Protein AF-0000000082582845 (afdb_homodimer)

InterPro domains:
  IPR003594 Histidine kinase/HSP90-like ATPase domain [PF02518] (227-333)
  IPR003594 Histidine kinase/HSP90-like ATPase domain [SM00387] (226-337)
  IPR005467 Histidine kinase domain [PS50109] (126-337)
  IPR036890 Histidine kinase/HSP90-like ATPase superfamily [G3DSA:3.30.565.10] (158-333)
  IPR036890 Histidine kinase/HSP90-like ATPase superfamily [SSF55874] (172-333)
  IPR050351 Bacteriophytochrome/Sensor protein kinase WalK/GraS-like [PTHR45453] (77-334)

pLDDT: mean 88.81, std 10.14, range [43.5, 98.38]

Secondary structure (DSSP, 8-state):
--HHHHHHHTHHHHHHHHHHHHHHHHHHHTSTTHHHHHHHHHHHHHHHHHHHHHHHHHHHHHHHHHHHHHHHHHHTT--GGG------SHHHHHHHHHHHHHHHHHHHHHHHHHHHHHHHHHHHHHHHHHHHHHHHHHHHHHHHHHHHS-TT-HHHHHHHHHHHHHHHHHHHHHHHHHHT-SS-----EEEEHHHHHHHHHHHTHHHHHHTT-EEEEES---EEEE-HHHHHHHHHHHHHHHHHHS-TT-EEEEEEEE-SSEEEEEEEE-SS---HHHHTTTTSTT---HHHHHS----S-HHHHHHHHHHHTTEEEEEEEETTTEEEEEEEEESS--GGG-/--HHHHHHHTHHHHHHHHHHHHHHHHHHHTSTTHHHHHHHHHHHHHHHHHHHHHHHHHHHHHHHHHHHHHHHHHHTT--GGG------SHHHHHHHHHHHHHHHHHHHHHHHHHHHHHHHHHHHHHHHHHHHHHHHHHHHHHHHHHHHS-TT-HHHHHHHHHHHHHHHHHHHHHHHHHHT-SS-----EEEEHHHHHHHHHHHTHHHHHHTT-EEEEES---EEEE-HHHHHHHHHHHHHHHHHHS-TT-EEEEEEEE-SSEEEEEEEE-SS---HHHHTTTTSTT---HHHHHS----S-HHHHHHHHHHHTTEEEEEEEETTTEEEEEEEEESS--GGG-

Foldseek 3Di:
DDPVVLCVVCVVVVVVLVVVLVVVVVVLVPDPCNVVCVVVNVVVVVVSVVVVVVVSVVVVVVVCQQCVQQVVCVVVVHPNLVVQGPDPDPVSVVVNVVVVVVVVVVCVVVVVVLVVLVVVLVVLVVVLVVVVVVLVVQLVVLVVCCVPPPVPDCPSLVSNVVSLVVNLVSVLVNVVSQLPNPPNPWDWDKDQQVVLLVVLCVSCVSLCVVLVEAEAEEARGDIATGRSVLVSLLNNLVVVVQSLFAGRHWYWYWHWDDDPWWIKIKIKTFGQKDDPVCQVCLLPQQDDDPVNVVSDRDRSCSSVSSQVRCVVQVKHWHWDTDGHTMIMIMIIGTPPPPSVVD/DDPVVLCVVCVVVVVVLVVVLVVVVVVLVPDPCNVVCVVVNVVVVVVSVVVVVVVSVVVVVVVCQQCVQLVVCVVVVHPNLVVQGPDPDPVSVVVNVVVVVVVVVVCVVVVVVLVVLVVVLVVLVVVLVVVVVVLVVQLVVLVVCCVPPPVPDPPSLVSNVVSLVVNLVSVLVNVVSQLPNPPNPWDWDKDQQVVLLVVLCVSCVSLCVVLVEAEAEEARGDIATGRSVLVSLLNNLVVVVLSLFAGRHWYWYWHWDDDPWWIKIKIKTFGQKDDPVCQVCLLPQQDDDPVNVVSDRDRSCSSVSSQVRCVVQVKHWHWDTDGHTMIMIMIIGTPPPPSVVD

Solvent-accessible surface area (backbone atoms only — not comparable to full-atom values): 36244 Å² total; per-residue (Å²): 140,53,70,68,59,49,48,63,64,41,42,64,61,53,50,52,51,52,51,47,54,50,51,53,50,52,53,47,63,67,40,93,61,28,85,80,42,45,69,58,51,51,53,43,51,54,52,47,50,53,52,50,51,50,49,52,53,53,50,48,54,54,51,47,66,26,37,44,63,30,51,53,26,58,76,66,66,47,81,47,84,86,30,61,51,74,43,85,42,68,66,40,49,49,42,50,50,47,51,51,53,51,49,48,51,36,48,52,54,44,48,52,52,50,49,38,51,49,51,47,33,52,46,46,52,36,43,47,59,40,49,47,50,40,51,51,52,43,50,52,52,37,54,51,43,49,75,68,45,68,83,81,50,69,56,39,57,48,44,46,51,31,52,51,49,44,52,52,52,50,55,49,52,46,51,48,40,51,70,51,40,85,80,58,77,76,60,73,38,82,34,53,48,42,60,50,50,51,52,48,47,58,75,44,39,64,60,36,59,76,34,48,39,46,75,44,80,43,67,41,90,47,73,43,80,38,36,65,68,58,51,44,51,39,51,43,50,52,50,51,50,41,61,69,47,29,53,74,64,25,45,39,38,38,37,44,48,77,60,96,56,30,41,33,46,35,41,35,27,52,17,51,37,39,49,79,87,47,55,85,37,52,54,34,80,54,37,61,56,83,64,35,67,74,78,44,71,66,52,19,42,63,48,20,51,33,46,54,50,27,49,66,65,62,29,46,70,48,74,48,59,39,62,70,46,21,34,32,40,39,38,36,41,51,69,79,56,70,68,76,77,100,141,53,70,66,58,50,49,62,65,41,42,64,62,52,50,51,50,52,53,46,53,50,51,52,52,54,52,49,63,68,39,93,61,28,84,80,43,46,70,58,51,51,52,45,52,53,51,47,50,53,52,48,52,51,51,53,53,53,50,48,53,54,52,48,66,25,38,44,63,30,52,54,27,58,77,66,66,46,82,46,84,85,29,61,52,73,44,86,42,69,65,39,49,50,42,49,51,49,52,52,51,50,49,50,52,37,48,51,55,44,48,53,54,50,49,38,49,49,52,47,33,52,45,44,53,37,44,48,61,40,50,48,50,39,51,50,52,44,50,51,50,36,55,51,44,48,74,68,46,69,82,82,51,68,56,39,57,48,45,48,51,31,50,52,50,44,52,52,53,50,54,48,52,45,51,48,41,52,70,50,40,84,79,58,77,77,60,75,38,81,37,52,46,42,59,49,50,51,52,46,48,59,74,44,40,66,60,37,60,75,35,48,40,48,75,43,82,43,67,41,91,48,73,43,80,38,37,63,70,59,52,44,50,38,48,43,49,53,48,52,48,42,60,69,49,29,52,73,63,23,45,38,38,37,35,44,47,76,60,96,57,31,41,32,44,36,43,34,26,51,17,50,36,40,50,79,88,44,56,85,37,52,54,34,81,53,37,58,55,81,63,36,66,73,76,47,70,66,51,19,43,63,49,20,50,34,46,54,50,29,48,66,66,63,30,45,68,49,72,49,59,38,64,69,46,21,36,31,38,38,39,36,42,51,69,78,56,71,67,76,77,101

Nearest PDB structures (foldseek):
  4u7o-assembly1_B  TM=6.646E-01  e=1.244E-13  Lactiplantibacillus plantarum JDM1
  7zp0-assembly1_A  TM=6.884E-01  e=6.685E-13  Escherichia coli 'BL21-Gold(DE3)pLysS AG'
  3d36-assembly1_A  TM=6.909E-01  e=5.546E-12  Geobacillus stearothermophilus 10
  3d36-assembly1_B  TM=6.949E-01  e=9.037E-12  Geobacillus stearothermophilus 10
  9eut-assembly1_B  TM=6.046E-01  e=1.150E-12  Pseudomonas aeruginosa

Radius of gyration: 38.87 Å; Cα contacts (8 Å, |Δi|>4): 942; chains: 2; bounding box: 68×126×72 Å

Sequence (684 aa):
MSLKVYLKKSIWAIIHFIIIITIVNLVLIGTTEFSKIMYDVIYMNILVFCVSIFFLTFRYRKWKEGYKDFYEGLMQEKNIDLLIPKEDGFEAKLIKDTVKLKNKELYENVNELKEELDELNEYITKWVHEIKIPISVCELISDKLEDTIDTNSDISESLRGELARIKFLVEQVLYAGRASSYSQDLLINEVNIKQVVNEAVKKNAFFFISKRIDLRLKELQFNVLTDKKWLSYILEQVLNNACKYVGENGIVEIYCEEDEKAIRLCVRDNGIGILPKDIYRVFDKGFTGSNGRKNGKSTGMGLYFSKKMAEKLNHDIKAVSQAGKYTEFIITFYKLSDYFKVMSLKVYLKKSIWAIIHFIIIITIVNLVLIGTTEFSKIMYDVIYMNILVFCVSIFFLTFRYRKWKEGYKDFYEGLMQEKNIDLLIPKEDGFEAKLIKDTVKLKNKELYENVNELKEELDELNEYITKWVHEIKIPISVCELISDKLEDTIDTNSDISESLRGELARIKFLVEQVLYAGRASSYSQDLLINEVNIKQVVNEAVKKNAFFFISKRIDLRLKELQFNVLTDKKWLSYILEQVLNNACKYVGENGIVEIYCEEDEKAIRLCVRDNGIGILPKDIYRVFDKGFTGSNGRKNGKSTGMGLYFSKKMAEKLNHDIKAVSQAGKYTEFIITFYKLSDYFKV

Structure (mmCIF, N/CA/C/O backbone):
data_AF-0000000082582845-model_v1
#
loop_
_entity.id
_entity.type
_entity.pdbx_description
1 polymer 'histidine kinase'
#
loop_
_atom_site.group_PDB
_atom_site.id
_atom_site.type_symbol
_atom_site.label_atom_id
_atom_site.label_alt_id
_atom_site.label_comp_id
_atom_site.label_asym_id
_atom_site.label_entity_id
_atom_site.label_seq_id
_atom_site.pdbx_PDB_ins_code
_atom_site.Cartn_x
_atom_site.Cartn_y
_atom_site.Cartn_z
_atom_site.occupancy
_atom_site.B_iso_or_equiv
_atom_site.auth_seq_id
_atom_site.auth_comp_id
_atom_site.auth_asym_id
_atom_site.auth_atom_id
_atom_site.pdbx_PDB_model_num
ATOM 1 N N . MET A 1 1 ? -15.508 33.719 11.172 1 80.69 1 MET A N 1
ATOM 2 C CA . MET A 1 1 ? -14.594 34.688 11.797 1 80.69 1 MET A CA 1
ATOM 3 C C . MET A 1 1 ? -15.344 35.906 12.289 1 80.69 1 MET A C 1
ATOM 5 O O . MET A 1 1 ? -15.352 36.938 11.617 1 80.69 1 MET A O 1
ATOM 9 N N . SER A 1 2 ? -15.891 35.906 13.453 1 83.25 2 SER A N 1
ATOM 10 C CA . SER A 1 2 ? -16.797 36.875 13.992 1 83.25 2 SER A CA 1
ATOM 11 C C . SER A 1 2 ? -16.047 37.969 14.781 1 83.25 2 SER A C 1
ATOM 13 O O . SER A 1 2 ? -14.891 37.75 15.148 1 83.25 2 SER A O 1
ATOM 15 N N . LEU A 1 3 ? -16.719 39.188 14.867 1 89.12 3 LEU A N 1
ATOM 16 C CA . LEU A 1 3 ? -16.188 40.281 15.648 1 89.12 3 LEU A CA 1
ATOM 17 C C . LEU A 1 3 ? -15.922 39.875 17.094 1 89.12 3 LEU A C 1
ATOM 19 O O . LEU A 1 3 ? -14.938 40.281 17.688 1 89.12 3 LEU A O 1
ATOM 23 N N . LYS A 1 4 ? -16.734 39.031 17.594 1 89.75 4 LYS A N 1
ATOM 24 C CA . LYS A 1 4 ? -16.578 38.531 18.953 1 89.75 4 LYS A CA 1
ATOM 25 C C . LYS A 1 4 ? -15.266 37.781 19.125 1 89.75 4 LYS A C 1
ATOM 27 O O . LYS A 1 4 ? -14.57 37.938 20.125 1 89.75 4 LYS A O 1
ATOM 32 N N . VAL A 1 5 ? -14.953 37 18.125 1 88.81 5 VAL A N 1
ATOM 33 C CA . VAL A 1 5 ? -13.719 36.219 18.172 1 88.81 5 VAL A CA 1
ATOM 34 C C . VAL A 1 5 ? -12.508 37.156 18.125 1 88.81 5 VAL A C 1
ATOM 36 O O . VAL A 1 5 ? -11.539 36.938 18.859 1 88.81 5 VAL A O 1
ATOM 39 N N . TYR A 1 6 ? -12.625 38.188 17.359 1 90 6 TYR A N 1
ATOM 40 C CA . TYR A 1 6 ? -11.516 39.125 17.25 1 90 6 TYR A CA 1
ATOM 41 C C . TYR A 1 6 ? -11.352 39.906 18.547 1 90 6 TYR A C 1
ATOM 43 O O . TYR A 1 6 ? -10.234 40.188 18.984 1 90 6 TYR A O 1
ATOM 51 N N . LEU A 1 7 ? -12.477 40.344 19.109 1 91.12 7 LEU A N 1
ATOM 52 C CA . LEU A 1 7 ? -12.422 41.094 20.375 1 91.12 7 LEU A CA 1
ATOM 53 C C . LEU A 1 7 ? -11.781 40.25 21.469 1 91.12 7 LEU A C 1
ATOM 55 O O . LEU A 1 7 ? -11.016 40.781 22.281 1 91.12 7 LEU A O 1
ATOM 59 N N . LYS A 1 8 ? -12.102 39 21.453 1 88.94 8 LYS A N 1
ATOM 60 C CA . LYS A 1 8 ? -11.484 38.125 22.422 1 88.94 8 LYS A CA 1
ATOM 61 C C . LYS A 1 8 ? -9.977 38 22.188 1 88.94 8 LYS A C 1
ATOM 63 O O . LYS A 1 8 ? -9.195 37.969 23.125 1 88.94 8 LYS A O 1
ATOM 68 N N . LYS A 1 9 ? -9.602 38 20.938 1 86.62 9 LYS A N 1
ATOM 69 C CA . LYS A 1 9 ? -8.188 37.938 20.562 1 86.62 9 LYS A CA 1
ATOM 70 C C . LYS A 1 9 ? -7.457 39.219 21.016 1 86.62 9 LYS A C 1
ATOM 72 O O . LYS A 1 9 ? -6.309 39.125 21.453 1 86.62 9 LYS A O 1
ATOM 77 N N . SER A 1 10 ? -8.164 40.312 20.938 1 90.25 10 SER A N 1
ATOM 78 C CA . SER A 1 10 ? -7.547 41.594 21.203 1 90.25 10 SER A CA 1
ATOM 79 C C . SER A 1 10 ? -7.812 42.031 22.641 1 90.25 10 SER A C 1
ATOM 81 O O . SER A 1 10 ? -7.621 43.219 22.984 1 90.25 10 SER A O 1
ATOM 83 N N . ILE A 1 11 ? -8.297 41.188 23.516 1 90.75 11 ILE A N 1
ATOM 84 C CA . ILE A 1 11 ? -8.75 41.531 24.859 1 90.75 11 ILE A CA 1
ATOM 85 C C . ILE A 1 11 ? -7.613 42.156 25.641 1 90.75 11 ILE A C 1
ATOM 87 O O . ILE A 1 11 ? -7.828 43.156 26.344 1 90.75 11 ILE A O 1
ATOM 91 N N . TRP A 1 12 ? -6.5 41.688 25.469 1 88.44 12 TRP A N 1
ATOM 92 C CA . TRP A 1 12 ? -5.383 42.219 26.25 1 88.44 12 TRP A CA 1
ATOM 93 C C . TRP A 1 12 ? -4.996 43.625 25.75 1 88.44 12 TRP A C 1
ATOM 95 O O . TRP A 1 12 ? -4.605 44.469 26.547 1 88.44 12 TRP A O 1
ATOM 105 N N . ALA A 1 13 ? -5.066 43.844 24.453 1 90.19 13 ALA A N 1
ATOM 106 C CA . ALA A 1 13 ? -4.82 45.188 23.906 1 90.19 13 ALA A CA 1
ATOM 107 C C . ALA A 1 13 ? -5.863 46.188 24.422 1 90.19 13 ALA A C 1
ATOM 109 O O . ALA A 1 13 ? -5.531 47.344 24.734 1 90.19 13 ALA A O 1
ATOM 110 N N . ILE A 1 14 ? -7.07 45.75 24.547 1 93.25 14 ILE A N 1
ATOM 111 C CA . ILE A 1 14 ? -8.156 46.594 25.031 1 93.25 14 ILE A CA 1
ATOM 112 C C . ILE A 1 14 ? -7.949 46.906 26.516 1 93.25 14 ILE A C 1
ATOM 114 O O . ILE A 1 14 ? -8.086 48.062 26.922 1 93.25 14 ILE A O 1
ATOM 118 N N . ILE A 1 15 ? -7.523 45.906 27.25 1 94.44 15 ILE A N 1
ATOM 119 C CA . ILE A 1 15 ? -7.254 46.125 28.672 1 94.44 15 ILE A CA 1
ATOM 120 C C . ILE A 1 15 ? -6.113 47.125 28.859 1 94.44 15 ILE A C 1
ATOM 122 O O . ILE A 1 15 ? -6.191 48 29.703 1 94.44 15 ILE A O 1
ATOM 126 N N . HIS A 1 16 ? -5.102 47 28.078 1 94.69 16 HIS A N 1
ATOM 127 C CA . HIS A 1 16 ? -3.967 47.906 28.125 1 94.69 16 HIS A CA 1
ATOM 128 C C . HIS A 1 16 ? -4.406 49.344 27.828 1 94.69 16 HIS A C 1
ATOM 130 O O . HIS A 1 16 ? -4.012 50.281 28.531 1 94.69 16 HIS A O 1
ATOM 136 N N . PHE A 1 17 ? -5.266 49.531 26.859 1 95.19 17 PHE A N 1
ATOM 137 C CA . PHE A 1 17 ? -5.793 50.844 26.5 1 95.19 17 PHE A CA 1
ATOM 138 C C . PHE A 1 17 ? -6.578 51.438 27.656 1 95.19 17 PHE A C 1
ATOM 140 O O . PHE A 1 17 ? -6.375 52.594 28.016 1 95.19 17 PHE A O 1
ATOM 147 N N . ILE A 1 18 ? -7.402 50.656 28.297 1 96.06 18 ILE A N 1
ATOM 148 C CA . ILE A 1 18 ? -8.25 51.125 29.391 1 96.06 18 ILE A CA 1
ATOM 149 C C . ILE A 1 18 ? -7.379 51.531 30.578 1 96.06 18 ILE A C 1
ATOM 151 O O . ILE A 1 18 ? -7.633 52.562 31.219 1 96.06 18 ILE A O 1
ATOM 155 N N . ILE A 1 19 ? -6.391 50.781 30.797 1 96 19 ILE A N 1
ATOM 156 C CA . ILE A 1 19 ? -5.492 51.094 31.906 1 96 19 ILE A CA 1
ATOM 157 C C . ILE A 1 19 ? -4.781 52.406 31.656 1 96 19 ILE A C 1
ATOM 159 O O . ILE A 1 19 ? -4.691 53.25 32.531 1 96 19 ILE A O 1
ATOM 163 N N . ILE A 1 20 ? -4.309 52.625 30.469 1 95.62 20 ILE A N 1
ATOM 164 C CA . ILE A 1 20 ? -3.584 53.844 30.094 1 95.62 20 ILE A CA 1
ATOM 165 C C . ILE A 1 20 ? -4.5 55.062 30.25 1 95.62 20 ILE A C 1
ATOM 167 O O . ILE A 1 20 ? -4.121 56.062 30.859 1 95.62 20 ILE A O 1
ATOM 171 N N . ILE A 1 21 ? -5.707 54.938 29.734 1 96.25 21 ILE A N 1
ATOM 172 C CA . ILE A 1 21 ? -6.637 56.062 29.781 1 96.25 21 ILE A CA 1
ATOM 173 C C . ILE A 1 21 ? -7.035 56.375 31.219 1 96.25 21 ILE A C 1
ATOM 175 O O . ILE A 1 21 ? -7.199 57.531 31.594 1 96.25 21 ILE A O 1
ATOM 179 N N . THR A 1 22 ? -7.18 55.375 32 1 96.56 22 THR A N 1
ATOM 180 C CA . THR A 1 22 ? -7.52 55.531 33.438 1 96.56 22 THR A CA 1
ATOM 181 C C . THR A 1 22 ? -6.402 56.25 34.156 1 96.56 22 THR A C 1
ATOM 183 O O . THR A 1 22 ? -6.664 57.188 34.938 1 96.56 22 THR A O 1
ATOM 186 N N . ILE A 1 23 ? -5.184 55.875 33.875 1 96.44 23 ILE A N 1
ATOM 187 C CA . ILE A 1 23 ? -4.035 56.5 34.531 1 96.44 23 ILE A CA 1
ATOM 188 C C . ILE A 1 23 ? -3.963 57.969 34.125 1 96.44 23 ILE A C 1
ATOM 190 O O . ILE A 1 23 ? -3.803 58.844 34.969 1 96.44 23 ILE A O 1
ATOM 194 N N . VAL A 1 24 ? -4.125 58.281 32.844 1 96.06 24 VAL A N 1
ATOM 195 C CA . VAL A 1 24 ? -4.059 59.656 32.312 1 96.06 24 VAL A CA 1
ATOM 196 C C . VAL A 1 24 ? -5.125 60.5 33 1 96.06 24 VAL A C 1
ATOM 198 O O . VAL A 1 24 ? -4.82 61.594 33.5 1 96.06 24 VAL A O 1
ATOM 201 N N . ASN A 1 25 ? -6.32 60.031 33.094 1 95.88 25 ASN A N 1
ATOM 202 C CA . ASN A 1 25 ? -7.422 60.781 33.688 1 95.88 25 ASN A CA 1
ATOM 203 C C . ASN A 1 25 ? -7.242 60.969 35.188 1 95.88 25 ASN A C 1
ATOM 205 O O . ASN A 1 25 ? -7.516 62.062 35.719 1 95.88 25 ASN A O 1
ATOM 209 N N . LEU A 1 26 ? -6.734 59.969 35.875 1 96.19 26 LEU A N 1
ATOM 210 C CA . LEU A 1 26 ? -6.531 60.062 37.312 1 96.19 26 LEU A CA 1
ATOM 211 C C . LEU A 1 26 ? -5.473 61.094 37.625 1 96.19 26 LEU A C 1
ATOM 213 O O . LEU A 1 26 ? -5.641 61.875 38.562 1 96.19 26 LEU A O 1
ATOM 217 N N . VAL A 1 27 ? -4.402 61.125 36.875 1 95.06 27 VAL A N 1
ATOM 218 C CA . VAL A 1 27 ? -3.326 62.094 37.094 1 95.06 27 VAL A CA 1
ATOM 219 C C . VAL A 1 27 ? -3.82 63.5 36.812 1 95.06 27 VAL A C 1
ATOM 221 O O . VAL A 1 27 ? -3.557 64.438 37.594 1 95.06 27 VAL A O 1
ATOM 224 N N . LEU A 1 28 ? -4.633 63.688 35.812 1 93.38 28 LEU A N 1
ATOM 225 C CA . LEU A 1 28 ? -5.109 65 35.406 1 93.38 28 LEU A CA 1
ATOM 226 C C . LEU A 1 28 ? -6.148 65.562 36.406 1 93.38 28 LEU A C 1
ATOM 228 O O . LEU A 1 28 ? -6.172 66.75 36.719 1 93.38 28 LEU A O 1
ATOM 232 N N . ILE A 1 29 ? -6.938 64.625 36.875 1 93.94 29 ILE A N 1
ATOM 233 C CA . ILE A 1 29 ? -7.938 65 37.875 1 93.94 29 ILE A CA 1
ATOM 234 C C . ILE A 1 29 ? -7.242 65.438 39.156 1 93.94 29 ILE A C 1
ATOM 236 O O . ILE A 1 29 ? -7.734 66.312 39.875 1 93.94 29 ILE A O 1
ATOM 240 N N . GLY A 1 30 ? -6.086 64.875 39.438 1 91.69 30 GLY A N 1
ATOM 241 C CA . GLY A 1 30 ? -5.344 65.188 40.625 1 91.69 30 GLY A CA 1
ATOM 242 C C . GLY A 1 30 ? -4.547 66.5 40.531 1 91.69 30 GLY A C 1
ATOM 243 O O . GLY A 1 30 ? -3.994 66.938 41.531 1 91.69 30 GLY A O 1
ATOM 244 N N . THR A 1 31 ? -4.578 67.125 39.375 1 88.88 31 THR A N 1
ATOM 245 C CA . THR A 1 31 ? -3.828 68.312 39.219 1 88.88 31 THR A CA 1
ATOM 246 C C . THR A 1 31 ? -4.59 69.5 39.844 1 88.88 31 THR A C 1
ATOM 248 O O . THR A 1 31 ? -5.82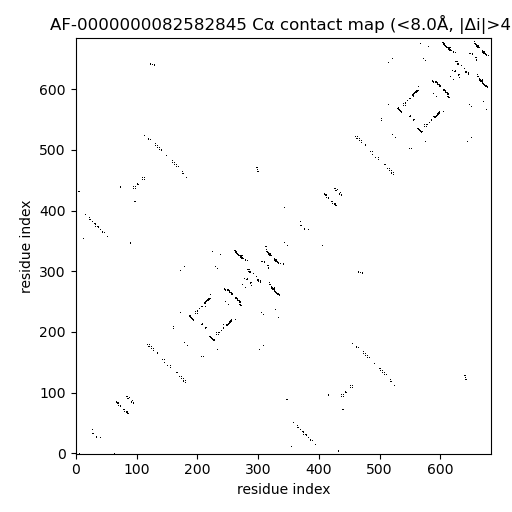 69.5 39.969 1 88.88 31 THR A O 1
ATOM 251 N N . THR A 1 32 ? -3.957 70.562 40.312 1 83 32 THR A N 1
ATOM 252 C CA . THR A 1 32 ? -4.516 71.688 41.031 1 83 32 THR A CA 1
ATOM 253 C C . THR A 1 32 ? -5.402 72.562 40.125 1 83 32 THR A C 1
ATOM 255 O O . THR A 1 32 ? -6.379 73.125 40.562 1 83 32 THR A O 1
ATOM 258 N N . GLU A 1 33 ? -5.184 72.562 38.875 1 84.31 33 GLU A N 1
ATOM 259 C CA . GLU A 1 33 ? -5.902 73.375 37.938 1 84.31 33 GLU A CA 1
ATOM 260 C C . GLU A 1 33 ? -6.883 72.562 37.094 1 84.31 33 GLU A C 1
ATOM 262 O O . GLU A 1 33 ? -7.133 72.938 35.938 1 84.31 33 GLU A O 1
ATOM 267 N N . PHE A 1 34 ? -7.395 71.562 37.656 1 88.12 34 PHE A N 1
ATOM 268 C CA . PHE A 1 34 ? -8.234 70.688 36.844 1 88.12 34 PHE A CA 1
ATOM 269 C C . PHE A 1 34 ? -9.461 71.438 36.312 1 88.12 34 PHE A C 1
ATOM 271 O O . PHE A 1 34 ? -9.867 71.188 35.188 1 88.12 34 PHE A O 1
ATOM 278 N N . SER A 1 35 ? -10.055 72.188 37.125 1 90.81 35 SER A N 1
ATOM 279 C CA . SER A 1 35 ? -11.273 72.875 36.75 1 90.81 35 SER A CA 1
ATOM 280 C C . SER A 1 35 ? -11.055 73.75 35.5 1 90.81 35 SER A C 1
ATOM 282 O O . SER A 1 35 ? -11.969 73.938 34.688 1 90.81 35 SER A O 1
ATOM 284 N N . LYS A 1 36 ? -9.875 74.188 35.25 1 90.31 36 LYS A N 1
ATOM 285 C CA . LYS A 1 36 ? -9.586 75.062 34.125 1 90.31 36 LYS A CA 1
ATOM 286 C C . LYS A 1 36 ? -9.328 74.312 32.875 1 90.31 36 LYS A C 1
ATOM 288 O O . LYS A 1 36 ? -9.438 74.812 31.75 1 90.31 36 LYS A O 1
ATOM 293 N N . ILE A 1 37 ? -9.023 73 33.062 1 91.44 37 ILE A N 1
ATOM 294 C CA . ILE A 1 37 ? -8.656 72.25 31.875 1 91.44 37 ILE A CA 1
ATOM 295 C C . ILE A 1 37 ? -9.664 71.125 31.641 1 91.44 37 ILE A C 1
ATOM 297 O O . ILE A 1 37 ? -9.461 70.25 30.812 1 91.44 37 ILE A O 1
ATOM 301 N N . MET A 1 38 ? -10.742 71.062 32.344 1 92.62 38 MET A N 1
ATOM 302 C CA . MET A 1 38 ? -11.734 70 32.312 1 92.62 38 MET A CA 1
ATOM 303 C C . MET A 1 38 ? -12.266 69.75 30.906 1 92.62 38 MET A C 1
ATOM 305 O O . MET A 1 38 ? -12.383 68.625 30.453 1 92.62 38 MET A O 1
ATOM 309 N N . TYR A 1 39 ? -12.547 70.875 30.188 1 93.31 39 TYR A N 1
ATOM 310 C CA . TYR A 1 39 ? -13.094 70.688 28.844 1 93.31 39 TYR A CA 1
ATOM 311 C C . TYR A 1 39 ? -12.047 70.188 27.875 1 93.31 39 TYR A C 1
ATOM 313 O O . TYR A 1 39 ? -12.375 69.375 26.984 1 93.31 39 TYR A O 1
ATOM 321 N N . ASP A 1 40 ? -10.758 70.5 28.109 1 92.94 40 ASP A N 1
ATOM 322 C CA . ASP A 1 40 ? -9.68 69.938 27.297 1 92.94 40 ASP A CA 1
ATOM 323 C C . ASP A 1 40 ? -9.508 68.438 27.547 1 92.94 40 ASP A C 1
ATOM 325 O O . ASP A 1 40 ? -9.234 67.688 26.609 1 92.94 40 ASP A O 1
ATOM 329 N N . VAL A 1 41 ? -9.711 68.062 28.781 1 93.94 41 VAL A N 1
ATOM 330 C CA . VAL A 1 41 ? -9.578 66.688 29.156 1 93.94 41 VAL A CA 1
ATOM 331 C C . VAL A 1 41 ? -10.703 65.875 28.531 1 93.94 41 VAL A C 1
ATOM 333 O O . VAL A 1 41 ? -10.477 64.75 28.031 1 93.94 41 VAL A O 1
ATOM 336 N N . ILE A 1 42 ? -11.891 66.438 28.5 1 95.88 42 ILE A N 1
ATOM 337 C CA . ILE A 1 42 ? -13.039 65.75 27.906 1 95.88 42 ILE A CA 1
ATOM 338 C C . ILE A 1 42 ? -12.812 65.562 26.406 1 95.88 42 ILE A C 1
ATOM 340 O O . ILE A 1 42 ? -13 64.5 25.859 1 95.88 42 ILE A O 1
ATOM 344 N N . TYR A 1 43 ? -12.352 66.688 25.75 1 96.12 43 TYR A N 1
ATOM 345 C CA . TYR A 1 43 ? -12.055 66.625 24.312 1 96.12 43 TYR A CA 1
ATOM 346 C C . TYR A 1 43 ? -10.961 65.625 24.016 1 96.12 43 TYR A C 1
ATOM 348 O O . TYR A 1 43 ? -11.062 64.812 23.062 1 96.12 43 TYR A O 1
ATOM 356 N N . MET A 1 44 ? -9.945 65.5 24.828 1 95.94 44 MET A N 1
ATOM 357 C CA . MET A 1 44 ? -8.836 64.562 24.688 1 95.94 44 MET A CA 1
ATOM 358 C C . MET A 1 44 ? -9.328 63.156 24.75 1 95.94 44 MET A C 1
ATOM 360 O O . MET A 1 44 ? -8.984 62.312 23.891 1 95.94 44 MET A O 1
ATOM 364 N N . ASN A 1 45 ? -10.172 62.844 25.719 1 97 45 ASN A N 1
ATOM 365 C CA . ASN A 1 45 ? -10.688 61.5 25.891 1 97 45 ASN A CA 1
ATOM 366 C C . ASN A 1 45 ? -11.539 61.094 24.688 1 97 45 ASN A C 1
ATOM 368 O O . ASN A 1 45 ? -11.422 59.938 24.203 1 97 45 ASN A O 1
ATOM 372 N N . ILE A 1 46 ? -12.352 61.969 24.203 1 97.31 46 ILE A N 1
ATOM 373 C CA . ILE A 1 46 ? -13.188 61.688 23.047 1 97.31 46 ILE A CA 1
ATOM 374 C C . ILE A 1 46 ? -12.312 61.406 21.844 1 97.31 46 ILE A C 1
ATOM 376 O O . ILE A 1 46 ? -12.539 60.406 21.125 1 97.31 46 ILE A O 1
ATOM 380 N N . LEU A 1 47 ? -11.266 62.188 21.656 1 96.75 47 LEU A N 1
ATOM 381 C CA . LEU A 1 47 ? -10.359 62.031 20.531 1 96.75 47 LEU A CA 1
ATOM 382 C C . LEU A 1 47 ? -9.633 60.688 20.609 1 96.75 47 LEU A C 1
ATOM 384 O O . LEU A 1 47 ? -9.562 59.938 19.625 1 96.75 47 LEU A O 1
ATOM 388 N N . VAL A 1 48 ? -9.141 60.344 21.75 1 97.31 48 VAL A N 1
ATOM 389 C CA . VAL A 1 48 ? -8.383 59.125 21.953 1 97.31 48 VAL A CA 1
ATOM 390 C C . VAL A 1 48 ? -9.289 57.906 21.734 1 97.31 48 VAL A C 1
ATOM 392 O O . VAL A 1 48 ? -8.875 56.938 21.109 1 97.31 48 VAL A O 1
ATOM 395 N N . PHE A 1 49 ? -10.523 57.969 22.188 1 97.5 49 PHE A N 1
ATOM 396 C CA . PHE A 1 49 ? -11.461 56.844 22 1 97.5 49 PHE A CA 1
ATOM 397 C C . PHE A 1 49 ? -11.82 56.688 20.531 1 97.5 49 PHE A C 1
ATOM 399 O O . PHE A 1 49 ? -11.891 55.562 20.031 1 97.5 49 PHE A O 1
ATOM 406 N N . CYS A 1 50 ? -12.016 57.781 19.844 1 97.12 50 CYS A N 1
ATOM 407 C CA . CYS A 1 50 ? -12.336 57.719 18.422 1 97.12 50 CYS A CA 1
ATOM 408 C C . CYS A 1 50 ? -11.188 57.094 17.625 1 97.12 50 CYS A C 1
ATOM 410 O O . CYS A 1 50 ? -11.414 56.219 16.797 1 97.12 50 CYS A O 1
ATOM 412 N N . VAL A 1 51 ? -9.984 57.469 17.953 1 95.81 51 VAL A N 1
ATOM 413 C CA . VAL A 1 51 ? -8.812 56.938 17.266 1 95.81 51 VAL A CA 1
ATOM 414 C C . VAL A 1 51 ? -8.641 55.469 17.578 1 95.81 51 VAL A C 1
ATOM 416 O O . VAL A 1 51 ? -8.336 54.656 16.688 1 95.81 51 VAL A O 1
ATOM 419 N N . SER A 1 52 ? -8.867 55.062 18.797 1 96.44 52 SER A N 1
ATOM 420 C CA . SER A 1 52 ? -8.719 53.688 19.203 1 96.44 52 SER A CA 1
ATOM 421 C C . SER A 1 52 ? -9.766 52.781 18.531 1 96.44 52 SER A C 1
ATOM 423 O O . SER A 1 52 ? -9.469 51.656 18.125 1 96.44 52 SER A O 1
ATOM 425 N N . ILE A 1 53 ? -10.984 53.281 18.453 1 95.75 53 ILE A N 1
ATOM 426 C CA . ILE A 1 53 ? -12.047 52.531 17.781 1 95.75 53 ILE A CA 1
ATOM 427 C C . ILE A 1 53 ? -11.703 52.344 16.312 1 95.75 53 ILE A C 1
ATOM 429 O O . ILE A 1 53 ? -11.875 51.25 15.75 1 95.75 53 ILE A O 1
ATOM 433 N N . PHE A 1 54 ? -11.18 53.375 15.719 1 95.5 54 PHE A N 1
ATOM 434 C CA . PHE A 1 54 ? -10.766 53.312 14.32 1 95.5 54 PHE A CA 1
ATOM 435 C C . PHE A 1 54 ? -9.656 52.281 14.141 1 95.5 54 PHE A C 1
ATOM 437 O O . PHE A 1 54 ? -9.711 51.469 13.219 1 95.5 54 PHE A O 1
ATOM 444 N N . PHE A 1 55 ? -8.727 52.344 15 1 94.94 55 PHE A N 1
ATOM 445 C CA . PHE A 1 55 ? -7.602 51.438 14.945 1 94.94 55 PHE A CA 1
ATOM 446 C C . PHE A 1 55 ? -8.07 50 15.109 1 94.94 55 PHE A C 1
ATOM 448 O O . PHE A 1 55 ? -7.66 49.094 14.352 1 94.94 55 PHE A O 1
ATOM 455 N N . LEU A 1 56 ? -8.898 49.688 16.016 1 93.62 56 LEU A N 1
ATOM 456 C CA . LEU A 1 56 ? -9.43 48.344 16.281 1 93.62 56 LEU A CA 1
ATOM 457 C C . LEU A 1 56 ? -10.203 47.812 15.078 1 93.62 56 LEU A C 1
ATOM 459 O O . LEU A 1 56 ? -10.062 46.625 14.711 1 93.62 56 LEU A O 1
ATOM 463 N N . THR A 1 57 ? -11.039 48.656 14.461 1 94.5 57 THR A N 1
ATOM 464 C CA . THR A 1 57 ? -11.82 48.25 13.297 1 94.5 57 THR A CA 1
ATOM 465 C C . THR A 1 57 ? -10.914 47.938 12.109 1 94.5 57 THR A C 1
ATOM 467 O O . THR A 1 57 ? -11.141 47 11.367 1 94.5 57 THR A O 1
ATOM 470 N N . PHE A 1 58 ? -9.906 48.781 11.938 1 93.75 58 PHE A N 1
ATOM 471 C CA . PHE A 1 58 ? -8.953 48.594 10.852 1 93.75 58 PHE A CA 1
ATOM 472 C C . PHE A 1 58 ? -8.219 47.281 11.008 1 93.75 58 PHE A C 1
ATOM 474 O O . PHE A 1 58 ? -8.078 46.5 10.047 1 93.75 58 PHE A O 1
ATOM 481 N N . ARG A 1 59 ? -7.801 47 12.148 1 91.62 59 ARG A N 1
ATOM 482 C CA . ARG A 1 59 ? -7.07 45.75 12.422 1 91.62 59 ARG A CA 1
ATOM 483 C C . ARG A 1 59 ? -7.973 44.531 12.258 1 91.62 59 ARG A C 1
ATOM 485 O O . ARG A 1 59 ? -7.52 43.469 11.828 1 91.62 59 ARG A O 1
ATOM 492 N N . TYR A 1 60 ? -9.188 44.656 12.625 1 93 60 TYR A N 1
ATOM 493 C CA . TYR A 1 60 ? -10.164 43.562 12.461 1 93 60 TYR A CA 1
ATOM 494 C C . TYR A 1 60 ? -10.336 43.219 10.992 1 93 60 TYR A C 1
ATOM 496 O O . TYR A 1 60 ? -10.32 42.031 10.625 1 93 60 TYR A O 1
ATOM 504 N N . ARG A 1 61 ? -10.461 44.25 10.156 1 92.62 61 ARG A N 1
ATOM 505 C CA . ARG A 1 61 ? -10.633 44 8.727 1 92.62 61 ARG A CA 1
ATOM 506 C C . ARG A 1 61 ? -9.414 43.312 8.133 1 92.62 61 ARG A C 1
ATOM 508 O O . ARG A 1 61 ? -9.555 42.375 7.355 1 92.62 61 ARG A O 1
ATOM 515 N N . LYS A 1 62 ? -8.273 43.75 8.492 1 89.94 62 LYS A N 1
ATOM 516 C CA . LYS A 1 62 ? -7.039 43.156 7.98 1 89.94 62 LYS A CA 1
ATOM 517 C C . LYS A 1 62 ? -6.887 41.719 8.445 1 89.94 62 LYS A C 1
ATOM 519 O O . LYS A 1 62 ? -6.48 40.844 7.664 1 89.94 62 LYS A O 1
ATOM 524 N N . TRP A 1 63 ? -7.168 41.531 9.695 1 89.44 63 TRP A N 1
ATOM 525 C CA . TRP A 1 63 ? -7.117 40.219 10.281 1 89.44 63 TRP A CA 1
ATOM 526 C C . TRP A 1 63 ? -8.094 39.25 9.578 1 89.44 63 TRP A C 1
ATOM 528 O O . TRP A 1 63 ? -7.73 38.156 9.211 1 89.44 63 TRP A O 1
ATOM 538 N N . LYS A 1 64 ? -9.273 39.688 9.406 1 90.31 64 LYS A N 1
ATOM 539 C CA . LYS A 1 64 ? -10.305 38.906 8.742 1 90.31 64 LYS A CA 1
ATOM 540 C C . LYS A 1 64 ? -9.891 38.531 7.32 1 90.31 64 LYS A C 1
ATOM 542 O O . LYS A 1 64 ? -10.047 37.406 6.898 1 90.31 64 LYS A O 1
ATOM 547 N N . GLU A 1 65 ? -9.312 39.438 6.59 1 90.62 65 GLU A N 1
ATOM 548 C CA . GLU A 1 65 ? -8.891 39.219 5.211 1 90.62 65 GLU A CA 1
ATOM 549 C C . GLU A 1 65 ? -7.707 38.25 5.141 1 90.62 65 GLU A C 1
ATOM 551 O O . GLU A 1 65 ? -7.57 37.5 4.18 1 90.62 65 GLU A O 1
ATOM 556 N N . GLY A 1 66 ? -6.906 38.25 6.07 1 89.62 66 GLY A N 1
ATOM 557 C CA . GLY A 1 66 ? -5.695 37.469 6.07 1 89.62 66 GLY A CA 1
ATOM 558 C C . GLY A 1 66 ? -5.961 35.969 6.305 1 89.62 66 GLY A C 1
ATOM 559 O O . GLY A 1 66 ? -5.238 35.125 5.789 1 89.62 66 GLY A O 1
ATOM 560 N N . TYR A 1 67 ? -7.07 35.719 7.055 1 91.75 67 TYR A N 1
ATOM 561 C CA . TYR A 1 67 ? -7.277 34.344 7.453 1 91.75 67 TYR A CA 1
ATOM 562 C C . TYR A 1 67 ? -8.555 33.781 6.836 1 91.75 67 TYR A C 1
ATOM 564 O O . TYR A 1 67 ? -8.836 32.594 6.961 1 91.75 67 TYR A O 1
ATOM 572 N N . LYS A 1 68 ? -9.289 34.562 6.188 1 89.5 68 LYS A N 1
ATOM 573 C CA . LYS A 1 68 ? -10.617 34.188 5.723 1 89.5 68 LYS A CA 1
ATOM 574 C C . LYS A 1 68 ? -10.57 32.938 4.859 1 89.5 68 LYS A C 1
ATOM 576 O O . LYS A 1 68 ? -11.266 31.953 5.137 1 89.5 68 LYS A O 1
ATOM 581 N N . ASP A 1 69 ? -9.75 32.906 3.857 1 89.5 69 ASP A N 1
ATOM 582 C CA . ASP A 1 69 ? -9.688 31.812 2.912 1 89.5 69 ASP A CA 1
ATOM 583 C C . ASP A 1 69 ? -9.227 30.516 3.602 1 89.5 69 ASP A C 1
ATOM 585 O O . ASP A 1 69 ? -9.781 29.453 3.355 1 89.5 69 ASP A O 1
ATOM 589 N N . PHE A 1 70 ? -8.289 30.641 4.414 1 91.81 70 PHE A N 1
ATOM 590 C CA . PHE A 1 70 ? -7.75 29.5 5.129 1 91.81 70 PHE A CA 1
ATOM 591 C C . PHE A 1 70 ? -8.781 28.922 6.09 1 91.81 70 PHE A C 1
ATOM 593 O O . PHE A 1 70 ? -9 27.703 6.129 1 91.81 70 PHE A O 1
ATOM 600 N N . TYR A 1 71 ? -9.422 29.828 6.789 1 91.44 71 TYR A N 1
ATOM 601 C CA . TYR A 1 71 ? -10.43 29.422 7.754 1 91.44 71 TYR A CA 1
ATOM 602 C C . TYR A 1 71 ? -11.594 28.719 7.066 1 91.44 71 TYR A C 1
ATOM 604 O O . TYR A 1 71 ? -12.031 27.656 7.512 1 91.44 71 TYR A O 1
ATOM 612 N N . GLU A 1 72 ? -12.078 29.25 6.02 1 90.38 72 GLU A N 1
ATOM 613 C CA . GLU A 1 72 ? -13.18 28.641 5.277 1 90.38 72 GLU A CA 1
ATOM 614 C C . GLU A 1 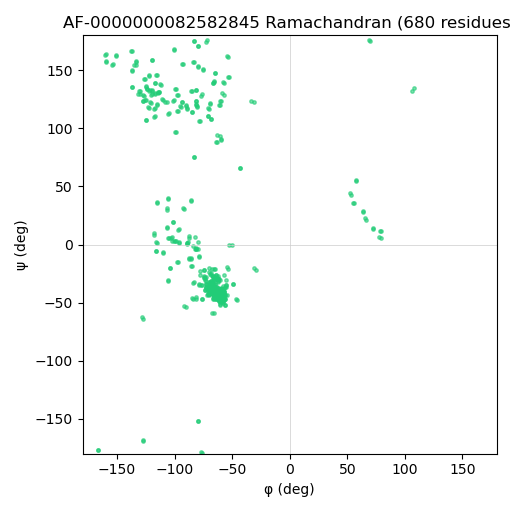72 ? -12.789 27.281 4.699 1 90.38 72 GLU A C 1
ATOM 616 O O . GLU A 1 72 ? -13.578 26.344 4.719 1 90.38 72 GLU A O 1
ATOM 621 N N . GLY A 1 73 ? -11.617 27.203 4.207 1 90.12 73 GLY A N 1
ATOM 622 C CA . GLY A 1 73 ? -11.125 25.938 3.705 1 90.12 73 GLY A CA 1
ATOM 623 C C . GLY A 1 73 ? -11.055 24.859 4.773 1 90.12 73 GLY A C 1
ATOM 624 O O . GLY A 1 73 ? -11.414 23.703 4.527 1 90.12 73 GLY A O 1
ATOM 625 N N . LEU A 1 74 ? -10.617 25.219 5.883 1 91.38 74 LEU A N 1
ATOM 626 C CA . LEU A 1 74 ? -10.508 24.297 7.004 1 91.38 74 LEU A CA 1
ATOM 627 C C . LEU A 1 74 ? -11.883 23.781 7.434 1 91.38 74 LEU A C 1
ATOM 629 O O . LEU A 1 74 ? -12.062 22.594 7.676 1 91.38 74 LEU A O 1
ATOM 633 N N . MET A 1 75 ? -12.828 24.734 7.516 1 89.06 75 MET A N 1
ATOM 634 C CA . MET A 1 75 ? -14.172 24.375 7.969 1 89.06 75 MET A CA 1
ATOM 635 C C . MET A 1 75 ? -14.867 23.469 6.965 1 89.06 75 MET A C 1
ATOM 637 O O . MET A 1 75 ? -15.68 22.625 7.344 1 89.06 75 MET A O 1
ATOM 641 N N . GLN A 1 76 ? -14.484 23.609 5.715 1 90.25 76 GLN A N 1
ATOM 642 C CA . GLN A 1 76 ? -15.109 22.812 4.668 1 90.25 76 GLN A CA 1
ATOM 643 C C . GLN A 1 76 ? -14.273 21.562 4.363 1 90.25 76 GLN A C 1
ATOM 645 O O . GLN A 1 76 ? -14.617 20.797 3.461 1 90.25 76 GLN A O 1
ATOM 650 N N . GLU A 1 77 ? -13.203 21.438 5.121 1 88 77 GLU A N 1
ATOM 651 C CA . GLU A 1 77 ? -12.312 20.297 4.973 1 88 77 GLU A CA 1
ATOM 652 C C . GLU A 1 77 ? -11.82 20.172 3.531 1 88 77 GLU A C 1
ATOM 654 O O . GLU A 1 77 ? -11.758 19.062 2.986 1 88 77 GLU A O 1
ATOM 659 N N . LYS A 1 78 ? -11.617 21.266 2.949 1 84.94 78 LYS A N 1
ATOM 660 C CA . LYS A 1 78 ? -11.062 21.297 1.598 1 84.94 78 LYS A CA 1
ATOM 661 C C . LYS A 1 78 ? -9.547 21.188 1.622 1 84.94 78 LYS A C 1
ATOM 663 O O . LYS A 1 78 ? -8.938 21.078 2.693 1 84.94 78 LYS A O 1
ATOM 668 N N . ASN A 1 79 ? -8.969 21.109 0.421 1 84.06 79 ASN A N 1
ATOM 669 C CA . ASN A 1 79 ? -7.512 21.125 0.31 1 84.06 79 ASN A CA 1
ATOM 670 C C . ASN A 1 79 ? -6.938 22.484 0.696 1 84.06 79 ASN A C 1
ATOM 672 O O . ASN A 1 79 ? -7.137 23.469 -0.015 1 84.06 79 ASN A O 1
ATOM 676 N N . ILE A 1 80 ? -6.332 22.438 1.838 1 85.25 80 ILE A N 1
ATOM 677 C CA . ILE A 1 80 ? -5.883 23.703 2.406 1 85.25 80 ILE A CA 1
ATOM 678 C C . ILE A 1 80 ? -4.469 24.016 1.926 1 85.25 80 ILE A C 1
ATOM 680 O O . ILE A 1 80 ? -3.912 25.062 2.246 1 85.25 80 ILE A O 1
ATOM 684 N N . ASP A 1 81 ? -3.918 23.25 1.182 1 85.62 81 ASP A N 1
ATOM 685 C CA . ASP A 1 81 ? -2.529 23.422 0.768 1 85.62 81 ASP A CA 1
ATOM 686 C C . ASP A 1 81 ? -2.352 24.703 -0.058 1 85.62 81 ASP A C 1
ATOM 688 O O . ASP A 1 81 ? -1.309 25.344 0.017 1 85.62 81 ASP A O 1
ATOM 692 N N . LEU A 1 82 ? -3.428 25.031 -0.746 1 82.44 82 LEU A N 1
ATOM 693 C CA . LEU A 1 82 ? -3.352 26.203 -1.606 1 82.44 82 LEU A CA 1
ATOM 694 C C . LEU A 1 82 ? -3.973 27.422 -0.923 1 82.44 82 LEU A C 1
ATOM 696 O O . LEU A 1 82 ? -3.992 28.516 -1.49 1 82.44 82 LEU A O 1
ATOM 700 N N . LEU A 1 83 ? -4.422 27.219 0.36 1 84.44 83 LEU A N 1
ATOM 701 C CA . LEU A 1 83 ? -5.156 28.266 1.05 1 84.44 83 LEU A CA 1
ATOM 702 C C . LEU A 1 83 ? -4.375 28.781 2.26 1 84.44 83 LEU A C 1
ATOM 704 O O . LEU A 1 83 ? -4.969 29.156 3.268 1 84.44 83 LEU A O 1
ATOM 708 N N . ILE A 1 84 ? -3.109 28.844 2.133 1 83.69 84 ILE A N 1
ATOM 709 C CA . ILE A 1 84 ? -2.26 29.266 3.244 1 83.69 84 ILE A CA 1
ATOM 710 C C . ILE A 1 84 ? -2.537 30.734 3.58 1 83.69 84 ILE A C 1
ATOM 712 O O . ILE A 1 84 ? -2.799 31.547 2.688 1 83.69 84 ILE A O 1
ATOM 716 N N . PRO A 1 85 ? -2.562 31.031 4.895 1 85.75 85 PRO A N 1
ATOM 717 C CA . PRO A 1 85 ? -2.85 32.406 5.301 1 85.75 85 PRO A CA 1
ATOM 718 C C . PRO A 1 85 ? -1.942 33.406 4.617 1 85.75 85 PRO A C 1
ATOM 720 O O . PRO A 1 85 ? -0.75 33.156 4.434 1 85.75 85 PRO A O 1
ATOM 723 N N . LYS A 1 86 ? -2.486 34.594 4.293 1 81.81 86 LYS A N 1
ATOM 724 C CA . LYS A 1 86 ? -1.748 35.656 3.635 1 81.81 86 LYS A CA 1
ATOM 725 C C . LYS A 1 86 ? -1.031 36.562 4.656 1 81.81 86 LYS A C 1
ATOM 727 O O . LYS A 1 86 ? -0.128 37.312 4.301 1 81.81 86 LYS A O 1
ATOM 732 N N . GLU A 1 87 ? -1.467 36.312 5.918 1 78.06 87 GLU A N 1
ATOM 733 C CA . GLU A 1 87 ? -0.85 37.062 7.008 1 78.06 87 GLU A CA 1
ATOM 734 C C . GLU A 1 87 ? 0.612 36.688 7.191 1 78.06 87 GLU A C 1
ATOM 736 O O . GLU A 1 87 ? 0.98 35.531 6.98 1 78.06 87 GLU A O 1
ATOM 741 N N . ASP A 1 88 ? 1.501 37.656 7.441 1 77.62 88 ASP A N 1
ATOM 742 C CA . ASP A 1 88 ? 2.934 37.406 7.566 1 77.62 88 ASP A CA 1
ATOM 743 C C . ASP A 1 88 ? 3.355 37.375 9.039 1 77.62 88 ASP A C 1
ATOM 745 O O . ASP A 1 88 ? 4.543 37.469 9.352 1 77.62 88 ASP A O 1
ATOM 749 N N . GLY A 1 89 ? 2.502 37.188 9.867 1 84.38 89 GLY A N 1
ATOM 750 C CA . GLY A 1 89 ? 2.816 37.125 11.281 1 84.38 89 GLY A CA 1
ATOM 751 C C . GLY A 1 89 ? 3.377 35.781 11.719 1 84.38 89 GLY A C 1
ATOM 752 O O . GLY A 1 89 ? 3.482 34.844 10.906 1 84.38 89 GLY A O 1
ATOM 753 N N . PHE A 1 90 ? 3.82 35.719 12.867 1 87.81 90 PHE A N 1
ATOM 754 C CA . PHE A 1 90 ? 4.438 34.531 13.461 1 87.81 90 PHE A CA 1
ATOM 755 C C . PHE A 1 90 ? 3.482 33.344 13.414 1 87.81 90 PHE A C 1
ATOM 757 O O . PHE A 1 90 ? 3.861 32.25 12.984 1 87.81 90 PHE A O 1
ATOM 764 N N . GLU A 1 91 ? 2.254 33.562 13.797 1 89 91 GLU A N 1
ATOM 765 C CA . GLU A 1 91 ? 1.274 32.469 13.859 1 89 91 GLU A CA 1
ATOM 766 C C . GLU A 1 91 ? 0.957 31.938 12.469 1 89 91 GLU A C 1
ATOM 768 O O . GLU A 1 91 ? 0.79 30.734 12.281 1 89 91 GLU A O 1
ATOM 773 N N . ALA A 1 92 ? 0.87 32.844 11.547 1 89.06 92 ALA A N 1
ATOM 774 C CA . ALA A 1 92 ? 0.639 32.438 10.164 1 89.06 92 ALA A CA 1
ATOM 775 C C . ALA A 1 92 ? 1.779 31.578 9.648 1 89.06 92 ALA A C 1
ATOM 777 O O . ALA A 1 92 ? 1.547 30.594 8.938 1 89.06 92 ALA A O 1
ATOM 778 N N . LYS A 1 93 ? 2.982 31.906 9.953 1 90.12 93 LYS A N 1
ATOM 779 C CA . LYS A 1 93 ? 4.141 31.109 9.57 1 90.12 93 LYS A CA 1
ATOM 780 C C . LYS A 1 93 ? 4.09 29.719 10.211 1 90.12 93 LYS A C 1
ATOM 782 O O . LYS A 1 93 ? 4.449 28.719 9.578 1 90.12 93 LYS A O 1
ATOM 787 N N . LEU A 1 94 ? 3.658 29.688 11.438 1 91.19 94 LEU A N 1
ATOM 788 C CA . LEU A 1 94 ? 3.529 28.406 12.125 1 91.19 94 LEU A CA 1
ATOM 789 C C . LEU A 1 94 ? 2.537 27.5 11.406 1 91.19 94 LEU A C 1
ATOM 791 O O . LEU A 1 94 ? 2.77 26.297 11.273 1 91.19 94 LEU A O 1
ATOM 795 N N . ILE A 1 95 ? 1.488 28.078 11.031 1 92.25 95 ILE A N 1
ATOM 796 C CA . ILE A 1 95 ? 0.468 27.328 10.312 1 92.25 95 ILE A CA 1
ATOM 797 C C . ILE A 1 95 ? 1.053 26.781 9.008 1 92.25 95 ILE A C 1
ATOM 799 O O . ILE A 1 95 ? 0.88 25.594 8.695 1 92.25 95 ILE A O 1
ATOM 803 N N . LYS A 1 96 ? 1.753 27.625 8.297 1 92.12 96 LYS A N 1
ATOM 804 C CA . LYS A 1 96 ? 2.381 27.219 7.039 1 92.12 96 LYS A CA 1
ATOM 805 C C . LYS A 1 96 ? 3.363 26.078 7.262 1 92.12 96 LYS A C 1
ATOM 807 O O . LYS A 1 96 ? 3.365 25.094 6.512 1 92.12 96 LYS A O 1
ATOM 812 N N . ASP A 1 97 ? 4.141 26.234 8.258 1 92.56 97 ASP A N 1
ATOM 813 C CA . ASP A 1 97 ? 5.145 25.219 8.57 1 92.56 97 ASP A CA 1
ATOM 814 C C . ASP A 1 97 ? 4.484 23.922 9.008 1 92.56 97 ASP A C 1
ATOM 816 O O . ASP A 1 97 ? 4.996 22.828 8.711 1 92.56 97 ASP A O 1
ATOM 820 N N . THR A 1 98 ? 3.412 24.047 9.703 1 92.75 98 THR A N 1
ATOM 821 C CA . THR A 1 98 ? 2.658 22.875 10.117 1 92.75 98 THR A CA 1
ATOM 822 C C . THR A 1 98 ? 2.146 22.094 8.906 1 92.75 98 THR A C 1
ATOM 824 O O . THR A 1 98 ? 2.293 20.875 8.828 1 92.75 98 THR A O 1
ATOM 827 N N . VAL A 1 99 ? 1.549 22.828 8.016 1 93.31 99 VAL A N 1
ATOM 828 C CA . VAL A 1 99 ? 1.02 22.219 6.801 1 93.31 99 VAL A CA 1
ATOM 829 C C . VAL A 1 99 ? 2.148 21.531 6.035 1 93.31 99 VAL A C 1
ATOM 831 O O . VAL A 1 99 ? 2 20.391 5.586 1 93.31 99 VAL A O 1
ATOM 834 N N . LYS A 1 100 ? 3.256 22.172 5.906 1 93.38 100 LYS A N 1
ATOM 835 C CA . LYS A 1 100 ? 4.406 21.625 5.191 1 93.38 100 LYS A CA 1
ATOM 836 C C . LYS A 1 100 ? 4.898 20.328 5.836 1 93.38 100 LYS A C 1
ATOM 838 O O . LYS A 1 100 ? 5.152 19.344 5.145 1 93.38 100 LYS A O 1
ATOM 843 N N . LEU A 1 101 ? 5.031 20.406 7.125 1 93.5 101 LEU A N 1
ATOM 844 C CA . LEU A 1 101 ? 5.512 19.234 7.855 1 93.5 101 LEU A CA 1
ATOM 845 C C . LEU A 1 101 ? 4.555 18.062 7.688 1 93.5 101 LEU A C 1
ATOM 847 O O . LEU A 1 101 ? 4.988 16.922 7.426 1 93.5 101 LEU A O 1
ATOM 851 N N . LYS A 1 102 ? 3.338 18.344 7.859 1 93.19 102 LYS A N 1
ATOM 852 C CA . LYS A 1 102 ? 2.34 17.281 7.773 1 93.19 102 LYS A CA 1
ATOM 853 C C . LYS A 1 102 ? 2.238 16.734 6.352 1 93.19 102 LYS A C 1
ATOM 855 O O . LYS A 1 102 ? 2.02 15.531 6.156 1 93.19 102 LYS A O 1
ATOM 860 N N . ASN A 1 103 ? 2.371 17.594 5.406 1 93.12 103 ASN A N 1
ATOM 861 C CA . ASN A 1 103 ? 2.402 17.141 4.02 1 93.12 103 ASN A CA 1
ATOM 862 C C . ASN A 1 103 ? 3.605 16.234 3.75 1 93.12 103 ASN A C 1
ATOM 864 O O . ASN A 1 103 ? 3.502 15.258 3.012 1 93.12 103 ASN A O 1
ATOM 868 N N . LYS A 1 104 ? 4.68 16.609 4.285 1 93.75 104 LYS A N 1
ATOM 869 C CA . LYS A 1 104 ? 5.875 15.773 4.156 1 93.75 104 LYS A CA 1
ATOM 870 C C . LYS A 1 104 ? 5.645 14.383 4.754 1 93.75 104 LYS A C 1
ATOM 872 O O . LYS A 1 104 ? 5.992 13.375 4.141 1 93.75 104 LYS A O 1
ATOM 877 N N . GLU A 1 105 ? 5.109 14.375 5.895 1 92.69 105 GLU A N 1
ATOM 878 C CA . GLU A 1 105 ? 4.773 13.117 6.551 1 92.69 105 GLU A CA 1
ATOM 879 C C . GLU A 1 105 ? 3.826 12.281 5.691 1 92.69 105 GLU A C 1
ATOM 881 O O . GLU A 1 105 ? 4.012 11.07 5.547 1 92.69 105 GLU A O 1
ATOM 886 N N . LEU A 1 106 ? 2.822 12.938 5.234 1 92.56 106 LEU A N 1
ATOM 887 C CA . LEU A 1 106 ? 1.851 12.281 4.367 1 92.56 106 LEU A CA 1
ATOM 888 C C . LEU A 1 106 ? 2.533 11.68 3.143 1 92.56 106 LEU A C 1
ATOM 890 O O . LEU A 1 106 ? 2.334 10.508 2.83 1 92.56 106 LEU A O 1
ATOM 894 N N . TYR A 1 107 ? 3.352 12.445 2.557 1 92.56 107 TYR A N 1
ATOM 895 C CA . TYR A 1 107 ? 4.039 12.008 1.346 1 92.56 107 TYR A CA 1
ATOM 896 C C . TYR A 1 107 ? 4.941 10.812 1.629 1 92.56 107 TYR A C 1
ATOM 898 O O . TYR A 1 107 ? 4.949 9.844 0.871 1 92.56 107 TYR A O 1
ATOM 906 N N . GLU A 1 108 ? 5.609 10.898 2.646 1 92.75 108 GLU A N 1
ATOM 907 C CA . GLU A 1 108 ? 6.539 9.828 2.998 1 92.75 108 GLU A CA 1
ATOM 908 C C . GLU A 1 108 ? 5.793 8.531 3.285 1 92.75 108 GLU A C 1
ATOM 910 O O . GLU A 1 108 ? 6.168 7.469 2.775 1 92.75 108 GLU A O 1
ATOM 915 N N . ASN A 1 109 ? 4.785 8.609 4.043 1 90.5 109 ASN A N 1
ATOM 916 C CA . ASN A 1 109 ? 4.02 7.414 4.395 1 90.5 109 ASN A CA 1
ATOM 917 C C . ASN A 1 109 ? 3.314 6.824 3.176 1 90.5 109 ASN A C 1
ATOM 919 O O . ASN A 1 109 ? 3.357 5.613 2.955 1 90.5 109 ASN A O 1
ATOM 923 N N . VAL A 1 110 ? 2.691 7.668 2.467 1 90.88 110 VAL A N 1
ATOM 924 C CA . VAL A 1 110 ? 1.957 7.242 1.279 1 90.88 110 VAL A CA 1
ATOM 925 C C . VAL A 1 110 ? 2.924 6.648 0.259 1 90.88 110 VAL A C 1
ATOM 927 O O . VAL A 1 110 ? 2.654 5.594 -0.32 1 90.88 110 VAL A O 1
ATOM 930 N N . ASN A 1 111 ? 4.016 7.289 0.069 1 90.94 111 ASN A N 1
ATOM 931 C CA . ASN A 1 111 ? 4.984 6.82 -0.918 1 90.94 111 ASN A CA 1
ATOM 932 C C . ASN A 1 111 ? 5.598 5.484 -0.514 1 90.94 111 ASN A C 1
ATOM 934 O O . ASN A 1 111 ? 5.84 4.625 -1.363 1 90.94 111 ASN A O 1
ATOM 938 N N . GLU A 1 112 ? 5.855 5.328 0.655 1 89.06 112 GLU A N 1
ATOM 939 C CA . GLU A 1 112 ? 6.402 4.062 1.138 1 89.06 112 GLU A CA 1
ATOM 940 C C . GLU A 1 112 ? 5.453 2.906 0.846 1 89.06 112 GLU A C 1
ATOM 942 O O . GLU A 1 112 ? 5.871 1.87 0.323 1 89.06 112 GLU A O 1
ATOM 947 N N . LEU A 1 113 ? 4.227 3.084 1.137 1 87.56 113 LEU A N 1
ATOM 948 C CA . LEU A 1 113 ? 3.225 2.045 0.925 1 87.56 113 LEU A CA 1
ATOM 949 C C . LEU A 1 113 ? 2.998 1.805 -0.564 1 87.56 113 LEU A C 1
ATOM 951 O O . LEU A 1 113 ? 2.836 0.661 -0.995 1 87.56 113 LEU A O 1
ATOM 955 N N . LYS A 1 114 ? 3.014 2.84 -1.305 1 88.06 114 LYS A N 1
ATOM 956 C CA . LYS A 1 114 ? 2.881 2.727 -2.754 1 88.06 114 LYS A CA 1
ATOM 957 C C . LYS A 1 114 ? 4.043 1.938 -3.354 1 88.06 114 LYS A C 1
ATOM 959 O O . LYS A 1 114 ? 3.846 1.114 -4.25 1 88.06 114 LYS A O 1
ATOM 964 N N . GLU A 1 115 ? 5.168 2.221 -2.879 1 87.06 115 GLU A N 1
ATOM 965 C CA . GLU A 1 115 ? 6.348 1.504 -3.355 1 87.06 115 GLU A CA 1
ATOM 966 C C . GLU A 1 115 ? 6.258 0.015 -3.029 1 87.06 115 GLU A C 1
ATOM 968 O O . GLU A 1 115 ? 6.621 -0.828 -3.852 1 87.06 115 GLU A O 1
ATOM 973 N N . GLU A 1 116 ? 5.82 -0.313 -1.901 1 85.44 116 GLU A N 1
ATOM 974 C CA . GLU A 1 116 ? 5.645 -1.711 -1.517 1 85.44 116 GLU A CA 1
ATOM 975 C C . GLU A 1 116 ? 4.645 -2.414 -2.428 1 85.44 116 GLU A C 1
ATOM 977 O O . GLU A 1 116 ? 4.883 -3.539 -2.871 1 85.44 116 GLU A O 1
ATOM 982 N N . LEU A 1 117 ? 3.566 -1.76 -2.68 1 86.56 117 LEU A N 1
ATOM 983 C CA . LEU A 1 117 ? 2.541 -2.305 -3.562 1 86.56 117 LEU A CA 1
ATOM 984 C C . LEU A 1 117 ? 3.084 -2.498 -4.973 1 86.56 117 LEU A C 1
ATOM 986 O O . LEU A 1 117 ? 2.865 -3.543 -5.59 1 86.56 117 LEU A O 1
ATOM 990 N N . ASP A 1 118 ? 3.816 -1.505 -5.375 1 86.31 118 ASP A N 1
ATOM 991 C CA . ASP A 1 118 ? 4.395 -1.561 -6.715 1 86.31 118 ASP A CA 1
ATOM 992 C C . ASP A 1 118 ? 5.414 -2.693 -6.828 1 86.31 118 ASP A C 1
ATOM 994 O O . ASP A 1 118 ? 5.453 -3.4 -7.836 1 86.31 118 ASP A O 1
ATOM 998 N N . GLU A 1 119 ? 6.164 -2.834 -5.898 1 85.81 119 GLU A N 1
ATOM 999 C CA . GLU A 1 119 ? 7.16 -3.898 -5.879 1 85.81 119 GLU A CA 1
ATOM 1000 C C . GLU A 1 119 ? 6.504 -5.273 -5.918 1 85.81 119 GLU A C 1
ATOM 1002 O O . GLU A 1 119 ? 6.945 -6.16 -6.652 1 85.81 119 GLU A O 1
ATOM 1007 N N . LEU A 1 120 ? 5.52 -5.445 -5.152 1 87.19 120 LEU A N 1
ATOM 1008 C CA . LEU A 1 120 ? 4.801 -6.715 -5.129 1 87.19 120 LEU A CA 1
ATOM 1009 C C . LEU A 1 120 ? 4.152 -7 -6.477 1 87.19 120 LEU A C 1
ATOM 1011 O O . LEU A 1 120 ? 4.227 -8.125 -6.984 1 87.19 120 LEU A O 1
ATOM 1015 N N . ASN A 1 121 ? 3.588 -6.008 -7.016 1 86.88 121 ASN A N 1
ATOM 1016 C CA . ASN A 1 121 ? 2.973 -6.16 -8.328 1 86.88 121 ASN A CA 1
ATOM 1017 C C . ASN A 1 121 ? 4.004 -6.516 -9.398 1 86.88 121 ASN A C 1
ATOM 1019 O O . ASN A 1 121 ? 3.75 -7.355 -10.258 1 86.88 121 ASN A O 1
ATOM 1023 N N . GLU A 1 122 ? 5.078 -5.855 -9.32 1 86.19 122 GLU A N 1
ATOM 1024 C CA . GLU A 1 122 ? 6.164 -6.176 -10.242 1 86.19 122 GLU A CA 1
ATOM 1025 C C . GLU A 1 122 ? 6.621 -7.621 -10.078 1 86.19 122 GLU A C 1
ATOM 1027 O O . GLU A 1 122 ? 6.852 -8.32 -11.062 1 86.19 122 GLU A O 1
ATOM 1032 N N . TYR A 1 123 ? 6.75 -8.055 -8.914 1 88.62 123 TYR A N 1
ATOM 1033 C CA . TYR A 1 123 ? 7.129 -9.43 -8.625 1 88.62 123 TYR A CA 1
ATOM 1034 C C . TYR A 1 123 ? 6.113 -10.406 -9.211 1 88.62 123 TYR A C 1
ATOM 1036 O O . TYR A 1 123 ? 6.488 -11.375 -9.883 1 88.62 123 TYR A O 1
ATOM 1044 N N . ILE A 1 124 ? 4.871 -10.109 -8.938 1 89.69 124 ILE A N 1
ATOM 1045 C CA . ILE A 1 124 ? 3.807 -10.992 -9.406 1 89.69 124 ILE A CA 1
ATOM 1046 C C . ILE A 1 124 ? 3.842 -11.094 -10.93 1 89.69 124 ILE A C 1
ATOM 1048 O O . ILE A 1 124 ? 3.74 -12.188 -11.484 1 89.69 124 ILE A O 1
ATOM 1052 N N . THR A 1 125 ? 4.008 -9.977 -11.547 1 88.25 125 THR A N 1
ATOM 1053 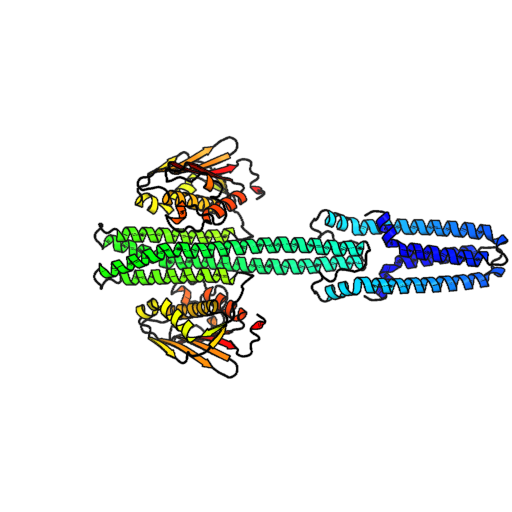C CA . THR A 1 125 ? 4.035 -9.945 -13.008 1 88.25 125 THR A CA 1
ATOM 1054 C C . THR A 1 125 ? 5.184 -10.797 -13.539 1 88.25 125 THR A C 1
ATOM 1056 O O . THR A 1 125 ? 4.977 -11.641 -14.422 1 88.25 125 THR A O 1
ATOM 1059 N N . LYS A 1 126 ? 6.32 -10.656 -13.023 1 88.25 126 LYS A N 1
ATOM 1060 C CA . LYS A 1 126 ? 7.488 -11.422 -13.445 1 88.25 126 LYS A CA 1
ATOM 1061 C C . LYS A 1 126 ? 7.348 -12.891 -13.07 1 88.25 126 LYS A C 1
ATOM 1063 O O . LYS A 1 126 ? 7.754 -13.773 -13.828 1 88.25 126 LYS A O 1
ATOM 1068 N N . TRP A 1 127 ? 6.797 -13.117 -11.922 1 90.88 127 TRP A N 1
ATOM 1069 C CA . TRP A 1 127 ? 6.562 -14.469 -11.422 1 90.88 127 TRP A CA 1
ATOM 1070 C C . TRP A 1 127 ? 5.617 -15.227 -12.344 1 90.88 127 TRP A C 1
ATOM 1072 O O . TRP A 1 127 ? 5.859 -16.391 -12.664 1 90.88 127 TRP A O 1
ATOM 1082 N N . VAL A 1 128 ? 4.566 -14.578 -12.773 1 91.31 128 VAL A N 1
ATOM 1083 C CA . VAL A 1 128 ? 3.605 -15.195 -13.68 1 91.31 128 VAL A CA 1
ATOM 1084 C C . VAL A 1 128 ? 4.305 -15.594 -14.977 1 91.31 128 VAL A C 1
ATOM 1086 O O . VAL A 1 128 ? 4.062 -16.672 -15.516 1 91.31 128 VAL A O 1
ATOM 1089 N N . HIS A 1 129 ? 5.148 -14.742 -15.406 1 87.69 129 HIS A N 1
ATOM 1090 C CA . HIS A 1 129 ? 5.891 -15.047 -16.625 1 87.69 129 HIS A CA 1
ATOM 1091 C C . HIS A 1 129 ? 6.824 -16.234 -16.422 1 87.69 129 HIS A C 1
ATOM 1093 O O . HIS A 1 129 ? 6.949 -17.094 -17.297 1 87.69 129 HIS A O 1
ATOM 1099 N N . GLU A 1 130 ? 7.434 -16.328 -15.312 1 88.56 130 GLU A N 1
ATOM 1100 C CA . GLU A 1 130 ? 8.391 -17.391 -15.023 1 88.56 130 GLU A CA 1
ATOM 1101 C C . GLU A 1 130 ? 7.695 -18.734 -14.859 1 88.56 130 GLU A C 1
ATOM 1103 O O . GLU A 1 130 ? 8.156 -19.75 -15.391 1 88.56 130 GLU A O 1
ATOM 1108 N N . ILE A 1 131 ? 6.582 -18.766 -14.18 1 93 131 ILE A N 1
ATOM 1109 C CA . ILE A 1 131 ? 5.922 -20.016 -13.859 1 93 131 ILE A CA 1
ATOM 1110 C C . ILE A 1 131 ? 5.238 -20.578 -15.102 1 93 131 ILE A C 1
ATOM 1112 O O . ILE A 1 131 ? 4.957 -21.781 -15.18 1 93 131 ILE A O 1
ATOM 1116 N N . LYS A 1 132 ? 4.938 -19.766 -16.078 1 91.5 132 LYS A N 1
ATOM 1117 C CA . LYS A 1 132 ? 4.312 -20.203 -17.328 1 91.5 132 LYS A CA 1
ATOM 1118 C C . LYS A 1 132 ? 5.234 -21.141 -18.109 1 91.5 132 LYS A C 1
ATOM 1120 O O . LYS A 1 132 ? 4.762 -22 -18.844 1 91.5 132 LYS A O 1
ATOM 1125 N N . ILE A 1 133 ? 6.484 -20.984 -17.891 1 90.81 133 ILE A N 1
ATOM 1126 C CA . ILE A 1 133 ? 7.461 -21.797 -18.609 1 90.81 133 ILE A CA 1
ATOM 1127 C C . ILE A 1 133 ? 7.332 -23.266 -18.203 1 90.81 133 ILE A C 1
ATOM 1129 O O . ILE A 1 133 ? 7.031 -24.125 -19.031 1 90.81 133 ILE A O 1
ATOM 1133 N N . PRO A 1 134 ? 7.5 -23.562 -16.906 1 92.94 134 PRO A N 1
ATOM 1134 C CA . PRO A 1 134 ? 7.352 -24.969 -16.531 1 92.94 134 PRO A CA 1
ATOM 1135 C C . PRO A 1 134 ? 5.941 -25.5 -16.797 1 92.94 134 PRO A C 1
ATOM 1137 O O . PRO A 1 134 ? 5.77 -26.688 -17.094 1 92.94 134 PRO A O 1
ATOM 1140 N N . ILE A 1 135 ? 4.953 -24.703 -16.734 1 94.19 135 ILE A N 1
ATOM 1141 C CA . ILE A 1 135 ? 3.596 -25.141 -17.047 1 94.19 135 ILE A CA 1
ATOM 1142 C C . ILE A 1 135 ? 3.5 -25.547 -18.5 1 94.19 135 ILE A C 1
ATOM 1144 O O . ILE A 1 135 ? 2.939 -26.594 -18.828 1 94.19 135 ILE A O 1
ATOM 1148 N N . SER A 1 136 ? 4.078 -24.703 -19.375 1 92.81 136 SER A N 1
ATOM 1149 C CA . SER A 1 136 ? 4.062 -25 -20.812 1 92.81 136 SER A CA 1
ATOM 1150 C C . SER A 1 136 ? 4.801 -26.312 -21.109 1 92.81 136 SER A C 1
ATOM 1152 O O . SER A 1 136 ? 4.371 -27.078 -21.969 1 92.81 136 SER A O 1
ATOM 1154 N N . VAL A 1 137 ? 5.871 -26.547 -20.422 1 91.75 137 VAL A N 1
ATOM 1155 C CA . VAL A 1 137 ? 6.621 -27.781 -20.594 1 91.75 137 VAL A CA 1
ATOM 1156 C C . VAL A 1 137 ? 5.762 -28.969 -20.156 1 91.75 137 VAL A C 1
ATOM 1158 O O . VAL A 1 137 ? 5.723 -30 -20.844 1 91.75 137 VAL A O 1
ATOM 1161 N N . CYS A 1 138 ? 5.074 -28.828 -19.047 1 93.31 138 CYS A N 1
ATOM 1162 C CA . CYS A 1 138 ? 4.18 -29.875 -18.578 1 93.31 138 CYS A CA 1
ATOM 1163 C C . CYS A 1 138 ? 3.084 -30.156 -19.609 1 93.31 138 CYS A C 1
ATOM 1165 O O . CYS A 1 138 ? 2.695 -31.297 -19.812 1 93.31 138 CYS A O 1
ATOM 1167 N N . GLU A 1 139 ? 2.592 -29.094 -20.25 1 91.44 139 GLU A N 1
ATOM 1168 C CA . GLU A 1 139 ? 1.576 -29.266 -21.281 1 91.44 139 GLU A CA 1
ATOM 1169 C C . GLU A 1 139 ? 2.119 -30.062 -22.469 1 91.44 139 GLU A C 1
ATOM 1171 O O . GLU A 1 139 ? 1.432 -30.938 -23 1 91.44 139 GLU A O 1
ATOM 1176 N N . LEU A 1 140 ? 3.344 -29.75 -22.844 1 90.75 140 LEU A N 1
ATOM 1177 C CA . LEU A 1 140 ? 3.984 -30.484 -23.938 1 90.75 140 LEU A CA 1
ATOM 1178 C C . LEU A 1 140 ? 4.152 -31.953 -23.578 1 90.75 140 LEU A C 1
ATOM 1180 O O . LEU A 1 140 ? 3.914 -32.812 -24.422 1 90.75 140 LEU A O 1
ATOM 1184 N N . ILE A 1 141 ? 4.551 -32.156 -22.391 1 89 141 ILE A N 1
ATOM 1185 C CA . ILE A 1 141 ? 4.711 -33.531 -21.906 1 89 141 ILE A CA 1
ATOM 1186 C C . ILE A 1 141 ? 3.365 -34.25 -21.938 1 89 141 ILE A C 1
ATOM 1188 O O . ILE A 1 141 ? 3.279 -35.406 -22.344 1 89 141 ILE A O 1
ATOM 1192 N N . SER A 1 142 ? 2.375 -33.562 -21.469 1 88.19 142 SER A N 1
ATOM 1193 C CA . SER A 1 142 ? 1.028 -34.125 -21.469 1 88.19 142 SER A CA 1
ATOM 1194 C C . SER A 1 142 ? 0.583 -34.5 -22.875 1 88.19 142 SER A C 1
ATOM 1196 O O . SER A 1 142 ? -0.02 -35.562 -23.078 1 88.19 142 SER A O 1
ATOM 1198 N N . ASP A 1 143 ? 0.922 -33.688 -23.875 1 87 143 ASP A N 1
ATOM 1199 C CA . ASP A 1 143 ? 0.594 -33.938 -25.266 1 87 143 ASP A CA 1
ATOM 1200 C C . ASP A 1 143 ? 1.322 -35.188 -25.781 1 87 143 ASP A C 1
ATOM 1202 O O . ASP A 1 143 ? 0.738 -36 -26.484 1 87 143 ASP A O 1
ATOM 1206 N N . LYS A 1 144 ? 2.541 -35.344 -25.375 1 85.56 144 LYS A N 1
ATOM 1207 C CA . LYS A 1 144 ? 3.344 -36.5 -25.781 1 85.56 144 LYS A CA 1
ATOM 1208 C C . LYS A 1 144 ? 2.795 -37.812 -25.172 1 85.56 144 LYS A C 1
ATOM 1210 O O . LYS A 1 144 ? 2.799 -38.844 -25.812 1 85.56 144 LYS A O 1
ATOM 1215 N N . LEU A 1 145 ? 2.357 -37.688 -23.969 1 84.12 145 LEU A N 1
ATOM 1216 C CA . LEU A 1 145 ? 1.787 -38.844 -23.281 1 84.12 145 LEU A CA 1
ATOM 1217 C C . LEU A 1 145 ? 0.514 -39.312 -23.969 1 84.12 145 LEU A C 1
ATOM 1219 O O . LEU A 1 145 ? 0.254 -40.531 -24.047 1 84.12 145 LEU A O 1
ATOM 1223 N N . GLU A 1 146 ? -0.274 -38.438 -24.438 1 79.81 146 GLU A N 1
ATOM 1224 C CA . GLU A 1 146 ? -1.504 -38.75 -25.156 1 79.81 146 GLU A CA 1
ATOM 1225 C C . GLU A 1 146 ? -1.209 -39.562 -26.422 1 79.81 146 GLU A C 1
ATOM 1227 O O . GLU A 1 146 ? -1.967 -40.469 -26.781 1 79.81 146 GLU A O 1
ATOM 1232 N N . ASP A 1 147 ? -0.078 -39.375 -27.031 1 78.44 147 ASP A N 1
ATOM 1233 C CA . ASP A 1 147 ? 0.308 -40.031 -28.266 1 78.44 147 ASP A CA 1
ATOM 1234 C C . ASP A 1 147 ? 0.902 -41.438 -27.984 1 78.44 147 ASP A C 1
ATOM 1236 O O . ASP A 1 147 ? 0.853 -42.312 -28.828 1 78.44 147 ASP A O 1
ATOM 1240 N N . THR A 1 148 ? 1.565 -41.594 -26.891 1 73.56 148 THR A N 1
ATOM 1241 C CA . THR A 1 148 ? 2.332 -42.812 -26.609 1 73.56 148 THR A CA 1
ATOM 1242 C C . THR A 1 148 ? 1.477 -43.812 -25.859 1 73.56 148 THR A C 1
ATOM 1244 O O . THR A 1 148 ? 1.608 -45.031 -26.078 1 73.56 148 THR A O 1
ATOM 1247 N N . ILE A 1 149 ? 0.929 -43.344 -24.828 1 67.12 149 ILE A N 1
ATOM 1248 C CA . ILE A 1 149 ? 0.155 -44.281 -24.016 1 67.12 149 ILE A CA 1
ATOM 1249 C C . ILE A 1 149 ? -1.227 -44.469 -24.625 1 67.12 149 ILE A C 1
ATOM 1251 O O . ILE A 1 149 ? -1.825 -43.531 -25.141 1 67.12 149 ILE A O 1
ATOM 1255 N N . ASP A 1 150 ? -1.548 -45.719 -24.984 1 58.03 150 ASP A N 1
ATOM 1256 C CA . ASP A 1 150 ? -2.842 -46.094 -25.547 1 58.03 150 ASP A CA 1
ATOM 1257 C C . ASP A 1 150 ? -3.955 -45.188 -25 1 58.03 150 ASP A C 1
ATOM 1259 O O . ASP A 1 150 ? -3.918 -44.812 -23.828 1 58.03 150 ASP A O 1
ATOM 1263 N N . THR A 1 151 ? -4.715 -44.469 -25.969 1 54.91 151 THR A N 1
ATOM 1264 C CA . THR A 1 151 ? -5.844 -43.531 -25.938 1 54.91 151 THR A CA 1
ATOM 1265 C C . THR A 1 151 ? -6.758 -43.844 -24.75 1 54.91 151 THR A C 1
ATOM 1267 O O . THR A 1 151 ? -7.613 -43 -24.406 1 54.91 151 THR A O 1
ATOM 1270 N N . ASN A 1 152 ? -6.656 -45.031 -24.25 1 52.28 152 ASN A N 1
ATOM 1271 C CA . ASN A 1 152 ? -7.703 -45.344 -23.297 1 52.28 152 ASN A CA 1
ATOM 1272 C C . ASN A 1 152 ? -7.363 -44.812 -21.906 1 52.28 152 ASN A C 1
ATOM 1274 O O . ASN A 1 152 ? -8.102 -45.031 -20.938 1 52.28 152 ASN A O 1
ATOM 1278 N N . SER A 1 153 ? -6.133 -44.156 -21.719 1 62.38 153 SER A N 1
ATOM 1279 C CA . SER A 1 153 ? -5.809 -43.906 -20.328 1 62.38 153 SER A CA 1
ATOM 1280 C C . SER A 1 153 ? -6.234 -42.5 -19.891 1 62.38 153 SER A C 1
ATOM 1282 O O . SER A 1 153 ? -5.93 -41.531 -20.562 1 62.38 153 SER A O 1
ATOM 1284 N N . ASP A 1 154 ? -7.145 -42.375 -18.875 1 79 154 ASP A N 1
ATOM 1285 C CA . ASP A 1 154 ? -7.707 -41.281 -18.094 1 79 154 ASP A CA 1
ATOM 1286 C C . ASP A 1 154 ? -6.602 -40.438 -17.5 1 79 154 ASP A C 1
ATOM 1288 O O . ASP A 1 154 ? -6.863 -39.312 -17.031 1 79 154 ASP A O 1
ATOM 1292 N N . ILE A 1 155 ? -5.363 -40.875 -17.812 1 80.75 155 ILE A N 1
ATOM 1293 C CA . ILE A 1 155 ? -4.281 -40.219 -17.109 1 80.75 155 ILE A CA 1
ATOM 1294 C C . ILE A 1 155 ? -3.91 -38.938 -17.828 1 80.75 155 ILE A C 1
ATOM 1296 O O . ILE A 1 155 ? -3.766 -37.875 -17.203 1 80.75 155 ILE A O 1
ATOM 1300 N N . SER A 1 156 ? -3.775 -39.062 -19.172 1 83.5 156 SER A N 1
ATOM 1301 C CA . SER A 1 156 ? -3.4 -37.875 -19.953 1 83.5 156 SER A CA 1
ATOM 1302 C C . SER A 1 156 ? -4.465 -36.781 -19.875 1 83.5 156 SER A C 1
ATOM 1304 O O . SER A 1 156 ? -4.145 -35.594 -19.75 1 83.5 156 SER A O 1
ATOM 1306 N N . GLU A 1 157 ? -5.652 -37.219 -19.906 1 84.38 157 GLU A N 1
ATOM 1307 C CA . GLU A 1 157 ? -6.758 -36.281 -19.812 1 84.38 157 GLU A CA 1
ATOM 1308 C C . GLU A 1 157 ? -6.809 -35.625 -18.438 1 84.38 157 GLU A C 1
ATOM 1310 O O . GLU A 1 157 ? -7.031 -34.406 -18.328 1 84.38 157 GLU A O 1
ATOM 1315 N N . SER A 1 158 ? -6.547 -36.375 -17.438 1 87.62 158 SER A N 1
ATOM 1316 C CA . SER A 1 158 ? -6.531 -35.844 -16.078 1 87.62 158 SER A CA 1
ATOM 1317 C C . SER A 1 158 ? -5.406 -34.844 -15.883 1 87.62 158 SER A C 1
ATOM 1319 O O . SER A 1 158 ? -5.605 -33.781 -15.281 1 87.62 158 SER A O 1
ATOM 1321 N N . LEU A 1 159 ? -4.266 -35.188 -16.406 1 90.25 159 LEU A N 1
ATOM 1322 C CA . LEU A 1 159 ? -3.121 -34.281 -16.328 1 90.25 159 LEU A CA 1
ATOM 1323 C C . LEU A 1 159 ? -3.398 -33 -17.047 1 90.25 159 LEU A C 1
ATOM 1325 O O . LEU A 1 159 ? -3.143 -31.906 -16.516 1 90.25 159 LEU A O 1
ATOM 1329 N N . ARG A 1 160 ? -3.949 -33.094 -18.188 1 88.25 160 ARG A N 1
ATOM 1330 C CA . ARG A 1 160 ? -4.281 -31.922 -18.984 1 88.25 160 ARG A CA 1
ATOM 1331 C C . ARG A 1 160 ? -5.281 -31.031 -18.25 1 88.25 160 ARG A C 1
ATOM 1333 O O . ARG A 1 160 ? -5.164 -29.812 -18.266 1 88.25 160 ARG A O 1
ATOM 1340 N N . GLY A 1 161 ? -6.219 -31.641 -17.672 1 88.31 161 GLY A N 1
ATOM 1341 C CA . GLY A 1 161 ? -7.207 -30.906 -16.906 1 88.31 161 GLY A CA 1
ATOM 1342 C C . GLY A 1 161 ? -6.613 -30.141 -15.742 1 88.31 161 GLY A C 1
ATOM 1343 O O . GLY A 1 161 ? -6.922 -28.969 -15.531 1 88.31 161 GLY A O 1
ATOM 1344 N N . GLU A 1 162 ? -5.762 -30.797 -15 1 92 162 GLU A N 1
ATOM 1345 C CA . GLU A 1 162 ? -5.133 -30.156 -13.852 1 92 162 GLU A CA 1
ATOM 1346 C C . GLU A 1 162 ? -4.191 -29.031 -14.289 1 92 162 GLU A C 1
ATOM 1348 O O . GLU A 1 162 ? -4.098 -28 -13.625 1 92 162 GLU A O 1
ATOM 1353 N N . LEU A 1 163 ? -3.535 -29.234 -15.359 1 92.94 163 LEU A N 1
ATOM 1354 C CA . LEU A 1 163 ? -2.648 -28.203 -15.891 1 92.94 163 LEU A CA 1
ATOM 1355 C C . LEU A 1 163 ? -3.445 -26.984 -16.328 1 92.94 163 LEU A C 1
ATOM 1357 O O . LEU A 1 163 ? -3.01 -25.844 -16.141 1 92.94 163 LEU A O 1
ATOM 1361 N N . ALA A 1 164 ? -4.57 -27.219 -16.938 1 89.12 164 ALA A N 1
ATOM 1362 C CA . ALA A 1 164 ? -5.453 -26.125 -17.328 1 89.12 164 ALA A CA 1
ATOM 1363 C C . ALA A 1 164 ? -5.918 -25.344 -16.109 1 89.12 164 ALA A C 1
ATOM 1365 O O . ALA A 1 164 ? -6 -24.109 -16.156 1 89.12 164 ALA A O 1
ATOM 1366 N N . ARG A 1 165 ? -6.184 -26.031 -15.102 1 90.06 165 ARG A N 1
ATOM 1367 C CA . ARG A 1 165 ? -6.586 -25.391 -13.852 1 90.06 165 ARG A CA 1
ATOM 1368 C C . ARG A 1 165 ? -5.453 -24.547 -13.281 1 90.06 165 ARG A C 1
ATOM 1370 O O . ARG A 1 165 ? -5.672 -23.422 -12.844 1 90.06 165 ARG A O 1
ATOM 1377 N N . ILE A 1 166 ? -4.305 -25.062 -13.273 1 93.75 166 ILE A N 1
ATOM 1378 C CA . ILE A 1 166 ? -3.127 -24.344 -12.797 1 93.75 166 ILE A CA 1
ATOM 1379 C C . ILE A 1 166 ? -2.932 -23.078 -13.617 1 93.75 166 ILE A C 1
ATOM 1381 O O . ILE A 1 166 ? -2.715 -22 -13.055 1 93.75 166 ILE A O 1
ATOM 1385 N N . LYS A 1 167 ? -3.041 -23.219 -14.891 1 90.75 167 LYS A N 1
ATOM 1386 C CA . LYS A 1 167 ? -2.871 -22.078 -15.781 1 90.75 167 LYS A CA 1
ATOM 1387 C C . LYS A 1 167 ? -3.904 -20.984 -15.492 1 90.75 167 LYS A C 1
ATOM 1389 O O . LYS A 1 167 ? -3.568 -19.797 -15.445 1 90.75 167 LYS A O 1
ATOM 1394 N N . PHE A 1 168 ? -5.055 -21.422 -15.297 1 88.19 168 PHE A N 1
ATOM 1395 C CA . PHE A 1 168 ? -6.129 -20.484 -14.953 1 88.19 168 PHE A CA 1
ATOM 1396 C C . PHE A 1 168 ? -5.816 -19.75 -13.664 1 88.19 168 PHE A C 1
ATOM 1398 O O . PHE A 1 168 ? -5.914 -18.516 -13.609 1 88.19 168 PHE A O 1
ATOM 1405 N N . LEU A 1 169 ? -5.43 -20.422 -12.68 1 91 169 LEU A N 1
ATOM 1406 C CA . LEU A 1 169 ? -5.137 -19.828 -11.375 1 91 169 LEU A CA 1
ATOM 1407 C C . LEU A 1 169 ? -3.957 -18.859 -11.469 1 91 169 LEU A C 1
ATOM 1409 O O . LEU A 1 169 ? -3.967 -17.797 -10.844 1 91 169 LEU A O 1
ATOM 1413 N N . VAL A 1 170 ? -2.986 -19.188 -12.219 1 93.19 170 VAL A N 1
ATOM 1414 C CA . VAL A 1 170 ? -1.813 -18.328 -12.414 1 93.19 170 VAL A CA 1
ATOM 1415 C C . VAL A 1 170 ? -2.227 -17.016 -13.07 1 93.19 170 VAL A C 1
ATOM 1417 O O . VAL A 1 170 ? -1.766 -15.945 -12.672 1 93.19 170 VAL A O 1
ATOM 1420 N N . GLU A 1 171 ? -3.076 -17.078 -13.969 1 88.12 171 GLU A N 1
ATOM 1421 C CA . GLU A 1 171 ? -3.561 -15.875 -14.633 1 88.12 171 GLU A CA 1
ATOM 1422 C C . GLU A 1 171 ? -4.379 -15.008 -13.68 1 88.12 171 GLU A C 1
ATOM 1424 O O . GLU A 1 171 ? -4.328 -13.781 -13.75 1 88.12 171 GLU A O 1
ATOM 1429 N N . GLN A 1 172 ? -5.047 -15.625 -12.82 1 87.88 172 GLN A N 1
ATOM 1430 C CA . GLN A 1 172 ? -5.914 -14.898 -11.906 1 87.88 172 GLN A CA 1
ATOM 1431 C C . GLN A 1 172 ? -5.098 -14.07 -10.914 1 87.88 172 GLN A C 1
ATOM 1433 O O . GLN A 1 172 ? -5.5 -12.961 -10.547 1 87.88 172 GLN A O 1
ATOM 1438 N N . VAL A 1 173 ? -4.02 -14.57 -10.516 1 89.31 173 VAL A N 1
ATOM 1439 C CA . VAL A 1 173 ? -3.221 -13.836 -9.539 1 89.31 173 VAL A CA 1
ATOM 1440 C C . VAL A 1 173 ? -2.643 -12.578 -10.18 1 89.31 173 VAL A C 1
ATOM 1442 O O . VAL A 1 173 ? -2.492 -11.547 -9.516 1 89.31 173 VAL A O 1
ATOM 1445 N N . LEU A 1 174 ? -2.35 -12.68 -11.422 1 87 174 LEU A N 1
ATOM 1446 C CA . LEU A 1 174 ? -1.882 -11.516 -12.164 1 87 174 LEU A CA 1
ATOM 1447 C C . LEU A 1 174 ? -2.918 -10.398 -12.133 1 87 174 LEU A C 1
ATOM 1449 O O . LEU A 1 174 ? -2.576 -9.234 -11.891 1 87 174 LEU A O 1
ATOM 1453 N N . TYR A 1 175 ? -4.098 -10.781 -12.297 1 84.75 175 TYR A N 1
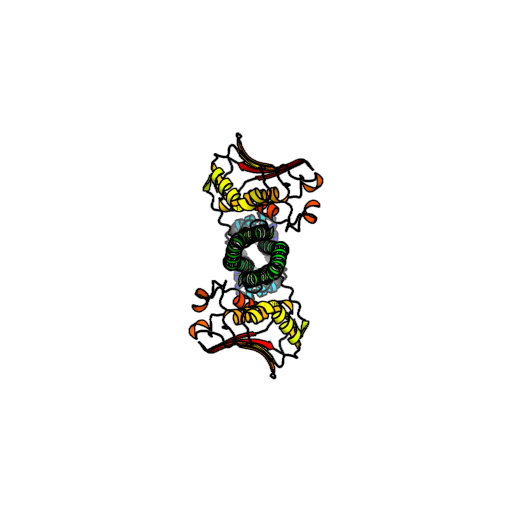ATOM 1454 C CA . TYR A 1 175 ? -5.176 -9.797 -12.297 1 84.75 175 TYR A CA 1
ATOM 1455 C C . TYR A 1 175 ? -5.371 -9.211 -10.906 1 84.75 175 TYR A C 1
ATOM 1457 O O . TYR A 1 175 ? -5.672 -8.016 -10.766 1 84.75 175 TYR A O 1
ATOM 1465 N N . ALA A 1 176 ? -5.18 -10.008 -9.922 1 83.31 176 ALA A N 1
ATOM 1466 C CA . ALA A 1 176 ? -5.297 -9.516 -8.555 1 83.31 176 ALA A CA 1
ATOM 1467 C C . ALA A 1 176 ? -4.254 -8.438 -8.266 1 83.31 176 ALA A C 1
ATOM 1469 O O . ALA A 1 176 ? -4.559 -7.422 -7.637 1 83.31 176 ALA A O 1
ATOM 1470 N N . GLY A 1 177 ? -3.061 -8.688 -8.719 1 82.94 177 GLY A N 1
ATOM 1471 C CA . GLY A 1 177 ? -2.014 -7.684 -8.57 1 82.94 177 GLY A CA 1
ATOM 1472 C C . GLY A 1 177 ? -2.342 -6.371 -9.258 1 82.94 177 GLY A C 1
ATOM 1473 O O . GLY A 1 177 ? -2.146 -5.301 -8.688 1 82.94 177 GLY A O 1
ATOM 1474 N N . ARG A 1 178 ? -2.924 -6.496 -10.328 1 80.56 178 ARG A N 1
ATOM 1475 C CA . ARG A 1 178 ? -3.236 -5.309 -11.117 1 80.56 178 ARG A CA 1
ATOM 1476 C C . ARG A 1 178 ? -4.43 -4.562 -10.531 1 80.56 178 ARG A C 1
ATOM 1478 O O . ARG A 1 178 ? -4.484 -3.33 -10.586 1 80.56 178 ARG A O 1
ATOM 1485 N N . ALA A 1 179 ? -5.355 -5.309 -10 1 75.5 179 ALA A N 1
ATOM 1486 C CA . ALA A 1 179 ? -6.559 -4.723 -9.414 1 75.5 179 ALA A CA 1
ATOM 1487 C C . ALA A 1 179 ? -6.227 -3.904 -8.172 1 75.5 179 ALA A C 1
ATOM 1489 O O . ALA A 1 179 ? -6.938 -2.957 -7.832 1 75.5 179 ALA A O 1
ATOM 1490 N N . SER A 1 180 ? -5.129 -4.293 -7.535 1 71.06 180 SER A N 1
ATOM 1491 C CA . SER A 1 180 ? -4.734 -3.637 -6.293 1 71.06 180 SER A CA 1
ATOM 1492 C C . SER A 1 180 ? -3.91 -2.383 -6.57 1 71.06 180 SER A C 1
ATOM 1494 O O . SER A 1 180 ? -3.672 -1.577 -5.668 1 71.06 180 SER A O 1
ATOM 1496 N N . SER A 1 181 ? -3.506 -2.283 -7.832 1 65.81 181 SER A N 1
ATOM 1497 C CA . SER A 1 181 ? -2.654 -1.138 -8.141 1 65.81 181 SER A CA 1
ATOM 1498 C C . SER A 1 181 ? -3.449 0.164 -8.109 1 65.81 181 SER A C 1
ATOM 1500 O O . SER A 1 181 ? -4.59 0.213 -8.578 1 65.81 181 SER A O 1
ATOM 1502 N N . TYR A 1 182 ? -3.111 1.057 -7.234 1 56.34 182 TYR A N 1
ATOM 1503 C CA . TYR A 1 182 ? -3.684 2.377 -7.004 1 56.34 182 TYR A CA 1
ATOM 1504 C C . TYR A 1 182 ? -3.869 3.129 -8.32 1 56.34 182 TYR A C 1
ATOM 1506 O O . TYR A 1 182 ? -4.859 3.84 -8.5 1 56.34 182 TYR A O 1
ATOM 1514 N N . SER A 1 183 ? -2.768 3.086 -9.148 1 55.38 183 SER A N 1
ATOM 1515 C CA . SER A 1 183 ? -2.787 3.867 -10.383 1 55.38 183 SER A CA 1
ATOM 1516 C C . SER A 1 183 ? -3.459 3.098 -11.516 1 55.38 183 SER A C 1
ATOM 1518 O O . SER A 1 183 ? -2.814 2.756 -12.508 1 55.38 183 SER A O 1
ATOM 1520 N N . GLN A 1 184 ? -4.539 2.357 -11.094 1 60 184 GLN A N 1
ATOM 1521 C CA . GLN A 1 184 ? -5.082 1.561 -12.188 1 60 184 GLN A CA 1
ATOM 1522 C C . GLN A 1 184 ? -5.543 2.451 -13.344 1 60 184 GLN A C 1
ATOM 1524 O O . GLN A 1 184 ? -6.469 3.248 -13.188 1 60 184 GLN A O 1
ATOM 1529 N N . ASP A 1 185 ? -4.535 2.686 -14.312 1 66.81 185 ASP A N 1
ATOM 1530 C CA . ASP A 1 185 ? -4.973 3.336 -15.547 1 66.81 185 ASP A CA 1
ATOM 1531 C C . ASP A 1 185 ? -5.957 2.457 -16.312 1 66.81 185 ASP A C 1
ATOM 1533 O O . ASP A 1 185 ? -5.582 1.416 -16.859 1 66.81 185 ASP A O 1
ATOM 1537 N N . LEU A 1 186 ? -7.246 2.623 -15.953 1 82.69 186 LEU A N 1
ATOM 1538 C CA . LEU A 1 186 ? -8.289 1.997 -16.75 1 82.69 186 LEU A CA 1
ATOM 1539 C C . LEU A 1 186 ? -8.258 2.512 -18.188 1 82.69 186 LEU A C 1
ATOM 1541 O O . LEU A 1 186 ? -8.102 3.713 -18.422 1 82.69 186 LEU A O 1
ATOM 1545 N N . LEU A 1 187 ? -8.125 1.566 -19.078 1 87.12 187 LEU A N 1
ATOM 1546 C CA . LEU A 1 187 ? -8.172 1.929 -20.484 1 87.12 187 LEU A CA 1
ATOM 1547 C C . LEU A 1 187 ? -9.547 1.652 -21.078 1 87.12 187 LEU A C 1
ATOM 1549 O O . LEU A 1 187 ? -9.805 0.557 -21.578 1 87.12 187 LEU A O 1
ATOM 1553 N N . ILE A 1 188 ? -10.344 2.725 -21.109 1 91.12 188 ILE A N 1
ATOM 1554 C CA . ILE A 1 188 ? -11.727 2.57 -21.562 1 91.12 188 ILE A CA 1
ATOM 1555 C C . ILE A 1 188 ? -11.797 2.768 -23.062 1 91.12 188 ILE A C 1
ATOM 1557 O O . ILE A 1 188 ? -11.391 3.811 -23.594 1 91.12 188 ILE A O 1
ATOM 1561 N N . ASN A 1 189 ? -12.195 1.688 -23.719 1 93.44 189 ASN A N 1
ATOM 1562 C CA . ASN A 1 189 ? -12.391 1.695 -25.156 1 93.44 189 ASN A CA 1
ATOM 1563 C C . ASN A 1 189 ? -13.664 0.96 -25.562 1 93.44 189 ASN A C 1
ATOM 1565 O O . ASN A 1 189 ? -14.32 0.342 -24.719 1 93.44 189 ASN A O 1
ATOM 1569 N N . GLU A 1 190 ? -14 1.19 -26.766 1 95.5 190 GLU A N 1
ATOM 1570 C CA . GLU A 1 190 ? -15.094 0.387 -27.312 1 95.5 190 GLU A CA 1
ATOM 1571 C C . GLU A 1 190 ? -14.664 -1.067 -27.484 1 95.5 190 GLU A C 1
ATOM 1573 O O . GLU A 1 190 ? -13.672 -1.352 -28.156 1 95.5 190 GLU A O 1
ATOM 1578 N N . VAL A 1 191 ? -15.391 -1.935 -26.844 1 96.62 191 VAL A N 1
ATOM 1579 C CA . VAL A 1 191 ? -15.031 -3.348 -26.844 1 96.62 191 VAL A CA 1
ATOM 1580 C C . VAL A 1 191 ? -16.188 -4.176 -27.406 1 96.62 191 VAL A C 1
ATOM 1582 O O . VAL A 1 191 ? -17.344 -3.965 -27.047 1 96.62 191 VAL A O 1
ATOM 1585 N N . ASN A 1 192 ? -15.836 -5.047 -28.312 1 97.62 192 ASN A N 1
ATOM 1586 C CA . ASN A 1 192 ? -16.797 -5.984 -28.859 1 97.62 192 ASN A CA 1
ATOM 1587 C C . ASN A 1 192 ? -17.031 -7.172 -27.938 1 97.62 192 ASN A C 1
ATOM 1589 O O . ASN A 1 192 ? -16.125 -7.961 -27.688 1 97.62 192 ASN A O 1
ATOM 1593 N N . ILE A 1 193 ? -18.266 -7.344 -27.469 1 97.75 193 ILE A N 1
ATOM 1594 C CA . ILE A 1 193 ? -18.594 -8.359 -26.469 1 97.75 193 ILE A CA 1
ATOM 1595 C C . ILE A 1 193 ? -18.375 -9.75 -27.062 1 97.75 193 ILE A C 1
ATOM 1597 O O . ILE A 1 193 ? -17.844 -10.641 -26.406 1 97.75 193 ILE A O 1
ATOM 1601 N N . LYS A 1 194 ? -18.766 -9.938 -28.266 1 97.75 194 LYS A N 1
ATOM 1602 C CA . LYS A 1 194 ? -18.641 -11.227 -28.938 1 97.75 194 LYS A CA 1
ATOM 1603 C C . LYS A 1 194 ? -17.188 -11.68 -28.953 1 97.75 194 LYS A C 1
ATOM 1605 O O . LYS A 1 194 ? -16.875 -12.844 -28.688 1 97.75 194 LYS A O 1
ATOM 1610 N N . GLN A 1 195 ? -16.375 -10.773 -29.234 1 97.19 195 GLN A N 1
ATOM 1611 C CA . GLN A 1 195 ? -14.953 -11.086 -29.312 1 97.19 195 GLN A CA 1
ATOM 1612 C C . GLN A 1 195 ? -14.422 -11.516 -27.938 1 97.19 195 GLN A C 1
ATOM 1614 O O . GLN A 1 195 ? -13.688 -12.5 -27.828 1 97.19 195 GLN A O 1
ATOM 1619 N N . VAL A 1 196 ? -14.828 -10.812 -26.953 1 97.38 196 VAL A N 1
ATOM 1620 C CA . VAL A 1 196 ? -14.359 -11.109 -25.594 1 97.38 196 VAL A CA 1
ATOM 1621 C C . VAL A 1 196 ? -14.891 -12.461 -25.156 1 97.38 196 VAL A C 1
ATOM 1623 O O . VAL A 1 196 ? -14.164 -13.266 -24.562 1 97.38 196 VAL A O 1
ATOM 1626 N N . VAL A 1 197 ? -16.094 -12.75 -25.469 1 97.69 197 VAL A N 1
ATOM 1627 C CA . VAL A 1 197 ? -16.734 -14.016 -25.078 1 97.69 197 VAL A CA 1
ATOM 1628 C C . VAL A 1 197 ? -16.031 -15.172 -25.797 1 97.69 197 VAL A C 1
ATOM 1630 O O . VAL A 1 197 ? -15.703 -16.188 -25.172 1 97.69 197 VAL A O 1
ATOM 1633 N N . ASN A 1 198 ? -15.773 -15 -27.047 1 96.69 198 ASN A N 1
ATOM 1634 C CA . ASN A 1 198 ? -15.117 -16.047 -27.828 1 96.69 198 ASN A CA 1
ATOM 1635 C C . ASN A 1 198 ? -13.727 -16.359 -27.266 1 96.69 198 ASN A C 1
ATOM 1637 O O . ASN A 1 198 ? -13.344 -17.516 -27.156 1 96.69 198 ASN A O 1
ATOM 1641 N N . GLU A 1 199 ? -13.078 -15.336 -26.953 1 95.12 199 GLU A N 1
ATOM 1642 C CA . GLU A 1 199 ? -11.742 -15.516 -26.406 1 95.12 199 GLU A CA 1
ATOM 1643 C C . GLU A 1 199 ? -11.789 -16.25 -25.062 1 95.12 199 GLU A C 1
ATOM 1645 O O . GLU A 1 199 ? -10.977 -17.141 -24.797 1 95.12 199 GLU A O 1
ATOM 1650 N N . ALA A 1 200 ? -12.719 -15.859 -24.266 1 94.19 200 ALA A N 1
ATOM 1651 C CA . ALA A 1 200 ? -12.867 -16.469 -22.953 1 94.19 200 ALA A CA 1
ATOM 1652 C C . ALA A 1 200 ? -13.258 -17.953 -23.078 1 94.19 200 ALA A C 1
ATOM 1654 O O . ALA A 1 200 ? -12.742 -18.797 -22.344 1 94.19 200 ALA A O 1
ATOM 1655 N N . VAL A 1 201 ? -14.125 -18.234 -23.969 1 93.69 201 VAL A N 1
ATOM 1656 C CA . VAL A 1 201 ? -14.578 -19.594 -24.203 1 93.69 201 VAL A CA 1
ATOM 1657 C C . VAL A 1 201 ? -13.414 -20.453 -24.703 1 93.69 201 VAL A C 1
ATOM 1659 O O . VAL A 1 201 ? -13.219 -21.578 -24.25 1 93.69 201 VAL A O 1
ATOM 1662 N N . LYS A 1 202 ? -12.664 -19.859 -25.562 1 90.69 202 LYS A N 1
ATOM 1663 C CA . LYS A 1 202 ? -11.516 -20.578 -26.109 1 90.69 202 LYS A CA 1
ATOM 1664 C C . LYS A 1 202 ? -10.508 -20.922 -25 1 90.69 202 LYS A C 1
ATOM 1666 O O . LYS A 1 202 ? -9.969 -22.031 -24.984 1 90.69 202 LYS A O 1
ATOM 1671 N N . LYS A 1 203 ? -10.289 -20.047 -24.141 1 85.5 203 LYS A N 1
ATOM 1672 C CA . LYS A 1 203 ? -9.352 -20.25 -23.047 1 85.5 203 LYS A CA 1
ATOM 1673 C C . LYS A 1 203 ? -9.82 -21.359 -22.125 1 85.5 203 LYS A C 1
ATOM 1675 O O . LYS A 1 203 ? -9.008 -22.047 -21.5 1 85.5 203 LYS A O 1
ATOM 1680 N N . ASN A 1 204 ? -11.117 -21.547 -22.062 1 86.94 204 ASN A N 1
ATOM 1681 C CA . ASN A 1 204 ? -11.688 -22.547 -21.172 1 86.94 204 ASN A CA 1
ATOM 1682 C C . ASN A 1 204 ? -12.188 -23.766 -21.922 1 86.94 204 ASN A C 1
ATOM 1684 O O . ASN A 1 204 ? -12.938 -24.578 -21.375 1 86.94 204 ASN A O 1
ATOM 1688 N N . ALA A 1 205 ? -11.812 -23.906 -23.125 1 87.62 205 ALA A N 1
ATOM 1689 C CA . ALA A 1 205 ? -12.328 -24.938 -24.016 1 87.62 205 ALA A CA 1
ATOM 1690 C C . ALA A 1 205 ? -12.141 -26.328 -23.406 1 87.62 205 ALA A C 1
ATOM 1692 O O . ALA A 1 205 ? -13.023 -27.188 -23.531 1 87.62 205 ALA A O 1
ATOM 1693 N N . PHE A 1 206 ? -11.062 -26.531 -22.734 1 83.69 206 PHE A N 1
ATOM 1694 C CA . PHE A 1 206 ? -10.789 -27.844 -22.156 1 83.69 206 PHE A CA 1
ATOM 1695 C C . PHE A 1 206 ? -11.883 -28.25 -21.172 1 83.69 206 PHE A C 1
ATOM 1697 O O . PHE A 1 206 ? -12.328 -29.391 -21.172 1 83.69 206 PHE A O 1
ATOM 1704 N N . PHE A 1 207 ? -12.328 -27.391 -20.438 1 86.5 207 PHE A N 1
ATOM 1705 C CA . PHE A 1 207 ? -13.32 -27.688 -19.406 1 86.5 207 PHE A CA 1
ATOM 1706 C C . PHE A 1 207 ? -14.672 -27.984 -20.031 1 86.5 207 PHE A C 1
ATOM 1708 O O . PHE A 1 207 ? -15.367 -28.906 -19.609 1 86.5 207 PHE A O 1
ATOM 1715 N N . PHE A 1 208 ? -15 -27.234 -21.078 1 90.25 208 PHE A N 1
ATOM 1716 C CA . PHE A 1 208 ? -16.266 -27.469 -21.781 1 90.25 208 PHE A CA 1
ATOM 1717 C C . PHE A 1 208 ? -16.266 -28.828 -22.453 1 90.25 208 PHE A C 1
ATOM 1719 O O . PHE A 1 208 ? -17.25 -29.562 -22.375 1 90.25 208 PHE A O 1
ATOM 1726 N N . ILE A 1 209 ? -15.164 -29.156 -22.969 1 88.81 209 ILE A N 1
ATOM 1727 C CA . ILE A 1 209 ? -15.047 -30.406 -23.719 1 88.81 209 ILE A CA 1
ATOM 1728 C C . ILE A 1 209 ? -14.992 -31.578 -22.734 1 88.81 209 ILE A C 1
ATOM 1730 O O . ILE A 1 209 ? -15.703 -32.562 -22.906 1 88.81 209 ILE A O 1
ATOM 1734 N N . SER A 1 210 ? -14.172 -31.453 -21.719 1 86.31 210 SER A N 1
ATOM 1735 C CA . SER A 1 210 ? -13.953 -32.531 -20.781 1 86.31 210 SER A CA 1
ATOM 1736 C C . SER A 1 210 ? -15.242 -32.906 -20.047 1 86.31 210 SER A C 1
ATOM 1738 O O . SER A 1 210 ? -15.484 -34.062 -19.75 1 86.31 210 SER A O 1
ATOM 1740 N N . LYS A 1 211 ? -16.078 -31.984 -19.828 1 89.31 211 LYS A N 1
ATOM 1741 C CA . LYS A 1 211 ? -17.328 -32.219 -19.109 1 89.31 211 LYS A CA 1
ATOM 1742 C C . LYS A 1 211 ? -18.516 -32.344 -20.062 1 89.31 211 LYS A C 1
ATOM 1744 O O . LYS A 1 211 ? -19.656 -32.438 -19.625 1 89.31 211 LYS A O 1
ATOM 1749 N N . ARG A 1 212 ? -18.266 -32.281 -21.391 1 94.44 212 ARG A N 1
ATOM 1750 C CA . ARG A 1 212 ? -19.281 -32.344 -22.438 1 94.44 212 ARG A CA 1
ATOM 1751 C C . ARG A 1 212 ? -20.391 -31.328 -22.188 1 94.44 212 ARG A C 1
ATOM 1753 O O . ARG A 1 212 ? -21.578 -31.688 -22.25 1 94.44 212 ARG A O 1
ATOM 1760 N N . ILE A 1 213 ? -19.953 -30.156 -21.828 1 95.19 213 ILE A N 1
ATOM 1761 C CA . ILE A 1 213 ? -20.891 -29.078 -21.562 1 95.19 213 ILE A CA 1
ATOM 1762 C C . ILE A 1 213 ? -21.406 -28.5 -22.891 1 95.19 213 ILE A C 1
ATOM 1764 O O . ILE A 1 213 ? -20.625 -28.25 -23.812 1 95.19 213 ILE A O 1
ATOM 1768 N N . ASP A 1 214 ? -22.719 -28.422 -23.016 1 96.69 214 ASP A N 1
ATOM 1769 C CA . ASP A 1 214 ? -23.328 -27.766 -24.172 1 96.69 214 ASP A CA 1
ATOM 1770 C C . ASP A 1 214 ? -23.281 -26.25 -24.047 1 96.69 214 ASP A C 1
ATOM 1772 O O . ASP A 1 214 ? -24.016 -25.656 -23.25 1 96.69 214 ASP A O 1
ATOM 1776 N N . LEU A 1 215 ? -22.406 -25.609 -24.828 1 97 215 LEU A N 1
ATOM 1777 C CA . LEU A 1 215 ? -22.219 -24.156 -24.797 1 97 215 LEU A CA 1
ATOM 1778 C C . LEU A 1 215 ? -23.094 -23.5 -25.859 1 97 215 LEU A C 1
ATOM 1780 O O . LEU A 1 215 ? -23 -23.828 -27.047 1 97 215 LEU A O 1
ATOM 1784 N N . ARG A 1 216 ? -23.938 -22.609 -25.469 1 97.5 216 ARG A N 1
ATOM 1785 C CA . ARG A 1 216 ? -24.859 -21.906 -26.359 1 97.5 216 ARG A CA 1
ATOM 1786 C C . ARG A 1 216 ? -24.578 -20.406 -26.359 1 97.5 216 ARG A C 1
ATOM 1788 O O . ARG A 1 216 ? -24.688 -19.766 -25.312 1 97.5 216 ARG A O 1
ATOM 1795 N N . LEU A 1 217 ? -24.203 -19.891 -27.422 1 97.25 217 LEU A N 1
ATOM 1796 C CA . LEU A 1 217 ? -23.938 -18.453 -27.594 1 97.25 217 LEU A CA 1
ATOM 1797 C C . LEU A 1 217 ? -25.031 -17.781 -28.406 1 97.25 217 LEU A C 1
ATOM 1799 O O . LEU A 1 217 ? -25.359 -18.234 -29.516 1 97.25 217 LEU A O 1
ATOM 1803 N N . LYS A 1 218 ? -25.641 -16.781 -27.828 1 95.69 218 LYS A N 1
ATOM 1804 C CA . LYS A 1 218 ? -26.75 -16.109 -28.516 1 95.69 218 LYS A CA 1
ATOM 1805 C C . LYS A 1 218 ? -26.641 -14.594 -28.359 1 95.69 218 LYS A C 1
ATOM 1807 O O . LYS A 1 218 ? -26.312 -14.086 -27.281 1 95.69 218 LYS A O 1
ATOM 1812 N N . GLU A 1 219 ? -26.859 -13.812 -29.469 1 94.88 219 GLU A N 1
ATOM 1813 C CA . GLU A 1 219 ? -27.094 -12.375 -29.469 1 94.88 219 GLU A CA 1
ATOM 1814 C C . GLU A 1 219 ? -25.938 -11.633 -28.797 1 94.88 219 GLU A C 1
ATOM 1816 O O . GLU A 1 219 ? -26.156 -10.812 -27.906 1 94.88 219 GLU A O 1
ATOM 1821 N N . LEU A 1 220 ? -24.75 -11.852 -29.281 1 96.44 220 LEU A N 1
ATOM 1822 C CA . LEU A 1 220 ? -23.578 -11.312 -28.609 1 96.44 220 LEU A CA 1
ATOM 1823 C C . LEU A 1 220 ? -23 -10.125 -29.375 1 96.44 220 LEU A C 1
ATOM 1825 O O . LEU A 1 220 ? -21.984 -9.555 -28.984 1 96.44 220 LEU A O 1
ATOM 1829 N N . GLN A 1 221 ? -23.703 -9.695 -30.453 1 95.69 221 GLN A N 1
ATOM 1830 C CA . GLN A 1 221 ? -23.172 -8.664 -31.344 1 95.69 221 GLN A CA 1
ATOM 1831 C C . GLN A 1 221 ? -23.438 -7.266 -30.781 1 95.69 221 GLN A C 1
ATOM 1833 O O . GLN A 1 221 ? -24.25 -6.52 -31.328 1 95.69 221 GLN A O 1
ATOM 1838 N N . PHE A 1 222 ? -22.672 -6.859 -29.75 1 96.56 222 PHE A N 1
ATOM 1839 C CA . PHE A 1 222 ? -22.781 -5.547 -29.125 1 96.56 222 PHE A CA 1
ATOM 1840 C C . PHE A 1 222 ? -21.391 -4.965 -28.859 1 96.56 222 PHE A C 1
ATOM 1842 O O . PHE A 1 222 ? -20.422 -5.707 -28.656 1 96.56 222 PHE A O 1
ATOM 1849 N N . ASN A 1 223 ? -21.344 -3.656 -28.906 1 95.94 223 ASN A N 1
ATOM 1850 C CA . ASN A 1 223 ? -20.172 -2.912 -28.453 1 95.94 223 ASN A CA 1
ATOM 1851 C C . ASN A 1 223 ? -20.469 -2.109 -27.188 1 95.94 223 ASN A C 1
ATOM 1853 O O . ASN A 1 223 ? -21.547 -1.513 -27.078 1 95.94 223 ASN A O 1
ATOM 1857 N N . VAL A 1 224 ? -19.531 -2.154 -26.281 1 95.94 224 VAL A N 1
ATOM 1858 C CA . VAL A 1 224 ? -19.703 -1.404 -25.047 1 95.94 224 VAL A CA 1
ATOM 1859 C C . VAL A 1 224 ? -18.422 -0.645 -24.719 1 95.94 224 VAL A C 1
ATOM 1861 O O . VAL A 1 224 ? -17.344 -1.001 -25.188 1 95.94 224 VAL A O 1
ATOM 1864 N N . LEU A 1 225 ? -18.594 0.44 -23.969 1 94.69 225 LEU A N 1
ATOM 1865 C CA . LEU A 1 225 ? -17.438 1.166 -23.453 1 94.69 225 LEU A CA 1
ATOM 1866 C C . LEU A 1 225 ? -16.953 0.555 -22.156 1 94.69 225 LEU A C 1
ATOM 1868 O O . LEU A 1 225 ? -17.656 0.583 -21.141 1 94.69 225 LEU A O 1
ATOM 1872 N N . THR A 1 226 ? -15.766 0 -22.172 1 95 226 THR A N 1
ATOM 1873 C CA . THR A 1 226 ? -15.211 -0.657 -21 1 95 226 THR A CA 1
ATOM 1874 C C . THR A 1 226 ? -13.719 -0.912 -21.172 1 95 226 THR A C 1
ATOM 1876 O O . THR A 1 226 ? -13.094 -0.372 -22.094 1 95 226 THR A O 1
ATOM 1879 N N . ASP A 1 227 ? -13.117 -1.547 -20.234 1 93.94 227 ASP A N 1
ATOM 1880 C CA . ASP A 1 227 ? -11.75 -2.049 -20.312 1 93.94 227 ASP A CA 1
ATOM 1881 C C . ASP A 1 227 ? -11.727 -3.531 -20.672 1 93.94 227 ASP A C 1
ATOM 1883 O O . ASP A 1 227 ? -12.203 -4.371 -19.906 1 93.94 227 ASP A O 1
ATOM 1887 N N . LYS A 1 228 ? -11.203 -3.859 -21.812 1 94.62 228 LYS A N 1
ATOM 1888 C CA . LYS A 1 228 ? -11.227 -5.215 -22.359 1 94.62 228 LYS A CA 1
ATOM 1889 C C . LYS A 1 228 ? -10.578 -6.203 -21.391 1 94.62 228 LYS A C 1
ATOM 1891 O O . LYS A 1 228 ? -11.102 -7.301 -21.172 1 94.62 228 LYS A O 1
ATOM 1896 N N . LYS A 1 229 ? -9.508 -5.758 -20.828 1 91.25 229 LYS A N 1
ATOM 1897 C CA . LYS A 1 229 ? -8.758 -6.629 -19.922 1 91.25 229 LYS A CA 1
ATOM 1898 C C . LYS A 1 229 ? -9.594 -7.016 -18.703 1 91.25 229 LYS A C 1
ATOM 1900 O O . LYS A 1 229 ? -9.672 -8.188 -18.344 1 91.25 229 LYS A O 1
ATOM 1905 N N . TRP A 1 230 ? -10.234 -6.094 -18.172 1 92.19 230 TRP A N 1
ATOM 1906 C CA . TRP A 1 230 ? -10.984 -6.344 -16.938 1 92.19 230 TRP A CA 1
ATOM 1907 C C . TRP A 1 230 ? -12.305 -7.051 -17.234 1 92.19 230 TRP A C 1
ATOM 1909 O O . TRP A 1 230 ? -12.766 -7.875 -16.438 1 92.19 230 TRP A O 1
ATOM 1919 N N . LEU A 1 231 ? -12.852 -6.707 -18.344 1 95 231 LEU A N 1
ATOM 1920 C CA . LEU A 1 231 ? -14.039 -7.457 -18.734 1 95 231 LEU A CA 1
ATOM 1921 C C . LEU A 1 231 ? -13.703 -8.93 -18.953 1 95 231 LEU A C 1
ATOM 1923 O O . LEU A 1 231 ? -14.469 -9.805 -18.531 1 95 231 LEU A O 1
ATOM 1927 N N . SER A 1 232 ? -12.586 -9.203 -19.562 1 94.31 232 SER A N 1
ATOM 1928 C CA . SER A 1 232 ? -12.133 -10.578 -19.766 1 94.31 232 SER A CA 1
ATOM 1929 C C . SER A 1 232 ? -11.945 -11.297 -18.438 1 94.31 232 SER A C 1
ATOM 1931 O O . SER A 1 232 ? -12.344 -12.453 -18.281 1 94.31 232 SER A O 1
ATOM 1933 N N . TYR A 1 233 ? -11.367 -10.609 -17.516 1 92.12 233 TYR A N 1
ATOM 1934 C CA . TYR A 1 233 ? -11.164 -11.18 -16.188 1 92.12 233 TYR A CA 1
ATOM 1935 C C . TYR A 1 233 ? -12.492 -11.578 -15.562 1 92.12 233 TYR A C 1
ATOM 1937 O O . TYR A 1 233 ? -12.648 -12.703 -15.078 1 92.12 233 TYR A O 1
ATOM 1945 N N . ILE A 1 234 ? -13.414 -10.641 -15.602 1 95.12 234 ILE A N 1
ATOM 1946 C CA . ILE A 1 234 ? -14.719 -10.867 -14.992 1 95.12 234 ILE A CA 1
ATOM 1947 C C . ILE A 1 234 ? -15.406 -12.062 -15.656 1 95.12 234 ILE A C 1
ATOM 1949 O O . ILE A 1 234 ? -15.906 -12.961 -14.977 1 95.12 234 ILE A O 1
ATOM 1953 N N . LEU A 1 235 ? -15.344 -12.086 -16.938 1 96.12 235 LEU A N 1
ATOM 1954 C CA . LEU A 1 235 ? -15.984 -13.156 -17.688 1 96.12 235 LEU A CA 1
ATOM 1955 C C . LEU A 1 235 ? -15.328 -14.5 -17.391 1 96.12 235 LEU A C 1
ATOM 1957 O O . LEU A 1 235 ? -16.016 -15.516 -17.25 1 96.12 235 LEU A O 1
ATOM 1961 N N . GLU A 1 236 ? -14.062 -14.523 -17.297 1 93.25 236 GLU A N 1
ATOM 1962 C CA . GLU A 1 236 ? -13.336 -15.75 -17 1 93.25 236 GLU A CA 1
ATOM 1963 C C . GLU A 1 236 ? -13.719 -16.297 -15.633 1 93.25 236 GLU A C 1
ATOM 1965 O O . GLU A 1 236 ? -13.867 -17.516 -15.469 1 93.25 236 GLU A O 1
ATOM 1970 N N . GLN A 1 237 ? -13.859 -15.422 -14.719 1 92.56 237 GLN A N 1
ATOM 1971 C CA . GLN A 1 237 ? -14.266 -15.852 -13.391 1 92.56 237 GLN A CA 1
ATOM 1972 C C . GLN A 1 237 ? -15.656 -16.484 -13.414 1 92.56 237 GLN A C 1
ATOM 1974 O O . GLN A 1 237 ? -15.875 -17.531 -12.789 1 92.56 237 GLN A O 1
ATOM 1979 N N . VAL A 1 238 ? -16.516 -15.883 -14.156 1 95.56 238 VAL A N 1
ATOM 1980 C CA . VAL A 1 238 ? -17.891 -16.344 -14.234 1 95.56 238 VAL A CA 1
ATOM 1981 C C . VAL A 1 238 ? -17.953 -17.688 -14.969 1 95.56 238 VAL A C 1
ATOM 1983 O O . VAL A 1 238 ? -18.625 -18.609 -14.523 1 95.56 238 VAL A O 1
ATOM 1986 N N . LEU A 1 239 ? -17.203 -17.781 -16.016 1 94.75 239 LEU A N 1
ATOM 1987 C CA . LEU A 1 239 ? -17.188 -19.016 -16.797 1 94.75 239 LEU A CA 1
ATOM 1988 C C . LEU A 1 239 ? -16.547 -20.156 -16 1 94.75 239 LEU A C 1
ATOM 1990 O O . LEU A 1 239 ? -17.016 -21.297 -16.078 1 94.75 239 LEU A O 1
ATOM 1994 N N . ASN A 1 240 ? -15.492 -19.828 -15.328 1 90.31 240 ASN A N 1
ATOM 1995 C CA . ASN A 1 240 ? -14.867 -20.844 -14.492 1 90.31 240 ASN A CA 1
ATOM 1996 C C . ASN A 1 240 ? -15.836 -21.391 -13.438 1 90.31 240 ASN A C 1
ATOM 1998 O O . ASN A 1 240 ? -15.867 -22.594 -13.18 1 90.31 240 ASN A O 1
ATOM 2002 N N . ASN A 1 241 ? -16.609 -20.531 -12.883 1 90.19 241 ASN A N 1
ATOM 2003 C CA . ASN A 1 241 ? -17.625 -20.953 -11.922 1 90.19 241 ASN A CA 1
ATOM 2004 C C . ASN A 1 241 ? -18.688 -21.844 -12.57 1 90.19 241 ASN A C 1
ATOM 2006 O O . ASN A 1 241 ? -19.094 -22.844 -11.992 1 90.19 241 ASN A O 1
ATOM 2010 N N . ALA A 1 242 ? -19.109 -21.438 -13.727 1 92.81 242 ALA A N 1
ATOM 2011 C CA . ALA A 1 242 ? -20.094 -22.234 -14.453 1 92.81 242 ALA A CA 1
ATOM 2012 C C . ALA A 1 242 ? -19.578 -23.641 -14.711 1 92.81 242 ALA A C 1
ATOM 2014 O O . ALA A 1 242 ? -20.281 -24.625 -14.445 1 92.81 242 ALA A O 1
ATOM 2015 N N . CYS A 1 243 ? -18.359 -23.719 -15.133 1 90 243 CYS A N 1
ATOM 2016 C CA . CYS A 1 243 ? -17.766 -25.016 -15.43 1 90 243 CYS A CA 1
ATOM 2017 C C . CYS A 1 243 ? -17.594 -25.828 -14.156 1 90 243 CYS A C 1
ATOM 2019 O O . CYS A 1 243 ? -17.734 -27.062 -14.172 1 90 243 CYS A O 1
ATOM 2021 N N . LYS A 1 244 ? -17.297 -25.172 -13.102 1 87.19 244 LYS A N 1
ATOM 2022 C CA . LYS A 1 244 ? -17.047 -25.844 -11.82 1 87.19 244 LYS A CA 1
ATOM 2023 C C . LYS A 1 244 ? -18.328 -26.453 -11.258 1 87.19 244 LYS A C 1
ATOM 2025 O O . LYS A 1 244 ? -18.297 -27.562 -10.734 1 87.19 244 LYS A O 1
ATOM 2030 N N . TYR A 1 245 ? -19.438 -25.781 -11.484 1 90.38 245 TYR A N 1
ATOM 2031 C CA . TYR A 1 245 ? -20.625 -26.156 -10.719 1 90.38 245 TYR A CA 1
ATOM 2032 C C . TYR A 1 245 ? -21.656 -26.828 -11.617 1 90.38 245 TYR A C 1
ATOM 2034 O O . TYR A 1 245 ? -22.656 -27.359 -11.133 1 90.38 245 TYR A O 1
ATOM 2042 N N . VAL A 1 246 ? -21.391 -26.828 -12.891 1 92.5 246 VAL A N 1
ATOM 2043 C CA . VAL A 1 246 ? -22.25 -27.547 -13.828 1 92.5 246 VAL A CA 1
ATOM 2044 C C . VAL A 1 246 ? -21.812 -29.016 -13.906 1 92.5 246 VAL A C 1
ATOM 2046 O O . VAL A 1 246 ? -20.625 -29.328 -13.93 1 92.5 246 VAL A O 1
ATOM 2049 N N . GLY A 1 247 ? -22.688 -29.938 -13.82 1 89.38 247 GLY A N 1
ATOM 2050 C CA . GLY A 1 247 ? -22.375 -31.344 -13.945 1 89.38 247 GLY A CA 1
ATOM 2051 C C . GLY A 1 247 ? -22.031 -31.766 -15.359 1 89.38 247 GLY A C 1
ATOM 2052 O O . GLY A 1 247 ? -22.094 -30.953 -16.281 1 89.38 247 GLY A O 1
ATOM 2053 N N . GLU A 1 248 ? -21.656 -33 -15.508 1 91.88 248 GLU A N 1
ATOM 2054 C CA . GLU A 1 248 ? -21.391 -33.531 -16.828 1 91.88 248 GLU A CA 1
ATOM 2055 C C . GLU A 1 248 ? -22.609 -33.406 -17.734 1 91.88 248 GLU A C 1
ATOM 2057 O O . GLU A 1 248 ? -23.734 -33.625 -17.297 1 91.88 248 GLU A O 1
ATOM 2062 N N . ASN A 1 249 ? -22.406 -33.062 -18.969 1 92.81 249 ASN A N 1
ATOM 2063 C CA . ASN A 1 249 ? -23.453 -32.906 -19.969 1 92.81 249 ASN A CA 1
ATOM 2064 C C . ASN A 1 249 ? -24.391 -31.75 -19.625 1 92.81 249 ASN A C 1
ATOM 2066 O O . ASN A 1 249 ? -25.578 -31.781 -19.969 1 92.81 249 ASN A O 1
ATOM 2070 N N . GLY A 1 250 ? -23.922 -30.844 -18.844 1 95.06 250 GLY A N 1
ATOM 2071 C CA . GLY A 1 250 ? -24.719 -29.672 -18.516 1 95.06 250 GLY A CA 1
ATOM 2072 C C . GLY A 1 250 ? -24.75 -28.641 -19.625 1 95.06 250 GLY A C 1
ATOM 2073 O O . GLY A 1 250 ? -24.281 -28.906 -20.734 1 95.06 250 GLY A O 1
ATOM 2074 N N . ILE A 1 251 ? -25.469 -27.531 -19.328 1 97.06 251 ILE A N 1
ATOM 2075 C CA . ILE A 1 251 ? -25.656 -26.484 -20.328 1 97.06 251 ILE A CA 1
ATOM 2076 C C . ILE A 1 251 ? -25.172 -25.141 -19.766 1 97.06 251 ILE A C 1
ATOM 2078 O O . ILE A 1 251 ? -25.438 -24.828 -18.609 1 97.06 251 ILE A O 1
ATOM 2082 N N . VAL A 1 252 ? -24.453 -24.406 -20.547 1 97.81 252 VAL A N 1
ATOM 2083 C CA . VAL A 1 252 ? -24.078 -23.016 -20.266 1 97.81 252 VAL A CA 1
ATOM 2084 C C . VAL A 1 252 ? -24.5 -22.125 -21.422 1 97.81 252 VAL A C 1
ATOM 2086 O O . VAL A 1 252 ? -24.156 -22.391 -22.578 1 97.81 252 VAL A O 1
ATOM 2089 N N . GLU A 1 253 ? -25.266 -21.125 -21.109 1 98.06 253 GLU A N 1
ATOM 2090 C CA . GLU A 1 253 ? -25.75 -20.188 -22.109 1 98.06 253 GLU A CA 1
ATOM 2091 C C . GLU A 1 253 ? -25.172 -18.781 -21.875 1 98.06 253 GLU A C 1
ATOM 2093 O O . GLU A 1 253 ? -25.156 -18.297 -20.75 1 98.06 253 GLU A O 1
ATOM 2098 N N . ILE A 1 254 ? -24.656 -18.188 -22.906 1 98.38 254 ILE A N 1
ATOM 2099 C CA . ILE A 1 254 ? -24.156 -16.828 -22.859 1 98.38 254 ILE A CA 1
ATOM 2100 C C . ILE A 1 254 ? -24.906 -15.969 -23.875 1 98.38 254 ILE A C 1
ATOM 2102 O O . ILE A 1 254 ? -24.969 -16.312 -25.062 1 98.38 254 ILE A O 1
ATOM 2106 N N . TYR A 1 255 ? -25.516 -14.938 -23.438 1 97.94 255 TYR A N 1
ATOM 2107 C CA . TYR A 1 255 ? -26.297 -14.086 -24.328 1 97.94 255 TYR A CA 1
ATOM 2108 C C . TYR A 1 255 ? -26.328 -12.648 -23.828 1 97.94 255 TYR A C 1
ATOM 2110 O O . TYR A 1 255 ? -25.984 -12.383 -22.672 1 97.94 255 TYR A O 1
ATOM 2118 N N . CYS A 1 256 ? -26.688 -11.773 -24.734 1 97.81 256 CYS A N 1
ATOM 2119 C CA . CYS A 1 256 ? -26.844 -10.367 -24.375 1 97.81 256 CYS A CA 1
ATOM 2120 C C . CYS A 1 256 ? -28.297 -9.922 -24.531 1 97.81 256 CYS A C 1
ATOM 2122 O O . CYS A 1 256 ? -29.031 -10.461 -25.359 1 97.81 256 CYS A O 1
ATOM 2124 N N . GLU A 1 257 ? -28.578 -9.055 -23.641 1 96.69 257 GLU A N 1
ATOM 2125 C CA . GLU A 1 257 ? -29.859 -8.336 -23.734 1 96.69 257 GLU A CA 1
ATOM 2126 C C . GLU A 1 257 ? -29.641 -6.828 -23.703 1 96.69 257 GLU A C 1
ATOM 2128 O O . GLU A 1 257 ? -28.703 -6.336 -23.078 1 96.69 257 GLU A O 1
ATOM 2133 N N . GLU A 1 258 ? -30.484 -6.152 -24.516 1 95.25 258 GLU A N 1
ATOM 2134 C CA . GLU A 1 258 ? -30.391 -4.695 -24.562 1 95.25 258 GLU A CA 1
ATOM 2135 C C . GLU A 1 258 ? -31.734 -4.043 -24.234 1 95.25 258 GLU A C 1
ATOM 2137 O O . GLU A 1 258 ? -32.781 -4.523 -24.672 1 95.25 258 GLU A O 1
ATOM 2142 N N . ASP A 1 259 ? -31.688 -3.096 -23.422 1 92.69 259 ASP A N 1
ATOM 2143 C CA . ASP A 1 259 ? -32.812 -2.209 -23.25 1 92.69 259 ASP A CA 1
ATOM 2144 C C . ASP A 1 259 ? -32.406 -0.746 -23.406 1 92.69 259 ASP A C 1
ATOM 2146 O O . ASP A 1 259 ? -31.344 -0.448 -23.938 1 92.69 259 ASP A O 1
ATOM 2150 N N . GLU A 1 260 ? -33.281 0.204 -23.062 1 92 260 GLU A N 1
ATOM 2151 C CA . GLU A 1 260 ? -33.031 1.627 -23.266 1 92 260 GLU A CA 1
ATOM 2152 C C . GLU A 1 260 ? -31.891 2.121 -22.359 1 92 260 GLU A C 1
ATOM 2154 O O . GLU A 1 260 ? -31.156 3.055 -22.719 1 92 260 GLU A O 1
ATOM 2159 N N . LYS A 1 261 ? -31.641 1.412 -21.344 1 92.88 261 LYS A N 1
ATOM 2160 C CA . LYS A 1 261 ? -30.75 1.944 -20.312 1 92.88 261 LYS A CA 1
ATOM 2161 C C . LYS A 1 261 ? -29.375 1.27 -20.375 1 92.88 261 LYS A C 1
ATOM 2163 O O . LYS A 1 261 ? -28.375 1.868 -20 1 92.88 261 LYS A O 1
ATOM 2168 N N . ALA A 1 262 ? -29.438 0.013 -20.797 1 95.69 262 ALA A N 1
ATOM 2169 C CA . ALA A 1 262 ? -28.172 -0.709 -20.625 1 95.69 262 ALA A CA 1
ATOM 2170 C C . ALA A 1 262 ? -28.109 -1.926 -21.531 1 95.69 262 ALA A C 1
ATOM 2172 O O . ALA A 1 262 ? -29.125 -2.352 -22.094 1 95.69 262 ALA A O 1
ATOM 2173 N N . ILE A 1 263 ? -26.906 -2.391 -21.828 1 96.94 263 ILE A N 1
ATOM 2174 C CA . ILE A 1 263 ? -26.625 -3.703 -22.406 1 96.94 263 ILE A CA 1
ATOM 2175 C C . ILE A 1 263 ? -26.234 -4.676 -21.297 1 96.94 263 ILE A C 1
ATOM 2177 O O . ILE A 1 263 ? -25.422 -4.348 -20.422 1 96.94 263 ILE A O 1
ATOM 2181 N N . ARG A 1 264 ? -26.891 -5.844 -21.25 1 98.12 264 ARG A N 1
ATOM 2182 C CA . ARG A 1 264 ? -26.609 -6.84 -20.219 1 98.12 264 ARG A CA 1
ATOM 2183 C C . ARG A 1 264 ? -26.031 -8.109 -20.828 1 98.12 264 ARG A C 1
ATOM 2185 O O . ARG A 1 264 ? -26.609 -8.672 -21.766 1 98.12 264 ARG A O 1
ATOM 2192 N N . LEU A 1 265 ? -24.844 -8.508 -20.438 1 98.31 265 LEU A N 1
ATOM 2193 C CA . LEU A 1 265 ? -24.25 -9.797 -20.766 1 98.31 265 LEU A CA 1
ATOM 2194 C C . LEU A 1 265 ? -24.594 -10.852 -19.734 1 98.31 265 LEU A C 1
ATOM 2196 O O . LEU A 1 265 ? -24.266 -10.695 -18.547 1 98.31 265 LEU A O 1
ATOM 2200 N N . CYS A 1 266 ? -25.266 -11.898 -20.156 1 98.31 266 CYS A N 1
ATOM 2201 C CA . CYS A 1 266 ? -25.766 -12.914 -19.234 1 98.31 266 CYS A CA 1
ATOM 2202 C C . CYS A 1 266 ? -25.062 -14.242 -19.453 1 98.31 266 CYS A C 1
ATOM 2204 O O . CYS A 1 266 ? -24.859 -14.664 -20.594 1 98.31 266 CYS A O 1
ATOM 2206 N N . VAL A 1 267 ? -24.609 -14.82 -18.422 1 98.31 267 VAL A N 1
ATOM 2207 C CA . VAL A 1 267 ? -24.062 -16.172 -18.406 1 98.31 267 VAL A CA 1
ATOM 2208 C C . VAL A 1 267 ? -24.906 -17.062 -17.5 1 98.31 267 VAL A C 1
ATOM 2210 O O . VAL A 1 267 ? -24.875 -16.922 -16.281 1 98.31 267 VAL A O 1
ATOM 2213 N N . ARG A 1 268 ? -25.625 -17.984 -18.094 1 97.75 268 ARG A N 1
ATOM 2214 C CA . ARG A 1 268 ? -26.531 -18.844 -17.344 1 97.75 268 ARG A CA 1
ATOM 2215 C C . ARG A 1 268 ? -26.109 -20.297 -17.438 1 97.75 268 ARG A C 1
ATOM 2217 O O . ARG A 1 268 ? -25.797 -20.797 -18.531 1 97.75 268 ARG A O 1
ATOM 2224 N N . ASP A 1 269 ? -26.047 -20.891 -16.281 1 96.69 269 ASP A N 1
ATOM 2225 C CA . ASP A 1 269 ? -25.734 -22.312 -16.25 1 96.69 269 ASP A CA 1
ATOM 2226 C C . ASP A 1 269 ? -26.859 -23.125 -15.609 1 96.69 269 ASP A C 1
ATOM 2228 O O . ASP A 1 269 ? -27.734 -22.547 -14.961 1 96.69 269 ASP A O 1
ATOM 2232 N N . ASN A 1 270 ? -26.922 -24.406 -15.875 1 96.38 270 ASN A N 1
ATOM 2233 C CA . ASN A 1 270 ? -27.922 -25.266 -15.242 1 96.38 270 ASN A CA 1
ATOM 2234 C C . ASN A 1 270 ? -27.281 -26.156 -14.172 1 96.38 270 ASN A C 1
ATOM 2236 O O . ASN A 1 270 ? -27.578 -27.344 -14.094 1 96.38 270 ASN A O 1
ATOM 2240 N N . GLY A 1 271 ? -26.375 -25.547 -13.461 1 92.88 271 GLY A N 1
ATOM 2241 C CA . GLY A 1 271 ? -25.656 -26.281 -12.422 1 92.88 271 GLY A CA 1
ATOM 2242 C C . GLY A 1 271 ? -26.453 -26.422 -11.133 1 92.88 271 GLY A C 1
ATOM 2243 O O . GLY A 1 271 ? -27.688 -26.453 -11.164 1 92.88 271 GLY A O 1
ATOM 2244 N N . ILE A 1 272 ? -25.781 -26.531 -10.008 1 91.31 272 ILE A N 1
ATOM 2245 C CA . ILE A 1 272 ? -26.375 -26.906 -8.719 1 91.31 272 ILE A CA 1
ATOM 2246 C C . ILE A 1 272 ? -27.078 -25.688 -8.109 1 91.31 272 ILE A C 1
ATOM 2248 O O . ILE A 1 272 ? -27.828 -25.828 -7.145 1 91.31 272 ILE A O 1
ATOM 2252 N N . GLY A 1 273 ? -26.844 -24.594 -8.711 1 92.31 273 GLY A N 1
ATOM 2253 C CA . GLY A 1 273 ? -27.469 -23.375 -8.188 1 92.31 273 GLY A CA 1
ATOM 2254 C C . GLY A 1 273 ? -26.906 -22.953 -6.844 1 92.31 273 GLY A C 1
ATOM 2255 O O . GLY A 1 273 ? -26 -23.594 -6.309 1 92.31 273 GLY A O 1
ATOM 2256 N N . ILE A 1 274 ? -27.375 -21.797 -6.355 1 92.19 274 ILE A N 1
ATOM 2257 C CA . ILE A 1 274 ? -26.906 -21.219 -5.098 1 92.19 274 ILE A CA 1
ATOM 2258 C C . ILE A 1 274 ? -28.062 -21.141 -4.105 1 92.19 274 ILE A C 1
ATOM 2260 O O . ILE A 1 274 ? -29.188 -20.781 -4.477 1 92.19 274 ILE A O 1
ATOM 2264 N N . LEU A 1 275 ? -27.797 -21.453 -2.924 1 91 275 LEU A N 1
ATOM 2265 C CA . LEU A 1 275 ? -28.812 -21.344 -1.882 1 91 275 LEU A CA 1
ATOM 2266 C C . LEU A 1 275 ? -29.219 -19.891 -1.669 1 91 275 LEU A C 1
ATOM 2268 O O . LEU A 1 275 ? -28.391 -18.984 -1.73 1 91 275 LEU A O 1
ATOM 2272 N N . PRO A 1 276 ? -30.469 -19.703 -1.325 1 90.19 276 PRO A N 1
ATOM 2273 C CA . PRO A 1 276 ? -30.953 -18.328 -1.153 1 90.19 276 PRO A CA 1
ATOM 2274 C C . PRO A 1 276 ? -30.172 -17.547 -0.11 1 90.19 276 PRO A C 1
ATOM 2276 O O . PRO A 1 276 ? -29.906 -16.359 -0.292 1 90.19 276 PRO A O 1
ATOM 2279 N N . LYS A 1 277 ? -29.75 -18.141 0.897 1 88.44 277 LYS A N 1
ATOM 2280 C CA . LYS A 1 277 ? -29.016 -17.469 1.97 1 88.44 277 LYS A CA 1
ATOM 2281 C C . LYS A 1 277 ? -27.641 -17.016 1.506 1 88.44 277 LYS A C 1
ATOM 2283 O O . LYS A 1 277 ? -27.047 -16.094 2.078 1 88.44 277 LYS A O 1
ATOM 2288 N N . ASP A 1 278 ? -27.094 -17.688 0.471 1 90.88 278 ASP A N 1
ATOM 2289 C CA . ASP A 1 278 ? -25.719 -17.469 0.044 1 90.88 278 ASP A CA 1
ATOM 2290 C C . ASP A 1 278 ? -25.672 -16.5 -1.135 1 90.88 278 ASP A C 1
ATOM 2292 O O . ASP A 1 278 ? -24.609 -15.914 -1.42 1 90.88 278 ASP A O 1
ATOM 2296 N N . ILE A 1 279 ? -26.766 -16.266 -1.763 1 90.81 279 ILE A N 1
ATOM 2297 C CA . ILE A 1 279 ? -26.781 -15.539 -3.029 1 90.81 279 ILE A CA 1
ATOM 2298 C C . ILE A 1 279 ? -26.312 -14.109 -2.811 1 90.81 279 ILE A C 1
ATOM 2300 O O . ILE A 1 279 ? -25.594 -13.547 -3.648 1 90.81 279 ILE A O 1
ATOM 2304 N N . TYR A 1 280 ? -26.625 -13.539 -1.649 1 90.19 280 TYR A N 1
ATOM 2305 C CA . TYR A 1 280 ? -26.297 -12.141 -1.404 1 90.19 280 TYR A CA 1
ATOM 2306 C C . TYR A 1 280 ? -24.844 -12 -0.956 1 90.19 280 TYR A C 1
ATOM 2308 O O . TYR A 1 280 ? -24.297 -10.891 -0.909 1 90.19 280 TYR A O 1
ATOM 2316 N N . ARG A 1 281 ? -24.172 -13.117 -0.799 1 92.88 281 ARG A N 1
ATOM 2317 C CA . ARG A 1 281 ? -22.828 -13.07 -0.246 1 92.88 281 ARG A CA 1
ATOM 2318 C C . ARG A 1 281 ? -21.797 -13.547 -1.266 1 92.88 281 ARG A C 1
ATOM 2320 O O . ARG A 1 281 ? -20.594 -13.547 -0.991 1 92.88 281 ARG A O 1
ATOM 2327 N N . VAL A 1 282 ? -22.219 -13.883 -2.449 1 92.75 282 VAL A N 1
ATOM 2328 C CA . VAL A 1 282 ? -21.328 -14.523 -3.406 1 92.75 282 VAL A CA 1
ATOM 2329 C C . VAL A 1 282 ? -20.219 -13.555 -3.811 1 92.75 282 VAL A C 1
ATOM 2331 O O . VAL A 1 282 ? -19.141 -13.984 -4.23 1 92.75 282 VAL A O 1
ATOM 2334 N N . PHE A 1 283 ? -20.484 -12.195 -3.604 1 94.44 283 PHE A N 1
ATOM 2335 C CA . PHE A 1 283 ? -19.5 -11.211 -4.004 1 94.44 283 PHE A CA 1
ATOM 2336 C C . PHE A 1 283 ? -18.734 -10.688 -2.789 1 94.44 283 PHE A C 1
ATOM 2338 O O . PHE A 1 283 ? -17.891 -9.805 -2.916 1 94.44 283 PHE A O 1
ATOM 2345 N N . ASP A 1 284 ? -19 -11.289 -1.63 1 92 284 ASP A N 1
ATOM 2346 C CA . ASP A 1 284 ? -18.297 -10.867 -0.42 1 92 284 ASP A CA 1
ATOM 2347 C C . ASP A 1 284 ? -16.859 -11.383 -0.411 1 92 284 ASP A C 1
ATOM 2349 O O . ASP A 1 284 ? -16.594 -12.5 -0.869 1 92 284 ASP A O 1
ATOM 2353 N N . LYS A 1 285 ? -16.125 -10.617 0.224 1 87.69 285 LYS A N 1
ATOM 2354 C CA . LYS A 1 285 ? -14.703 -10.945 0.294 1 87.69 285 LYS A CA 1
ATOM 2355 C C . LYS A 1 285 ? -14.484 -12.289 0.988 1 87.69 285 LYS A C 1
ATOM 2357 O O . LYS A 1 285 ? -14.898 -12.477 2.135 1 87.69 285 LYS A O 1
ATOM 2362 N N . GLY A 1 286 ? -13.883 -13.211 0.278 1 86.25 286 GLY A N 1
ATOM 2363 C CA . GLY A 1 286 ? -13.469 -14.477 0.86 1 86.25 286 GLY A CA 1
ATOM 2364 C C . GLY A 1 286 ? -14.617 -15.461 1.013 1 86.25 286 GLY A C 1
ATOM 2365 O O . GLY A 1 286 ? -14.445 -16.531 1.593 1 86.25 286 GLY A O 1
ATOM 2366 N N . PHE A 1 287 ? -15.727 -15.164 0.416 1 87 287 PHE A N 1
ATOM 2367 C CA . PHE A 1 287 ? -16.906 -16 0.619 1 87 287 PHE A CA 1
ATOM 2368 C C . PHE A 1 287 ? -16.859 -17.234 -0.283 1 87 287 PHE A C 1
ATOM 2370 O O . PHE A 1 287 ? -16.594 -17.125 -1.482 1 87 287 PHE A O 1
ATOM 2377 N N . THR A 1 288 ? -16.938 -18.406 0.414 1 83.62 288 THR A N 1
ATOM 2378 C CA . THR A 1 288 ? -17.078 -19.672 -0.295 1 83.62 288 THR A CA 1
ATOM 2379 C C . THR A 1 288 ? -18.312 -20.438 0.196 1 83.62 288 THR A C 1
ATOM 2381 O O . THR A 1 288 ? -18.516 -20.578 1.402 1 83.62 288 THR A O 1
ATOM 2384 N N . GLY A 1 289 ? -19.328 -20.531 -0.5 1 74.31 289 GLY A N 1
ATOM 2385 C CA . GLY A 1 289 ? -20.547 -21.188 -0.083 1 74.31 289 GLY A CA 1
ATOM 2386 C C . GLY A 1 289 ? -20.328 -22.609 0.395 1 74.31 289 GLY A C 1
ATOM 2387 O O . GLY A 1 289 ? -19.219 -23.125 0.325 1 74.31 289 GLY A O 1
ATOM 2388 N N . SER A 1 290 ? -21.297 -23.203 1.156 1 64.81 290 SER A N 1
ATOM 2389 C CA . SER A 1 290 ? -21.266 -24.562 1.68 1 64.81 290 SER A CA 1
ATOM 2390 C C . SER A 1 290 ? -20.906 -25.562 0.588 1 64.81 290 SER A C 1
ATOM 2392 O O . SER A 1 290 ? -20.25 -26.578 0.855 1 64.81 290 SER A O 1
ATOM 2394 N N . ASN A 1 291 ? -21.344 -25.266 -0.562 1 56.81 291 ASN A N 1
ATOM 2395 C CA . ASN A 1 291 ? -21.078 -26.156 -1.682 1 56.81 291 ASN A CA 1
ATOM 2396 C C . ASN A 1 291 ? -19.625 -26.094 -2.117 1 56.81 291 ASN A C 1
ATOM 2398 O O . ASN A 1 291 ? -19.078 -27.078 -2.631 1 56.81 291 ASN A O 1
ATOM 2402 N N . GLY A 1 292 ? -19.047 -24.953 -2.01 1 55.25 292 GLY A N 1
ATOM 2403 C CA . GLY A 1 292 ? -17.656 -24.766 -2.377 1 55.25 292 GLY A CA 1
ATOM 2404 C C . GLY A 1 292 ? -16.703 -25.594 -1.538 1 55.25 292 GLY A C 1
ATOM 2405 O O . GLY A 1 292 ? -15.688 -26.078 -2.039 1 55.25 292 GLY A O 1
ATOM 2406 N N . ARG A 1 293 ? -17.062 -25.906 -0.359 1 52.09 293 ARG A N 1
ATOM 2407 C CA . ARG A 1 293 ? -16.234 -26.703 0.538 1 52.09 293 ARG A CA 1
ATOM 2408 C C . ARG A 1 293 ? -16.125 -28.141 0.043 1 52.09 293 ARG A C 1
ATOM 2410 O O . ARG A 1 293 ? -15.078 -28.781 0.191 1 52.09 293 ARG A O 1
ATOM 2417 N N . LYS A 1 294 ? -17.172 -28.547 -0.591 1 51 294 LYS A N 1
ATOM 2418 C CA . LYS A 1 294 ? -17.188 -29.938 -1.039 1 51 294 LYS A CA 1
ATOM 2419 C C . LYS A 1 294 ? -16.406 -30.094 -2.344 1 51 294 LYS A C 1
ATOM 2421 O O . LYS A 1 294 ? -15.766 -31.125 -2.564 1 51 294 LYS A O 1
ATOM 2426 N N . ASN A 1 295 ? -16.781 -29.078 -3.279 1 51.91 295 ASN A N 1
ATOM 2427 C CA . ASN A 1 295 ? -16.234 -29.234 -4.625 1 51.91 295 ASN A CA 1
ATOM 2428 C C . ASN A 1 295 ? -14.906 -28.5 -4.785 1 51.91 295 ASN A C 1
ATOM 2430 O O . ASN A 1 295 ? -14.562 -28.062 -5.887 1 51.91 295 ASN A O 1
ATOM 2434 N N . GLY A 1 296 ? -14.172 -28.406 -3.734 1 58.97 296 GLY A N 1
ATOM 2435 C CA . GLY A 1 296 ? -12.805 -27.922 -3.828 1 58.97 296 GLY A CA 1
ATOM 2436 C C . GLY A 1 296 ? -12.633 -26.531 -3.258 1 58.97 296 GLY A C 1
ATOM 2437 O O . GLY A 1 296 ? -13.594 -25.766 -3.174 1 58.97 296 GLY A O 1
ATOM 2438 N N . LYS A 1 297 ? -11.703 -26.203 -2.502 1 67.25 297 LYS A N 1
ATOM 2439 C CA . LYS A 1 297 ? -11.336 -25.031 -1.724 1 67.25 297 LYS A CA 1
ATOM 2440 C C . LYS A 1 297 ? -11.078 -23.828 -2.631 1 67.25 297 LYS A C 1
ATOM 2442 O O . LYS A 1 297 ? -10.336 -23.938 -3.611 1 67.25 297 LYS A O 1
ATOM 2447 N N . SER A 1 298 ? -12.016 -22.938 -2.92 1 79.69 298 SER A N 1
ATOM 2448 C CA . SER A 1 298 ? -11.867 -21.688 -3.643 1 79.69 298 SER A CA 1
ATOM 2449 C C . SER A 1 298 ? -11.391 -20.562 -2.719 1 79.69 298 SER A C 1
ATOM 2451 O O . SER A 1 298 ? -11.5 -20.672 -1.497 1 79.69 298 SER A O 1
ATOM 2453 N N . THR A 1 299 ? -10.789 -19.578 -3.357 1 80.69 299 THR A N 1
ATOM 2454 C CA . THR A 1 299 ? -10.273 -18.469 -2.572 1 80.69 299 THR A CA 1
ATOM 2455 C C . THR A 1 299 ? -11.406 -17.562 -2.088 1 80.69 299 THR A C 1
ATOM 2457 O O . THR A 1 299 ? -11.305 -16.938 -1.037 1 80.69 299 THR A O 1
ATOM 2460 N N . GLY A 1 300 ? -12.531 -17.547 -2.863 1 86.19 300 GLY A N 1
ATOM 2461 C CA . GLY A 1 300 ? -13.609 -16.609 -2.598 1 86.19 300 GLY A CA 1
ATOM 2462 C C . GLY A 1 300 ? -13.258 -15.18 -2.969 1 86.19 300 GLY A C 1
ATOM 2463 O O . GLY A 1 300 ? -13.961 -14.242 -2.586 1 86.19 300 GLY A O 1
ATOM 2464 N N . MET A 1 301 ? -12.219 -15.039 -3.701 1 87.38 301 MET A N 1
ATOM 2465 C CA . MET A 1 301 ? -11.75 -13.695 -4.035 1 87.38 301 MET A CA 1
ATOM 2466 C C . MET A 1 301 ? -12.109 -13.336 -5.473 1 87.38 301 MET A C 1
ATOM 2468 O O . MET A 1 301 ? -12.156 -12.156 -5.832 1 87.38 301 MET A O 1
ATOM 2472 N N . GLY A 1 302 ? -12.367 -14.312 -6.289 1 89.25 302 GLY A N 1
ATOM 2473 C CA . GLY A 1 302 ? -12.602 -14.078 -7.707 1 89.25 302 GLY A CA 1
ATOM 2474 C C . GLY A 1 302 ? -13.797 -13.18 -7.977 1 89.25 302 GLY A C 1
ATOM 2475 O O . GLY A 1 302 ? -13.664 -12.133 -8.602 1 89.25 302 GLY A O 1
ATOM 2476 N N . LEU A 1 303 ? -14.906 -13.555 -7.367 1 92.38 303 LEU A N 1
ATOM 2477 C CA . LEU A 1 303 ? -16.125 -12.789 -7.59 1 92.38 303 LEU A CA 1
ATOM 2478 C C . LEU A 1 303 ? -16.078 -11.453 -6.859 1 92.38 303 LEU A C 1
ATOM 2480 O O . LEU A 1 303 ? -16.625 -10.461 -7.328 1 92.38 303 LEU A O 1
ATOM 2484 N N . TYR A 1 304 ? -15.398 -11.469 -5.797 1 90.62 304 TYR A N 1
ATOM 2485 C CA . TYR A 1 304 ? -15.203 -10.219 -5.066 1 90.62 304 TYR A CA 1
ATOM 2486 C C . TYR A 1 304 ? -14.484 -9.195 -5.93 1 90.62 304 TYR A C 1
ATOM 2488 O O . TYR A 1 304 ? -14.945 -8.062 -6.074 1 90.62 304 TYR A O 1
ATOM 2496 N N . PHE A 1 305 ? -13.367 -9.609 -6.555 1 88.62 305 PHE A N 1
ATOM 2497 C CA . PHE A 1 305 ? -12.609 -8.719 -7.414 1 88.62 305 PHE A CA 1
ATOM 2498 C C . PHE A 1 305 ? -13.406 -8.352 -8.656 1 88.62 305 PHE A C 1
ATOM 2500 O O . PHE A 1 305 ? -13.289 -7.238 -9.172 1 88.62 305 PHE A O 1
ATOM 2507 N N . SER A 1 306 ? -14.18 -9.312 -9.07 1 93.25 306 SER A N 1
ATOM 2508 C CA . SER A 1 306 ? -15.023 -9.023 -10.227 1 93.25 306 SER A CA 1
ATOM 2509 C C . SER A 1 306 ? -15.984 -7.879 -9.938 1 93.25 306 SER A C 1
ATOM 2511 O O . SER A 1 306 ? -16.125 -6.965 -10.75 1 93.25 306 SER A O 1
ATOM 2513 N N . LYS A 1 307 ? -16.609 -7.902 -8.82 1 93.88 307 LYS A N 1
ATOM 2514 C CA . LYS A 1 307 ? -17.531 -6.848 -8.43 1 93.88 307 LYS A CA 1
ATOM 2515 C C . LYS A 1 307 ? -16.812 -5.516 -8.25 1 93.88 307 LYS A C 1
ATOM 2517 O O . LYS A 1 307 ? -17.281 -4.48 -8.727 1 93.88 307 LYS A O 1
ATOM 2522 N N . LYS A 1 308 ? -15.719 -5.59 -7.613 1 88.44 308 LYS A N 1
ATOM 2523 C CA . LYS A 1 308 ? -14.914 -4.391 -7.391 1 88.44 308 LYS A CA 1
ATOM 2524 C C . LYS A 1 308 ? -14.547 -3.721 -8.711 1 88.44 308 LYS A C 1
ATOM 2526 O O . LYS A 1 308 ? -14.703 -2.508 -8.859 1 88.44 308 LYS A O 1
ATOM 2531 N N . MET A 1 309 ? -14.133 -4.496 -9.617 1 90.31 309 MET A N 1
ATOM 2532 C CA . MET A 1 309 ? -13.688 -3.951 -10.898 1 90.31 309 MET A CA 1
ATOM 2533 C C . MET A 1 309 ? -14.875 -3.479 -11.734 1 90.31 309 MET A C 1
ATOM 2535 O O . MET A 1 309 ? -14.781 -2.473 -12.438 1 90.31 309 MET A O 1
ATOM 2539 N N . ALA A 1 310 ? -15.938 -4.242 -11.68 1 93.81 310 ALA A N 1
ATOM 2540 C CA . ALA A 1 310 ? -17.141 -3.809 -12.375 1 93.81 310 ALA A CA 1
ATOM 2541 C C . ALA A 1 310 ? -17.578 -2.428 -11.898 1 93.81 310 ALA A C 1
ATOM 2543 O O . ALA A 1 310 ? -17.891 -1.553 -12.711 1 93.81 310 ALA A O 1
ATOM 2544 N N . GLU A 1 311 ? -17.531 -2.238 -10.664 1 91.56 311 GLU A N 1
ATOM 2545 C CA . GLU A 1 311 ? -17.922 -0.955 -10.086 1 91.56 311 GLU A CA 1
ATOM 2546 C C . GLU A 1 311 ? -16.969 0.156 -10.516 1 91.56 311 GLU A C 1
ATOM 2548 O O . GLU A 1 311 ? -17.406 1.264 -10.844 1 91.56 311 GLU A O 1
ATOM 2553 N N . LYS A 1 312 ? -15.75 -0.205 -10.523 1 87.81 312 LYS A N 1
ATOM 2554 C CA . LYS A 1 312 ? -14.758 0.776 -10.953 1 87.81 312 LYS A CA 1
ATOM 2555 C C . LYS A 1 312 ? -14.992 1.187 -12.406 1 87.81 312 LYS A C 1
ATOM 2557 O O . LYS A 1 312 ? -14.711 2.324 -12.789 1 87.81 312 LYS A O 1
ATOM 2562 N N . LEU A 1 313 ? -15.492 0.314 -13.125 1 91.31 313 LEU A N 1
ATOM 2563 C CA . LEU A 1 313 ? -15.75 0.552 -14.539 1 91.31 313 LEU A CA 1
ATOM 2564 C C . LEU A 1 313 ? -17.141 1.157 -14.75 1 91.31 313 LEU A C 1
ATOM 2566 O O . LEU A 1 313 ? -17.562 1.359 -15.883 1 91.31 313 LEU A O 1
ATOM 2570 N N . ASN A 1 314 ? -17.812 1.381 -13.641 1 92.31 314 ASN A N 1
ATOM 2571 C CA . ASN A 1 314 ? -19.188 1.879 -13.648 1 92.31 314 ASN A CA 1
ATOM 2572 C C . ASN A 1 314 ? -20.141 0.88 -14.297 1 92.31 314 ASN A C 1
ATOM 2574 O O . ASN A 1 314 ? -21.047 1.27 -15.039 1 92.31 314 ASN A O 1
ATOM 2578 N N . HIS A 1 315 ? -19.766 -0.375 -14.195 1 95.56 315 HIS A N 1
ATOM 2579 C CA . HIS A 1 315 ? -20.641 -1.479 -14.555 1 95.56 315 HIS A CA 1
ATOM 2580 C C . HIS A 1 315 ? -21.281 -2.102 -13.32 1 95.56 315 HIS A C 1
ATOM 2582 O O . HIS A 1 315 ? -21.016 -1.672 -12.195 1 95.56 315 HIS A O 1
ATOM 2588 N N . ASP A 1 316 ? -22.25 -2.895 -13.57 1 95.94 316 ASP A N 1
ATOM 2589 C CA . ASP A 1 316 ? -22.828 -3.668 -12.477 1 95.94 316 ASP A CA 1
ATOM 2590 C C . ASP A 1 316 ? -22.75 -5.164 -12.766 1 95.94 316 ASP A C 1
ATOM 2592 O O . ASP A 1 316 ? -22.75 -5.578 -13.922 1 95.94 316 ASP A O 1
ATOM 2596 N N . ILE A 1 317 ? -22.562 -5.973 -11.727 1 97.25 317 ILE A N 1
ATOM 2597 C CA . ILE A 1 317 ? -22.594 -7.426 -11.852 1 97.25 317 ILE A CA 1
ATOM 2598 C C . ILE A 1 317 ? -23.5 -8.008 -10.758 1 97.25 317 ILE A C 1
ATOM 2600 O O . ILE A 1 317 ? -23.391 -7.641 -9.586 1 97.25 317 ILE A O 1
ATOM 2604 N N . LYS A 1 318 ? -24.406 -8.852 -11.148 1 97.06 318 LYS A N 1
ATOM 2605 C CA . LYS A 1 318 ? -25.328 -9.5 -10.219 1 97.06 318 LYS A CA 1
ATOM 2606 C C . LYS A 1 318 ? -25.422 -11 -10.5 1 97.06 318 LYS A C 1
ATOM 2608 O O . LYS A 1 318 ? -25.078 -11.453 -11.594 1 97.06 318 LYS A O 1
ATOM 2613 N N . ALA A 1 319 ? -25.828 -11.703 -9.469 1 96.75 319 ALA A N 1
ATOM 2614 C CA . ALA A 1 319 ? -26.078 -13.141 -9.594 1 96.75 319 ALA A CA 1
ATOM 2615 C C . ALA A 1 319 ? -27.531 -13.477 -9.258 1 96.75 319 ALA A C 1
ATOM 2617 O O . ALA A 1 319 ? -28.078 -12.969 -8.281 1 96.75 319 ALA A O 1
ATOM 2618 N N . VAL A 1 320 ? -28.156 -14.203 -10.125 1 96.62 320 VAL A N 1
ATOM 2619 C CA . VAL A 1 320 ? -29.484 -14.766 -9.906 1 96.62 320 VAL A CA 1
ATOM 2620 C C . VAL A 1 320 ? -29.422 -16.281 -9.992 1 96.62 320 VAL A C 1
ATOM 2622 O O . VAL A 1 320 ? -28.766 -16.844 -10.883 1 96.62 320 VAL A O 1
ATOM 2625 N N . SER A 1 321 ? -30.047 -16.922 -8.992 1 95.94 321 SER A N 1
ATOM 2626 C CA . SER A 1 321 ? -29.922 -18.375 -8.969 1 95.94 321 SER A CA 1
ATOM 2627 C C . SER A 1 321 ? -31.094 -19.016 -8.258 1 95.94 321 SER A C 1
ATOM 2629 O O . SER A 1 321 ? -31.828 -18.344 -7.535 1 95.94 321 SER A O 1
ATOM 2631 N N . GLN A 1 322 ? -31.344 -20.219 -8.617 1 95.06 322 GLN A N 1
ATOM 2632 C CA . GLN A 1 322 ? -32.25 -21.094 -7.906 1 95.06 322 GLN A CA 1
ATOM 2633 C C . GLN A 1 322 ? -31.578 -22.422 -7.562 1 95.06 322 GLN A C 1
ATOM 2635 O O . GLN A 1 322 ? -31.062 -23.109 -8.445 1 95.06 322 GLN A O 1
ATOM 2640 N N . ALA A 1 323 ? -31.656 -22.797 -6.301 1 92.62 323 ALA A N 1
ATOM 2641 C CA . ALA A 1 323 ? -30.984 -24 -5.832 1 92.62 323 ALA A CA 1
ATOM 2642 C C . ALA A 1 323 ? -31.438 -25.219 -6.605 1 92.62 323 ALA A C 1
ATOM 2644 O O . ALA A 1 323 ? -32.625 -25.453 -6.773 1 92.62 323 ALA A O 1
ATOM 2645 N N . GLY A 1 324 ? -30.438 -25.938 -7.086 1 92.44 324 GLY A N 1
ATOM 2646 C CA . GLY A 1 324 ? -30.703 -27.172 -7.797 1 92.44 324 GLY A CA 1
ATOM 2647 C C . GLY A 1 324 ? -31.141 -26.969 -9.234 1 92.44 324 GLY A C 1
ATOM 2648 O O . GLY A 1 324 ? -31.469 -27.922 -9.938 1 92.44 324 GLY A O 1
ATOM 2649 N N . LYS A 1 325 ? -31.125 -25.703 -9.734 1 94.25 325 LYS A N 1
ATOM 2650 C CA . LYS A 1 325 ? -31.703 -25.453 -11.055 1 94.25 325 LYS A CA 1
ATOM 2651 C C . LYS A 1 325 ? -30.703 -24.719 -11.945 1 94.25 325 LYS A C 1
ATOM 2653 O O . LYS A 1 325 ? -30.344 -25.203 -13.016 1 94.25 325 LYS A O 1
ATOM 2658 N N . TYR A 1 326 ? -30.422 -23.484 -11.43 1 95.94 326 TYR A N 1
ATOM 2659 C CA . TYR A 1 326 ? -29.547 -22.734 -12.32 1 95.94 326 TYR A CA 1
ATOM 2660 C C . TYR A 1 326 ? -28.844 -21.609 -11.578 1 95.94 326 TYR A C 1
ATOM 2662 O O . TYR A 1 326 ? -29.203 -21.297 -10.438 1 95.94 326 TYR A O 1
ATOM 2670 N N . THR A 1 327 ? -27.828 -21.031 -12.078 1 96.88 327 THR A N 1
ATOM 2671 C CA . THR A 1 327 ? -27.172 -19.781 -11.695 1 96.88 327 THR A CA 1
ATOM 2672 C C . THR A 1 327 ? -26.953 -18.891 -12.922 1 96.88 327 THR A C 1
ATOM 2674 O O . THR A 1 327 ? -26.562 -19.375 -13.984 1 96.88 327 THR A O 1
ATOM 2677 N N . GLU A 1 328 ? -27.297 -17.688 -12.805 1 97.94 328 GLU A N 1
ATOM 2678 C CA . GLU A 1 328 ? -27.109 -16.719 -13.875 1 97.94 328 GLU A CA 1
ATOM 2679 C C . GLU A 1 328 ? -26.359 -15.484 -13.367 1 97.94 328 GLU A C 1
ATOM 2681 O O . GLU A 1 328 ? -26.766 -14.852 -12.391 1 97.94 328 GLU A O 1
ATOM 2686 N N . PHE A 1 329 ? -25.281 -15.18 -13.984 1 98.19 329 PHE A N 1
ATOM 2687 C CA . PHE A 1 329 ? -24.562 -13.938 -13.727 1 98.19 329 PHE A CA 1
ATOM 2688 C C . PHE A 1 329 ? -24.875 -12.898 -14.797 1 98.19 329 PHE A C 1
ATOM 2690 O O . PHE A 1 329 ? -24.906 -13.211 -15.984 1 98.19 329 PHE A O 1
ATOM 2697 N N . ILE A 1 330 ? -25.141 -11.719 -14.383 1 98.19 330 ILE A N 1
ATOM 2698 C CA . ILE A 1 330 ? -25.516 -10.648 -15.289 1 98.19 330 ILE A CA 1
ATOM 2699 C C . ILE A 1 330 ? -24.562 -9.469 -15.133 1 98.19 330 ILE A C 1
ATOM 2701 O O . ILE A 1 330 ? -24.453 -8.883 -14.055 1 98.19 330 ILE A O 1
ATOM 2705 N N . ILE A 1 331 ? -23.875 -9.125 -16.156 1 98.06 331 ILE A N 1
ATOM 2706 C CA . ILE A 1 331 ? -23.016 -7.945 -16.219 1 98.06 331 ILE A CA 1
ATOM 2707 C C . ILE A 1 331 ? -23.719 -6.828 -16.984 1 98.06 331 ILE A C 1
ATOM 2709 O O . ILE A 1 331 ? -24.078 -7 -18.141 1 98.06 331 ILE A O 1
ATOM 2713 N N . THR A 1 332 ? -23.875 -5.676 -16.359 1 97.69 332 THR A N 1
ATOM 2714 C CA . THR A 1 332 ? -24.656 -4.582 -16.938 1 97.69 332 THR A CA 1
ATOM 2715 C C . THR A 1 332 ? -23.75 -3.43 -17.344 1 97.69 332 THR A C 1
ATOM 2717 O O . THR A 1 332 ? -22.984 -2.902 -16.531 1 97.69 332 THR A O 1
ATOM 2720 N N . PHE A 1 333 ? -23.875 -3.086 -18.609 1 96.81 333 PHE A N 1
ATOM 2721 C CA . PHE A 1 333 ? -23.188 -1.924 -19.156 1 96.81 333 PHE A CA 1
ATOM 2722 C C . PHE A 1 333 ? -24.156 -0.773 -19.375 1 96.81 333 PHE A C 1
ATOM 2724 O O . PHE A 1 333 ? -24.969 -0.809 -20.312 1 96.81 333 PHE A O 1
ATOM 2731 N N . TYR A 1 334 ? -23.984 0.255 -18.625 1 94.38 334 TYR A N 1
ATOM 2732 C CA . TYR A 1 334 ? -24.922 1.367 -18.734 1 94.38 334 TYR A CA 1
ATOM 2733 C C . TYR A 1 334 ? -24.562 2.264 -19.922 1 94.38 334 TYR A C 1
ATOM 2735 O O . TYR A 1 334 ? -23.391 2.561 -20.141 1 94.38 334 TYR A O 1
ATOM 2743 N N . LYS A 1 335 ? -25.578 2.627 -20.75 1 87.81 335 LYS A N 1
ATOM 2744 C CA . LYS A 1 335 ? -25.375 3.467 -21.938 1 87.81 335 LYS A CA 1
ATOM 2745 C C . LYS A 1 335 ? -25.047 4.902 -21.531 1 87.81 335 LYS A C 1
ATOM 2747 O O . LYS A 1 335 ? -24.266 5.57 -22.219 1 87.81 335 LYS A O 1
ATOM 2752 N N . LEU A 1 336 ? -25.656 5.594 -20.516 1 70.5 336 LEU A N 1
ATOM 2753 C CA . LEU A 1 336 ? -25.469 6.988 -20.141 1 70.5 336 LEU A CA 1
ATOM 2754 C C . LEU A 1 336 ? -24.297 7.137 -19.156 1 70.5 336 LEU A C 1
ATOM 2756 O O . LEU A 1 336 ? -24.016 8.242 -18.703 1 70.5 336 LEU A O 1
ATOM 2760 N N . SER A 1 337 ? -23.641 6.133 -18.922 1 59.31 337 SER A N 1
ATOM 2761 C CA . SER A 1 337 ? -22.688 6.312 -17.844 1 59.31 337 SER A CA 1
ATOM 2762 C C . SER A 1 337 ? -21.531 7.219 -18.266 1 59.31 337 SER A C 1
ATOM 2764 O O . SER A 1 337 ? -21.094 7.172 -19.406 1 59.31 337 SER A O 1
ATOM 2766 N N . ASP A 1 338 ? -21.438 8.43 -17.719 1 52.97 338 ASP A N 1
ATOM 2767 C CA . ASP A 1 338 ? -20.297 9.328 -17.891 1 52.97 338 ASP A CA 1
ATOM 2768 C C . ASP A 1 338 ? -18.984 8.57 -17.766 1 52.97 338 ASP A C 1
ATOM 2770 O O . ASP A 1 338 ? -18.469 8.391 -16.672 1 52.97 338 ASP A O 1
ATOM 2774 N N . TYR A 1 339 ? -18.719 7.699 -18.656 1 55.47 339 TYR A N 1
ATOM 2775 C CA . TYR A 1 339 ? -17.531 6.844 -18.656 1 55.47 339 TYR A CA 1
ATOM 2776 C C . TYR A 1 339 ? -16.266 7.68 -18.562 1 55.47 339 TYR A C 1
ATOM 2778 O O . TYR A 1 339 ? -15.195 7.156 -18.234 1 55.47 339 TYR A O 1
ATOM 2786 N N . PHE A 1 340 ? -16.375 8.938 -18.891 1 48.88 340 PHE A N 1
ATOM 2787 C CA . PHE A 1 340 ? -15.156 9.742 -18.891 1 48.88 340 PHE A CA 1
ATOM 2788 C C . PHE A 1 340 ? -14.758 10.133 -17.469 1 48.88 340 PHE A C 1
ATOM 2790 O O . PHE A 1 340 ? -13.625 10.555 -17.234 1 48.88 340 PHE A O 1
ATOM 2797 N N . LYS A 1 341 ? -15.648 10.172 -16.719 1 45.72 341 LYS A N 1
ATOM 2798 C CA . LYS A 1 341 ? -15.234 10.617 -15.383 1 45.72 341 LYS A CA 1
ATOM 2799 C C . LYS A 1 341 ? -14.594 9.477 -14.602 1 45.72 341 LYS A C 1
ATOM 2801 O O . LYS A 1 341 ? -14.406 9.578 -13.383 1 45.72 341 LYS A O 1
ATOM 2806 N N . VAL A 1 342 ? -14.477 8.445 -15.148 1 43.5 342 VAL A N 1
ATOM 2807 C CA . VAL A 1 342 ? -13.758 7.438 -14.383 1 43.5 342 VAL A CA 1
ATOM 2808 C C . VAL A 1 342 ? -12.266 7.789 -14.344 1 43.5 342 VAL A C 1
ATOM 2810 O O . VAL A 1 342 ? -11.68 8.125 -15.367 1 43.5 342 VAL A O 1
ATOM 2813 N N . MET B 1 1 ? 12.047 31.516 19.234 1 81.25 1 MET B N 1
ATOM 2814 C CA . MET B 1 1 ? 11.023 32.531 19.469 1 81.25 1 MET B CA 1
ATOM 2815 C C . MET B 1 1 ? 11.633 33.75 20.125 1 81.25 1 MET B C 1
ATOM 2817 O O . MET B 1 1 ? 11.57 33.906 21.344 1 81.25 1 MET B O 1
ATOM 2821 N N . SER B 1 2 ? 12.117 34.688 19.375 1 83.5 2 SER B N 1
ATOM 2822 C CA . SER B 1 2 ? 12.914 35.812 19.828 1 83.5 2 SER B CA 1
ATOM 2823 C C . SER B 1 2 ? 12.031 37.031 20.109 1 83.5 2 SER B C 1
ATOM 2825 O O . SER B 1 2 ? 10.875 37.094 19.672 1 83.5 2 SER B O 1
ATOM 2827 N N . LEU B 1 3 ? 12.578 37.938 21.016 1 89.44 3 LEU B N 1
ATOM 2828 C CA . LEU B 1 3 ? 11.906 39.188 21.344 1 89.44 3 LEU B CA 1
ATOM 2829 C C . LEU B 1 3 ? 11.617 40 20.078 1 89.44 3 LEU B C 1
ATOM 2831 O O . LEU B 1 3 ? 10.57 40.656 19.984 1 89.44 3 LEU B O 1
ATOM 2835 N N . LYS B 1 4 ? 12.484 39.938 19.141 1 90.06 4 LYS B N 1
ATOM 2836 C CA . LYS B 1 4 ? 12.32 40.656 17.875 1 90.06 4 LYS B CA 1
ATOM 2837 C C . LYS B 1 4 ? 11.078 40.156 17.141 1 90.06 4 LYS B C 1
ATOM 2839 O O . LYS B 1 4 ? 10.336 40.969 16.578 1 90.06 4 LYS B O 1
ATOM 2844 N N . VAL B 1 5 ? 10.867 38.875 17.188 1 88.88 5 VAL B N 1
ATOM 2845 C CA . VAL B 1 5 ? 9.719 38.312 16.5 1 88.88 5 VAL B CA 1
ATOM 2846 C C . VAL B 1 5 ? 8.43 38.75 17.188 1 88.88 5 VAL B C 1
ATOM 2848 O O . VAL B 1 5 ? 7.449 39.094 16.516 1 88.88 5 VAL B O 1
ATOM 2851 N N . TYR B 1 6 ? 8.484 38.844 18.469 1 90.12 6 TYR B N 1
ATOM 2852 C CA . TYR B 1 6 ? 7.305 39.25 19.203 1 90.12 6 TYR B CA 1
ATOM 2853 C C . TYR B 1 6 ? 7.016 40.75 18.969 1 90.12 6 TYR B C 1
ATOM 2855 O O . TYR B 1 6 ? 5.855 41.125 18.844 1 90.12 6 TYR B O 1
ATOM 2863 N N . LEU B 1 7 ? 8.062 41.562 19 1 91.38 7 LEU B N 1
ATOM 2864 C CA . LEU B 1 7 ? 7.883 42.969 18.766 1 91.38 7 LEU B CA 1
ATOM 2865 C C . LEU B 1 7 ? 7.277 43.219 17.391 1 91.38 7 LEU B C 1
ATOM 2867 O O . LEU B 1 7 ? 6.434 44.125 17.219 1 91.38 7 LEU B O 1
ATOM 2871 N N . LYS B 1 8 ? 7.719 42.469 16.438 1 89 8 LYS B N 1
ATOM 2872 C CA . LYS B 1 8 ? 7.137 42.562 15.102 1 89 8 LYS B CA 1
ATOM 2873 C C . LYS B 1 8 ? 5.664 42.156 15.109 1 89 8 LYS B C 1
ATOM 2875 O O . LYS B 1 8 ? 4.844 42.812 14.445 1 89 8 LYS B O 1
ATOM 2880 N N . LYS B 1 9 ? 5.328 41.188 15.906 1 86.69 9 LYS B N 1
ATOM 2881 C CA . LYS B 1 9 ? 3.947 40.719 16.047 1 86.69 9 LYS B CA 1
ATOM 2882 C C . LYS B 1 9 ? 3.082 41.812 16.688 1 86.69 9 LYS B C 1
ATOM 2884 O O . LYS B 1 9 ? 1.928 42 16.297 1 86.69 9 LYS B O 1
ATOM 2889 N N . SER B 1 10 ? 3.697 42.5 17.609 1 90.38 10 SER B N 1
ATOM 2890 C CA . SER B 1 10 ? 2.953 43.5 18.391 1 90.38 10 SER B CA 1
ATOM 2891 C C . SER B 1 10 ? 3.111 44.906 17.828 1 90.38 10 SER B C 1
ATOM 2893 O O . SER B 1 10 ? 2.793 45.875 18.5 1 90.38 10 SER B O 1
ATOM 2895 N N . ILE B 1 11 ? 3.623 45.062 16.625 1 91 11 ILE B N 1
ATOM 2896 C CA . ILE B 1 11 ? 3.99 46.344 16.031 1 91 11 ILE B CA 1
ATOM 2897 C C . ILE B 1 11 ? 2.766 47.25 15.984 1 91 11 ILE B C 1
ATOM 2899 O O . ILE B 1 11 ? 2.859 48.438 16.297 1 91 11 ILE B O 1
ATOM 2903 N N . TRP B 1 12 ? 1.704 46.719 15.688 1 88.56 12 TRP B N 1
ATOM 2904 C CA . TRP B 1 12 ? 0.508 47.562 15.555 1 88.56 12 TRP B CA 1
ATOM 2905 C C . TRP B 1 12 ? 0.018 48.031 16.922 1 88.56 12 TRP B C 1
ATOM 2907 O O . TRP B 1 12 ? -0.48 49.156 17.047 1 88.56 12 TRP B O 1
ATOM 2917 N N . ALA B 1 13 ? 0.122 47.188 17.938 1 90.38 13 ALA B N 1
ATOM 2918 C CA . ALA B 1 13 ? -0.223 47.625 19.297 1 90.38 13 ALA B CA 1
ATOM 2919 C C . ALA B 1 13 ? 0.699 48.719 19.766 1 90.38 13 ALA B C 1
ATOM 2921 O O . ALA B 1 13 ? 0.253 49.656 20.438 1 90.38 13 ALA B O 1
ATOM 2922 N N . ILE B 1 14 ? 1.934 48.656 19.406 1 93.44 14 ILE B N 1
ATOM 2923 C CA . ILE B 1 14 ? 2.92 49.656 19.797 1 93.44 14 ILE B CA 1
ATOM 2924 C C . ILE B 1 14 ? 2.619 50.969 19.078 1 93.44 14 ILE B C 1
ATOM 2926 O O . ILE B 1 14 ? 2.631 52.031 19.703 1 93.44 14 ILE B O 1
ATOM 2930 N N . ILE B 1 15 ? 2.262 50.875 17.828 1 94.44 15 ILE B N 1
ATOM 2931 C CA . ILE B 1 15 ? 1.917 52.062 17.047 1 94.44 15 ILE B CA 1
ATOM 2932 C C . ILE B 1 15 ? 0.681 52.75 17.656 1 94.44 15 ILE B C 1
ATOM 2934 O O . ILE B 1 15 ? 0.639 53.969 17.797 1 94.44 15 ILE B O 1
ATOM 2938 N N . HIS B 1 16 ? -0.292 51.969 18 1 94.69 16 HIS B N 1
ATOM 2939 C CA . HIS B 1 16 ? -1.507 52.469 18.625 1 94.69 16 HIS B CA 1
ATOM 2940 C C . HIS B 1 16 ? -1.193 53.219 19.938 1 94.69 16 HIS B C 1
ATOM 2942 O O . HIS B 1 16 ? -1.705 54.312 20.172 1 94.69 16 HIS B O 1
ATOM 2948 N N . PHE B 1 17 ? -0.31 52.656 20.734 1 95.38 17 PHE B N 1
ATOM 2949 C CA . PHE B 1 17 ? 0.107 53.25 21.984 1 95.38 17 PHE B CA 1
ATOM 2950 C C . PHE B 1 17 ? 0.784 54.594 21.734 1 95.38 17 PHE B C 1
ATOM 2952 O O . PHE B 1 17 ? 0.454 55.594 22.391 1 95.38 17 PHE B O 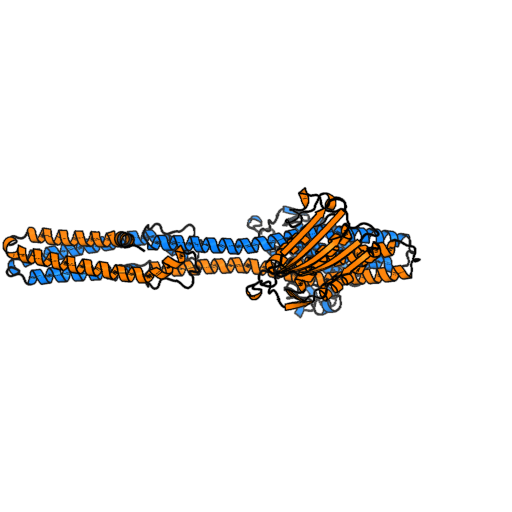1
ATOM 2959 N N . ILE B 1 18 ? 1.652 54.656 20.781 1 96.19 18 ILE B N 1
ATOM 2960 C CA . ILE B 1 18 ? 2.404 55.875 20.469 1 96.19 18 ILE B CA 1
ATOM 2961 C C . ILE B 1 18 ? 1.45 56.969 19.984 1 96.19 18 ILE B C 1
ATOM 2963 O O . ILE B 1 18 ? 1.584 58.125 20.375 1 96.19 18 ILE B O 1
ATOM 2967 N N . ILE B 1 19 ? 0.523 56.594 19.219 1 96.06 19 ILE B N 1
ATOM 2968 C CA . ILE B 1 19 ? -0.451 57.531 18.703 1 96.06 19 ILE B CA 1
ATOM 2969 C C . ILE B 1 19 ? -1.269 58.125 19.859 1 96.06 19 ILE B C 1
ATOM 2971 O O . ILE B 1 19 ? -1.475 59.344 19.922 1 96.06 19 ILE B O 1
ATOM 2975 N N . ILE B 1 20 ? -1.709 57.312 20.766 1 95.69 20 ILE B N 1
ATOM 2976 C CA . ILE B 1 20 ? -2.523 57.719 21.906 1 95.69 20 ILE B CA 1
ATOM 2977 C C . ILE B 1 20 ? -1.731 58.688 22.781 1 95.69 20 ILE B C 1
ATOM 2979 O O . ILE B 1 20 ? -2.229 59.75 23.125 1 95.69 20 ILE B O 1
ATOM 2983 N N . ILE B 1 21 ? -0.496 58.344 23.078 1 96.31 21 ILE B N 1
ATOM 2984 C CA . ILE B 1 21 ? 0.321 59.188 23.953 1 96.31 21 ILE B CA 1
ATOM 2985 C C . ILE B 1 21 ? 0.629 60.531 23.266 1 96.31 21 ILE B C 1
ATOM 2987 O O . ILE B 1 21 ? 0.669 61.562 23.922 1 96.31 21 ILE B O 1
ATOM 2991 N N . THR B 1 22 ? 0.831 60.5 21.984 1 96.62 22 THR B N 1
ATOM 2992 C CA . THR B 1 22 ? 1.094 61.719 21.234 1 96.62 22 THR B CA 1
ATOM 2993 C C . THR B 1 22 ? -0.116 62.656 21.266 1 96.62 22 THR B C 1
ATOM 2995 O O . THR B 1 22 ? 0.026 63.844 21.484 1 96.62 22 THR B O 1
ATOM 2998 N N . ILE B 1 23 ? -1.279 62.062 21.109 1 96.38 23 ILE B N 1
ATOM 2999 C CA . ILE B 1 23 ? -2.51 62.844 21.125 1 96.38 23 ILE B CA 1
ATOM 3000 C C . ILE B 1 23 ? -2.695 63.469 22.5 1 96.38 23 ILE B C 1
ATOM 3002 O O . ILE B 1 23 ? -2.971 64.688 22.625 1 96.38 23 ILE B O 1
ATOM 3006 N N . VAL B 1 24 ? -2.508 62.688 23.578 1 96.12 24 VAL B N 1
ATOM 3007 C CA . VAL B 1 24 ? -2.672 63.156 24.953 1 96.12 24 VAL B CA 1
ATOM 3008 C C . VAL B 1 24 ? -1.719 64.312 25.234 1 96.12 24 VAL B C 1
ATOM 3010 O O . VAL B 1 24 ? -2.139 65.375 25.703 1 96.12 24 VAL B O 1
ATOM 3013 N N . ASN B 1 25 ? -0.487 64.188 24.828 1 95.88 25 ASN B N 1
ATOM 3014 C CA . ASN B 1 25 ? 0.514 65.25 25.078 1 95.88 25 ASN B CA 1
ATOM 3015 C C . ASN B 1 25 ? 0.255 66.5 24.266 1 95.88 25 ASN B C 1
ATOM 3017 O O . ASN B 1 25 ? 0.411 67.625 24.766 1 95.88 25 ASN B O 1
ATOM 3021 N N . LEU B 1 26 ? -0.179 66.312 23.031 1 96.25 26 LEU B N 1
ATOM 3022 C CA . LEU B 1 26 ? -0.45 67.5 22.156 1 96.25 26 LEU B CA 1
ATOM 3023 C C . LEU B 1 26 ? -1.612 68.312 22.703 1 96.25 26 LEU B C 1
ATOM 3025 O O . LEU B 1 26 ? -1.555 69.5 22.719 1 96.25 26 LEU B O 1
ATOM 3029 N N . VAL B 1 27 ? -2.65 67.625 23.172 1 95.06 27 VAL B N 1
ATOM 3030 C CA . VAL B 1 27 ? -3.818 68.312 23.703 1 95.06 27 VAL B CA 1
ATOM 3031 C C . VAL B 1 27 ? -3.441 69.062 25 1 95.06 27 VAL B C 1
ATOM 3033 O O . VAL B 1 27 ? -3.816 70.188 25.203 1 95.06 27 VAL B O 1
ATOM 3036 N N . LEU B 1 28 ? -2.607 68.438 25.844 1 93.5 28 LEU B N 1
ATOM 3037 C CA . LEU B 1 28 ? -2.238 69.062 27.125 1 93.5 28 LEU B CA 1
ATOM 3038 C C . LEU B 1 28 ? -1.288 70.25 26.938 1 93.5 28 LEU B C 1
ATOM 3040 O O . LEU B 1 28 ? -1.389 71.25 27.641 1 93.5 28 LEU B O 1
ATOM 3044 N N . ILE B 1 29 ? -0.441 70.125 25.969 1 94.06 29 ILE B N 1
ATOM 3045 C CA . ILE B 1 29 ? 0.479 71.188 25.656 1 94.06 29 ILE B CA 1
ATOM 3046 C C . ILE B 1 29 ? -0.305 72.375 25.141 1 94.06 29 ILE B C 1
ATOM 3048 O O . ILE B 1 29 ? 0.074 73.562 25.406 1 94.06 29 ILE B O 1
ATOM 3052 N N . GLY B 1 30 ? -1.423 72.125 24.5 1 91.69 30 GLY B N 1
ATOM 3053 C CA . GLY B 1 30 ? -2.238 73.188 23.922 1 91.69 30 GLY B CA 1
ATOM 3054 C C . GLY B 1 30 ? -3.145 73.875 24.938 1 91.69 30 GLY B C 1
ATOM 3055 O O . GLY B 1 30 ? -3.775 74.875 24.625 1 91.69 30 GLY B O 1
ATOM 3056 N N . THR B 1 31 ? -3.121 73.375 26.156 1 88.88 31 THR B N 1
ATOM 3057 C CA . THR B 1 31 ? -3.975 74 27.172 1 88.88 31 THR B CA 1
ATOM 3058 C C . THR B 1 31 ? -3.346 75.25 27.703 1 88.88 31 THR B C 1
ATOM 3060 O O . THR B 1 31 ? -2.123 75.438 27.672 1 88.88 31 THR B O 1
ATOM 3063 N N . THR B 1 32 ? -4.086 76.25 28.203 1 82.75 32 THR B N 1
ATOM 3064 C CA . THR B 1 32 ? -3.662 77.562 28.641 1 82.75 32 THR B CA 1
ATOM 3065 C C . THR B 1 32 ? -2.822 77.5 29.906 1 82.75 32 THR B C 1
ATOM 3067 O O . THR B 1 32 ? -1.917 78.312 30.125 1 82.75 32 THR B O 1
ATOM 3070 N N . GLU B 1 33 ? -3.004 76.5 30.688 1 84.31 33 GLU B N 1
ATOM 3071 C CA . GLU B 1 33 ? -2.328 76.375 31.984 1 84.31 33 GLU B CA 1
ATOM 3072 C C . GLU B 1 33 ? -1.241 75.312 31.938 1 84.31 33 GLU B C 1
ATOM 3074 O O . GLU B 1 33 ? -0.974 74.625 32.938 1 84.31 33 GLU B O 1
ATOM 3079 N N . PHE B 1 34 ? -0.666 75.125 30.812 1 88.06 34 PHE B N 1
ATOM 3080 C CA . PHE B 1 34 ? 0.288 74.062 30.688 1 88.06 34 PHE B CA 1
ATOM 3081 C C . PHE B 1 34 ? 1.465 74.25 31.625 1 88.06 34 PHE B C 1
ATOM 3083 O O . PHE B 1 34 ? 1.937 73.25 32.25 1 88.06 34 PHE B O 1
ATOM 3090 N N . SER B 1 35 ? 1.95 75.375 31.734 1 90.75 35 SER B N 1
ATOM 3091 C CA . SER B 1 35 ? 3.115 75.688 32.562 1 90.75 35 SER B CA 1
ATOM 3092 C C . SER B 1 35 ? 2.879 75.25 34 1 90.75 35 SER B C 1
ATOM 3094 O O . SER B 1 35 ? 3.805 74.812 34.688 1 90.75 35 SER B O 1
ATOM 3096 N N . LYS B 1 36 ? 1.671 75.25 34.469 1 90.5 36 LYS B N 1
ATOM 3097 C CA . LYS B 1 36 ? 1.354 74.938 35.875 1 90.5 36 LYS B CA 1
ATOM 3098 C C . LYS B 1 36 ? 1.231 73.438 36.062 1 90.5 36 LYS B C 1
ATOM 3100 O O . LYS B 1 36 ? 1.347 72.938 37.188 1 90.5 36 LYS B O 1
ATOM 3105 N N . ILE B 1 37 ? 1.027 72.688 34.938 1 91.44 37 ILE B N 1
ATOM 3106 C CA . ILE B 1 37 ? 0.78 71.25 35.094 1 91.44 37 ILE B CA 1
ATOM 3107 C C . ILE B 1 37 ? 1.898 70.5 34.406 1 91.44 37 ILE B C 1
ATOM 3109 O O . ILE B 1 37 ? 1.811 69.25 34.281 1 91.44 37 ILE B O 1
ATOM 3113 N N . MET B 1 38 ? 2.945 71.062 33.969 1 92.69 38 MET B N 1
ATOM 3114 C CA . MET B 1 38 ? 4.023 70.438 33.219 1 92.69 38 MET B CA 1
ATOM 3115 C C . MET B 1 38 ? 4.637 69.312 33.969 1 92.69 38 MET B C 1
ATOM 3117 O O . MET B 1 38 ? 4.871 68.25 33.375 1 92.69 38 MET B O 1
ATOM 3121 N N . TYR B 1 39 ? 4.852 69.438 35.281 1 93.5 39 TYR B N 1
ATOM 3122 C CA . TYR B 1 39 ? 5.457 68.375 36.062 1 93.5 39 TYR B CA 1
ATOM 3123 C C . TYR B 1 39 ? 4.508 67.188 36.188 1 93.5 39 TYR B C 1
ATOM 3125 O O . TYR B 1 39 ? 4.941 66.062 36.188 1 93.5 39 TYR B O 1
ATOM 3133 N N . ASP B 1 40 ? 3.189 67.438 36.281 1 93.06 40 ASP B N 1
ATOM 3134 C CA . ASP B 1 40 ? 2.193 66.375 36.312 1 93.06 40 ASP B CA 1
ATOM 3135 C C . ASP B 1 40 ? 2.148 65.625 35 1 93.06 40 ASP B C 1
ATOM 3137 O O . ASP B 1 40 ? 1.993 64.375 35 1 93.06 40 ASP B O 1
ATOM 3141 N N . VAL B 1 41 ? 2.338 66.375 33.938 1 93.94 41 VAL B N 1
ATOM 3142 C CA . VAL B 1 41 ? 2.314 65.75 32.625 1 93.94 41 VAL B CA 1
ATOM 3143 C C . VAL B 1 41 ? 3.537 64.812 32.438 1 93.94 41 VAL B C 1
ATOM 3145 O O . VAL B 1 41 ? 3.432 63.719 31.922 1 93.94 41 VAL B O 1
ATOM 3148 N N . ILE B 1 42 ? 4.672 65.25 32.938 1 96 42 ILE B N 1
ATOM 3149 C CA . ILE B 1 42 ? 5.895 64.5 32.844 1 96 42 ILE B CA 1
ATOM 3150 C C . ILE B 1 42 ? 5.746 63.219 33.688 1 96 42 ILE B C 1
ATOM 3152 O O . ILE B 1 42 ? 6.059 62.125 33.219 1 96 42 ILE B O 1
ATOM 3156 N N . TYR B 1 43 ? 5.219 63.375 34.906 1 96.31 43 TYR B N 1
ATOM 3157 C CA . TYR B 1 43 ? 4.98 62.219 35.781 1 96.31 43 TYR B CA 1
ATOM 3158 C C . TYR B 1 43 ? 4 61.25 35.156 1 96.31 43 TYR B C 1
ATOM 3160 O O . TYR B 1 43 ? 4.219 60.031 35.188 1 96.31 43 TYR B O 1
ATOM 3168 N N . MET B 1 44 ? 2.957 61.719 34.531 1 96 44 MET B N 1
ATOM 3169 C CA . MET B 1 44 ? 1.947 60.906 33.844 1 96 44 MET B CA 1
ATOM 3170 C C . MET B 1 44 ? 2.57 60.094 32.719 1 96 44 MET B C 1
ATOM 3172 O O . MET B 1 44 ? 2.338 58.875 32.625 1 96 44 MET B O 1
ATOM 3176 N N . ASN B 1 45 ? 3.396 60.719 31.906 1 97.06 45 ASN B N 1
ATOM 3177 C CA . ASN B 1 45 ? 4.031 60.031 30.797 1 97.06 45 ASN B CA 1
ATOM 3178 C C . ASN B 1 45 ? 4.961 58.938 31.281 1 97.06 45 ASN B C 1
ATOM 3180 O O . ASN B 1 45 ? 4.973 57.812 30.719 1 97.06 45 ASN B O 1
ATOM 3184 N N . ILE B 1 46 ? 5.707 59.219 32.312 1 97.44 46 ILE B N 1
ATOM 3185 C CA . ILE B 1 46 ? 6.617 58.219 32.875 1 97.44 46 ILE B CA 1
ATOM 3186 C C . ILE B 1 46 ? 5.82 57 33.375 1 97.44 46 ILE B C 1
ATOM 3188 O O . ILE B 1 46 ? 6.164 55.844 33.094 1 97.44 46 ILE B O 1
ATOM 3192 N N . LEU B 1 47 ? 4.715 57.281 34.062 1 96.75 47 LEU B N 1
ATOM 3193 C CA . LEU B 1 47 ? 3.873 56.219 34.625 1 96.75 47 LEU B CA 1
ATOM 3194 C C . LEU B 1 47 ? 3.268 55.375 33.5 1 96.75 47 LEU B C 1
ATOM 3196 O O . LEU B 1 47 ? 3.309 54.125 33.562 1 96.75 47 LEU B O 1
ATOM 3200 N N . VAL B 1 48 ? 2.771 56 32.5 1 97.31 48 VAL B N 1
ATOM 3201 C CA . VAL B 1 48 ? 2.123 55.312 31.391 1 97.31 48 VAL B CA 1
ATOM 3202 C C . VAL B 1 48 ? 3.143 54.438 30.656 1 97.31 48 VAL B C 1
ATOM 3204 O O . VAL B 1 48 ? 2.848 53.312 30.281 1 97.31 48 VAL B O 1
ATOM 3207 N N . PHE B 1 49 ? 4.348 54.938 30.438 1 97.56 49 PHE B N 1
ATOM 3208 C CA . PHE B 1 49 ? 5.387 54.156 29.75 1 97.56 49 PHE B CA 1
ATOM 3209 C C . PHE B 1 49 ? 5.82 52.969 30.578 1 97.56 49 PHE B C 1
ATOM 3211 O O . PHE B 1 49 ? 6.016 51.875 30.047 1 97.56 49 PHE B O 1
ATOM 3218 N N . CYS B 1 50 ? 5.953 53.156 31.891 1 97.12 50 CYS B N 1
ATOM 3219 C CA . CYS B 1 50 ? 6.328 52.062 32.75 1 97.12 50 CYS B CA 1
ATOM 3220 C C . CYS B 1 50 ? 5.285 50.938 32.719 1 97.12 50 CYS B C 1
ATOM 3222 O O . CYS B 1 50 ? 5.629 49.781 32.594 1 97.12 50 CYS B O 1
ATOM 3224 N N . VAL B 1 51 ? 4.027 51.312 32.75 1 95.81 51 VAL B N 1
ATOM 3225 C CA . VAL B 1 51 ? 2.939 50.344 32.75 1 95.81 51 VAL B CA 1
ATOM 3226 C C . VAL B 1 51 ? 2.902 49.625 31.391 1 95.81 51 VAL B C 1
ATOM 3228 O O . VAL B 1 51 ? 2.709 48.406 31.328 1 95.81 51 VAL B O 1
ATOM 3231 N N . SER B 1 52 ? 3.111 50.344 30.328 1 96.5 52 SER B N 1
ATOM 3232 C CA . SER B 1 52 ? 3.082 49.75 29 1 96.5 52 SER B CA 1
ATOM 3233 C C . SER B 1 52 ? 4.234 48.781 28.797 1 96.5 52 SER B C 1
ATOM 3235 O O . SER B 1 52 ? 4.059 47.719 28.172 1 96.5 52 SER B O 1
ATOM 3237 N N . ILE B 1 53 ? 5.402 49.125 29.281 1 95.81 53 ILE B N 1
ATOM 3238 C CA . ILE B 1 53 ? 6.555 48.25 29.172 1 95.81 53 ILE B CA 1
ATOM 3239 C C . ILE B 1 53 ? 6.289 46.969 29.969 1 95.81 53 ILE B C 1
ATOM 3241 O O . ILE B 1 53 ? 6.59 45.875 29.5 1 95.81 53 ILE B O 1
ATOM 3245 N N . PHE B 1 54 ? 5.703 47.094 31.125 1 95.38 54 PHE B N 1
ATOM 3246 C CA . PHE B 1 54 ? 5.348 45.938 31.938 1 95.38 54 PHE B CA 1
ATOM 3247 C C . PHE B 1 54 ? 4.352 45.062 31.203 1 95.38 54 PHE B C 1
ATOM 3249 O O . PHE B 1 54 ? 4.52 43.844 31.172 1 95.38 54 PHE B O 1
ATOM 3256 N N . PHE B 1 55 ? 3.385 45.688 30.672 1 94.94 55 PHE B N 1
ATOM 3257 C CA . PHE B 1 55 ? 2.352 44.969 29.938 1 94.94 55 PHE B CA 1
ATOM 3258 C C . PHE B 1 55 ? 2.949 44.219 28.766 1 94.94 55 PHE B C 1
ATOM 3260 O O . PHE B 1 55 ? 2.648 43.031 28.547 1 94.94 55 PHE B O 1
ATOM 3267 N N . LEU B 1 56 ? 3.771 44.781 27.969 1 93.75 56 LEU B N 1
ATOM 3268 C CA . LEU B 1 56 ? 4.41 44.188 26.797 1 93.75 56 LEU B CA 1
ATOM 3269 C C . LEU B 1 56 ? 5.273 43 27.203 1 93.75 56 LEU B C 1
ATOM 3271 O O . LEU B 1 56 ? 5.262 41.969 26.531 1 93.75 56 LEU B O 1
ATOM 3275 N N . THR B 1 57 ? 6.059 43.156 28.281 1 94.62 57 THR B N 1
ATOM 3276 C CA . THR B 1 57 ? 6.922 42.062 28.75 1 94.62 57 THR B CA 1
ATOM 3277 C C . THR B 1 57 ? 6.094 40.875 29.25 1 94.62 57 THR B C 1
ATOM 3279 O O . THR B 1 57 ? 6.438 39.719 29 1 94.62 57 THR B O 1
ATOM 3282 N N . PHE B 1 58 ? 5.023 41.188 29.953 1 93.75 58 PHE B N 1
ATOM 3283 C CA . PHE B 1 58 ? 4.129 40.156 30.453 1 93.75 58 PHE B CA 1
ATOM 3284 C C . PHE B 1 58 ? 3.52 39.344 29.297 1 93.75 58 PHE B C 1
ATOM 3286 O O . PHE B 1 58 ? 3.492 38.125 29.328 1 93.75 58 PHE B O 1
ATOM 3293 N N . ARG B 1 59 ? 3.082 40.031 28.328 1 91.75 59 ARG B N 1
ATOM 3294 C CA . ARG B 1 59 ? 2.465 39.375 27.172 1 91.75 59 ARG B CA 1
ATOM 3295 C C . ARG B 1 59 ? 3.484 38.562 26.391 1 91.75 59 ARG B C 1
ATOM 3297 O O . ARG B 1 59 ? 3.152 37.5 25.828 1 91.75 59 ARG B O 1
ATOM 3304 N N . TYR B 1 60 ? 4.664 39.031 26.297 1 93.19 60 TYR B N 1
ATOM 3305 C CA . TYR B 1 60 ? 5.742 38.312 25.641 1 93.19 60 TYR B CA 1
ATOM 3306 C C . TYR B 1 60 ? 6.008 36.969 26.312 1 93.19 60 TYR B C 1
ATOM 3308 O O . TYR B 1 60 ? 6.121 35.938 25.656 1 93.19 60 TYR B O 1
ATOM 3316 N N . ARG B 1 61 ? 6.062 37 27.641 1 92.62 61 ARG B N 1
ATOM 3317 C CA . ARG B 1 61 ? 6.312 35.781 28.391 1 92.62 61 ARG B CA 1
ATOM 3318 C C . ARG B 1 61 ? 5.188 34.75 28.172 1 92.62 61 ARG B C 1
ATOM 3320 O O . ARG B 1 61 ? 5.445 33.562 27.953 1 92.62 61 ARG B O 1
ATOM 3327 N N . LYS B 1 62 ? 3.998 35.219 28.219 1 89.94 62 LYS B N 1
ATOM 3328 C CA . LYS B 1 62 ? 2.848 34.312 28.047 1 89.94 62 LYS B CA 1
ATOM 3329 C C . LYS B 1 62 ? 2.812 33.75 26.641 1 89.94 62 LYS B C 1
ATOM 3331 O O . LYS B 1 62 ? 2.52 32.562 26.453 1 89.94 62 LYS B O 1
ATOM 3336 N N . TRP B 1 63 ? 3.057 34.625 25.719 1 89.56 63 TRP B N 1
ATOM 3337 C CA . TRP B 1 63 ? 3.107 34.219 24.312 1 89.56 63 TRP B CA 1
ATOM 3338 C C . TRP B 1 63 ? 4.191 33.156 24.094 1 89.56 63 TRP B C 1
ATOM 3340 O O . TRP B 1 63 ? 3.949 32.125 23.469 1 89.56 63 TRP B O 1
ATOM 3350 N N . LYS B 1 64 ? 5.336 33.406 24.594 1 90.38 64 LYS B N 1
ATOM 3351 C CA . LYS B 1 64 ? 6.465 32.5 24.469 1 90.38 64 LYS B CA 1
ATOM 3352 C C . LYS B 1 64 ? 6.145 31.141 25.078 1 90.38 64 LYS B C 1
ATOM 3354 O O . LYS B 1 64 ? 6.422 30.094 24.484 1 90.38 64 LYS B O 1
ATOM 3359 N N . GLU B 1 65 ? 5.504 31.109 26.203 1 90.69 65 GLU B N 1
ATOM 3360 C CA . GLU B 1 65 ? 5.164 29.875 26.906 1 90.69 65 GLU B CA 1
ATOM 3361 C C . GLU B 1 65 ? 4.082 29.094 26.156 1 90.69 65 GLU B C 1
ATOM 3363 O O . GLU B 1 65 ? 4.055 27.859 26.188 1 90.69 65 GLU B O 1
ATOM 3368 N N . GLY B 1 66 ? 3.256 29.734 25.531 1 89.75 66 GLY B N 1
ATOM 3369 C CA . GLY B 1 66 ? 2.127 29.109 24.859 1 89.75 66 GLY B CA 1
ATOM 3370 C C . GLY B 1 66 ? 2.518 28.375 23.594 1 89.75 66 GLY B C 1
ATOM 3371 O O . GLY B 1 66 ? 1.893 27.375 23.234 1 89.75 66 GLY B O 1
ATOM 3372 N N . TYR B 1 67 ? 3.615 28.891 22.969 1 91.81 67 TYR B N 1
ATOM 3373 C CA . TYR B 1 67 ? 3.934 28.328 21.656 1 91.81 67 TYR B CA 1
ATOM 3374 C C . TYR B 1 67 ? 5.281 27.625 21.688 1 91.81 67 TYR B C 1
ATOM 3376 O O . TYR B 1 67 ? 5.668 26.984 20.703 1 91.81 67 TYR B O 1
ATOM 3384 N N . LYS B 1 68 ? 5.969 27.703 22.734 1 89.56 68 LYS B N 1
ATOM 3385 C CA . LYS B 1 68 ? 7.352 27.234 22.797 1 89.56 68 LYS B CA 1
ATOM 3386 C C . LYS B 1 68 ? 7.457 25.766 22.391 1 89.56 68 LYS B C 1
ATOM 3388 O O . LYS B 1 68 ? 8.227 25.422 21.5 1 89.56 68 LYS B O 1
ATOM 3393 N N . ASP B 1 69 ? 6.676 24.922 23 1 89.69 69 ASP B N 1
ATOM 3394 C CA . ASP B 1 69 ? 6.762 23.484 22.75 1 89.69 69 ASP B CA 1
ATOM 3395 C C . ASP B 1 69 ? 6.395 23.141 21.312 1 89.69 69 ASP B C 1
ATOM 3397 O O . ASP B 1 69 ? 7.059 22.328 20.672 1 89.69 69 ASP B O 1
ATOM 3401 N N . PHE B 1 70 ? 5.418 23.75 20.844 1 91.94 70 PHE B N 1
ATOM 3402 C CA . PHE B 1 70 ? 4.957 23.516 19.469 1 91.94 70 PHE B CA 1
ATOM 3403 C C . PHE B 1 70 ? 5.996 23.969 18.453 1 91.94 70 PHE B C 1
ATOM 3405 O O . PHE B 1 70 ? 6.316 23.25 17.516 1 91.94 70 PHE B O 1
ATOM 3412 N N . TYR B 1 71 ? 6.512 25.156 18.734 1 91.56 71 TYR B N 1
ATOM 3413 C CA . TYR B 1 71 ? 7.516 25.719 17.844 1 91.56 71 TYR B CA 1
ATOM 3414 C C . TYR B 1 71 ? 8.766 24.859 17.797 1 91.56 71 TYR B C 1
ATOM 3416 O O . TYR B 1 71 ? 9.281 24.547 16.719 1 91.56 71 TYR B O 1
ATOM 3424 N N . GLU B 1 72 ? 9.242 24.438 18.891 1 90.62 72 GLU B N 1
ATOM 3425 C CA . GLU B 1 72 ? 10.43 23.578 18.969 1 90.62 72 GLU B CA 1
ATOM 3426 C C . GLU B 1 72 ? 10.188 22.234 18.281 1 90.62 72 GLU B C 1
ATOM 3428 O O . GLU B 1 72 ? 11.055 21.719 17.578 1 90.62 72 GLU B O 1
ATOM 3433 N N . GLY B 1 73 ? 9.039 21.703 18.484 1 90.31 73 GLY B N 1
ATOM 3434 C CA . GLY B 1 73 ? 8.688 20.469 17.812 1 90.31 73 GLY B CA 1
ATOM 3435 C C . GLY B 1 73 ? 8.672 20.594 16.297 1 90.31 73 GLY B C 1
ATOM 3436 O O . GLY B 1 73 ? 9.148 19.703 15.594 1 90.31 73 GLY B O 1
ATOM 3437 N N . LEU B 1 74 ? 8.156 21.641 15.844 1 91.5 74 LEU B N 1
ATOM 3438 C CA . LEU B 1 74 ? 8.086 21.891 14.406 1 91.5 74 LEU B CA 1
ATOM 3439 C C . LEU B 1 74 ? 9.484 22.016 13.805 1 91.5 74 LEU B C 1
ATOM 3441 O O . LEU B 1 74 ? 9.766 21.453 12.75 1 91.5 74 LEU B O 1
ATOM 3445 N N . MET B 1 75 ? 10.344 22.781 14.516 1 89.25 75 MET B N 1
ATOM 3446 C CA . MET B 1 75 ? 11.688 23.031 14.016 1 89.25 75 MET B CA 1
ATOM 3447 C C . MET B 1 75 ? 12.508 21.734 14 1 89.25 75 MET B C 1
ATOM 3449 O O . MET B 1 75 ? 13.375 21.562 13.141 1 89.25 75 MET B O 1
ATOM 3453 N N . GLN B 1 76 ? 12.164 20.828 14.883 1 90.56 76 GLN B N 1
ATOM 3454 C CA . GLN B 1 76 ? 12.898 19.562 14.977 1 90.56 76 GLN B CA 1
ATOM 3455 C C . GLN B 1 76 ? 12.203 18.469 14.188 1 90.56 76 GLN B C 1
ATOM 3457 O O . GLN B 1 76 ? 12.648 17.312 14.195 1 90.56 76 GLN B O 1
ATOM 3462 N N . GLU B 1 77 ? 11.109 18.875 13.57 1 88.19 77 GLU B N 1
ATOM 3463 C CA . GLU B 1 77 ? 10.336 17.953 12.75 1 88.19 77 GLU B CA 1
ATOM 3464 C C . GLU B 1 77 ? 9.914 16.719 13.562 1 88.19 77 GLU B C 1
ATOM 3466 O O . GLU B 1 77 ? 9.977 15.594 13.062 1 88.19 77 GLU B O 1
ATOM 3471 N N . LYS B 1 78 ? 9.633 16.953 14.758 1 85.19 78 LYS B N 1
ATOM 3472 C CA . LYS B 1 78 ? 9.141 15.891 15.625 1 85.19 78 LYS B CA 1
ATOM 3473 C C . LYS B 1 78 ? 7.633 15.703 15.453 1 85.19 78 LYS B C 1
ATOM 3475 O O . LYS B 1 78 ? 7 16.406 14.656 1 85.19 78 LYS B O 1
ATOM 3480 N N . ASN B 1 79 ? 7.113 14.68 16.141 1 84.38 79 ASN B N 1
ATOM 3481 C CA . ASN B 1 79 ? 5.668 14.477 16.156 1 84.38 79 ASN B CA 1
ATOM 3482 C C . ASN B 1 79 ? 4.953 15.586 16.922 1 84.38 79 ASN B C 1
ATOM 3484 O O . ASN B 1 79 ? 5.09 15.688 18.156 1 84.38 79 ASN B O 1
ATOM 3488 N N . ILE B 1 80 ? 4.312 16.375 16.125 1 85.69 80 ILE B N 1
ATOM 3489 C CA . ILE B 1 80 ? 3.727 17.578 16.719 1 85.69 80 ILE B CA 1
ATOM 3490 C C . ILE B 1 80 ? 2.311 17.281 17.203 1 85.69 80 ILE B C 1
ATOM 3492 O O . ILE B 1 80 ? 1.648 18.141 17.781 1 85.69 80 ILE B O 1
ATOM 3496 N N . ASP B 1 81 ? 1.862 16.172 17.078 1 85.75 81 ASP B N 1
ATOM 3497 C CA . ASP B 1 81 ? 0.482 15.844 17.406 1 85.75 81 ASP B CA 1
ATOM 3498 C C . ASP B 1 81 ? 0.225 16 18.906 1 85.75 81 ASP B C 1
ATOM 3500 O O . ASP B 1 81 ? -0.875 16.391 19.312 1 85.75 81 ASP B O 1
ATOM 3504 N N . LEU B 1 82 ? 1.302 15.781 19.656 1 82.94 82 LEU B N 1
ATOM 3505 C CA . LEU B 1 82 ? 1.157 15.867 21.094 1 82.94 82 LEU B CA 1
ATOM 3506 C C . LEU B 1 82 ? 1.639 17.219 21.609 1 82.94 82 LEU B C 1
ATOM 3508 O O . LEU B 1 82 ? 1.581 17.484 22.812 1 82.94 82 LEU B O 1
ATOM 3512 N N . LEU B 1 83 ? 2.057 18.125 20.656 1 85 83 LEU B N 1
ATOM 3513 C CA . LEU B 1 83 ? 2.666 19.391 21.047 1 85 83 LEU B CA 1
ATOM 3514 C C . LEU B 1 83 ? 1.797 20.562 20.625 1 85 83 LEU B C 1
ATOM 3516 O O . LEU B 1 83 ? 2.312 21.641 20.297 1 85 83 LEU B O 1
ATOM 3520 N N . ILE B 1 84 ? 0.536 20.391 20.688 1 84.31 84 ILE B N 1
ATOM 3521 C CA . ILE B 1 84 ? -0.391 21.438 20.25 1 84.31 84 ILE B CA 1
ATOM 3522 C C . ILE B 1 84 ? -0.272 22.641 21.172 1 84.31 84 ILE B C 1
ATOM 3524 O O . ILE B 1 84 ? -0.045 22.5 22.375 1 84.31 84 ILE B O 1
ATOM 3528 N N . PRO B 1 85 ? -0.34 23.844 20.562 1 86.19 85 PRO B N 1
ATOM 3529 C CA . PRO B 1 85 ? -0.205 25.062 21.375 1 86.19 85 PRO B CA 1
ATOM 3530 C C . PRO B 1 85 ? -1.176 25.094 22.547 1 86.19 85 PRO B C 1
ATOM 3532 O O . PRO B 1 85 ? -2.33 24.672 22.422 1 86.19 85 PRO B O 1
ATOM 3535 N N . LYS B 1 86 ? -0.731 25.641 23.672 1 82.19 86 LYS B N 1
ATOM 3536 C CA . LYS B 1 86 ? -1.538 25.75 24.875 1 82.19 86 LYS B CA 1
ATOM 3537 C C . LYS B 1 86 ? -2.375 27.031 24.875 1 82.19 86 LYS B C 1
ATOM 3539 O O . LYS B 1 86 ? -3.324 27.156 25.641 1 82.19 86 LYS B O 1
ATOM 3544 N N . GLU B 1 87 ? -1.976 27.891 23.906 1 78.38 87 GLU B N 1
ATOM 3545 C CA . GLU B 1 87 ? -2.703 29.141 23.75 1 78.38 87 GLU B CA 1
ATOM 3546 C C . GLU B 1 87 ? -4.129 28.906 23.266 1 78.38 87 GLU B C 1
ATOM 3548 O O . GLU B 1 87 ? -4.379 27.969 22.5 1 78.38 87 GLU B O 1
ATOM 3553 N N . ASP B 1 88 ? -5.113 29.641 23.812 1 77.94 88 ASP B N 1
ATOM 3554 C CA . ASP B 1 88 ? -6.52 29.453 23.469 1 77.94 88 ASP B CA 1
ATOM 3555 C C . ASP B 1 88 ? -6.992 30.516 22.484 1 77.94 88 ASP B C 1
ATOM 3557 O O . ASP B 1 88 ? -8.195 30.703 22.297 1 77.94 88 ASP B O 1
ATOM 3561 N N . GLY B 1 89 ? -6.156 31.094 21.859 1 84.38 89 GLY B N 1
ATOM 3562 C CA . GLY B 1 89 ? -6.516 32.125 20.875 1 84.38 89 GLY B CA 1
ATOM 3563 C C . GLY B 1 89 ? -6.965 31.531 19.547 1 84.38 89 GLY B C 1
ATOM 3564 O O . GLY B 1 89 ? -6.953 30.312 19.359 1 84.38 89 GLY B O 1
ATOM 3565 N N . PHE B 1 90 ? -7.449 32.344 18.75 1 87.75 90 PHE B N 1
ATOM 3566 C CA . PHE B 1 90 ? -7.98 31.984 17.438 1 87.75 90 PHE B CA 1
ATOM 3567 C C . PHE B 1 90 ? -6.922 31.266 16.594 1 87.75 90 PHE B C 1
ATOM 3569 O O . PHE B 1 90 ? -7.18 30.219 16.016 1 87.75 90 PHE B O 1
ATOM 3576 N N . GLU B 1 91 ? -5.734 31.828 16.562 1 89.06 91 GLU B N 1
ATOM 3577 C CA . GLU B 1 91 ? -4.664 31.266 15.742 1 89.06 91 GLU B CA 1
ATOM 3578 C C . GLU B 1 91 ? -4.238 29.891 16.234 1 89.06 91 GLU B C 1
ATOM 3580 O O . GLU B 1 91 ? -3.955 29 15.445 1 89.06 91 GLU B O 1
ATOM 3585 N N . ALA B 1 92 ? -4.199 29.766 17.531 1 89.12 92 ALA B N 1
ATOM 3586 C CA . ALA B 1 92 ? -3.873 28.469 18.125 1 89.12 92 ALA B CA 1
ATOM 3587 C C . ALA B 1 92 ? -4.906 27.422 17.734 1 89.12 92 ALA B C 1
ATOM 3589 O O . ALA B 1 92 ? -4.555 26.266 17.453 1 89.12 92 ALA B O 1
ATOM 3590 N N . LYS B 1 93 ? -6.148 27.766 17.734 1 90.19 93 LYS B N 1
ATOM 3591 C CA . LYS B 1 93 ? -7.215 26.844 17.328 1 90.19 93 LYS B CA 1
ATOM 3592 C C . LYS B 1 93 ? -7.066 26.453 15.867 1 90.19 93 LYS B C 1
ATOM 3594 O O . LYS B 1 93 ? -7.305 25.312 15.5 1 90.19 93 LYS B O 1
ATOM 3599 N N . LEU B 1 94 ? -6.68 27.422 15.07 1 91.19 94 LEU B N 1
ATOM 3600 C CA . LEU B 1 94 ? -6.461 27.141 13.656 1 91.19 94 LEU B CA 1
ATOM 3601 C C . LEU B 1 94 ? -5.363 26.094 13.469 1 91.19 94 LEU B C 1
ATOM 3603 O O . LEU B 1 94 ? -5.48 25.203 12.625 1 91.19 94 LEU B O 1
ATOM 3607 N N . ILE B 1 95 ? -4.359 26.266 14.195 1 92.31 95 ILE B N 1
ATOM 3608 C CA . ILE B 1 95 ? -3.244 25.328 14.125 1 92.31 95 ILE B CA 1
ATOM 3609 C C . ILE B 1 95 ? -3.721 23.938 14.516 1 92.31 95 ILE B C 1
ATOM 3611 O O . ILE B 1 95 ? -3.432 22.953 13.828 1 92.31 95 ILE B O 1
ATOM 3615 N N . LYS B 1 96 ? -4.457 23.875 15.602 1 92.12 96 LYS B N 1
ATOM 3616 C CA . LYS B 1 96 ? -4.992 22.594 16.078 1 92.12 96 LYS B CA 1
ATOM 3617 C C . LYS B 1 96 ? -5.875 21.953 15.008 1 92.12 96 LYS B C 1
ATOM 3619 O O . LYS B 1 96 ? -5.758 20.75 14.75 1 92.12 96 LYS B O 1
ATOM 3624 N N . ASP B 1 97 ? -6.711 22.734 14.469 1 92.56 97 ASP B N 1
ATOM 3625 C CA . ASP B 1 97 ? -7.629 22.234 13.453 1 92.56 97 ASP B CA 1
ATOM 3626 C C . ASP B 1 97 ? -6.875 21.797 12.203 1 92.56 97 ASP B C 1
ATOM 3628 O O . ASP B 1 97 ? -7.27 20.828 11.539 1 92.56 97 ASP B O 1
ATOM 3632 N N . THR B 1 98 ? -5.852 22.516 11.883 1 92.69 98 THR B N 1
ATOM 3633 C CA . THR B 1 98 ? -5.012 22.141 10.75 1 92.69 98 THR B CA 1
ATOM 3634 C C . THR B 1 98 ? -4.379 20.781 10.961 1 92.69 98 THR B C 1
ATOM 3636 O O . THR B 1 98 ? -4.406 19.922 10.07 1 92.69 98 THR B O 1
ATOM 3639 N N . VAL B 1 99 ? -3.812 20.625 12.117 1 93.44 99 VAL B N 1
ATOM 3640 C CA . VAL B 1 99 ? -3.176 19.359 12.453 1 93.44 99 VAL B CA 1
ATOM 3641 C C . VAL B 1 99 ? -4.203 18.219 12.375 1 93.44 99 VAL B C 1
ATOM 3643 O O . VAL B 1 99 ? -3.934 17.172 11.797 1 93.44 99 VAL B O 1
ATOM 3646 N N . LYS B 1 100 ? -5.363 18.422 12.906 1 93.38 100 LYS B N 1
ATOM 3647 C CA . LYS B 1 100 ? -6.43 17.422 12.898 1 93.38 100 LYS B CA 1
ATOM 3648 C C . LYS B 1 100 ? -6.828 17.047 11.477 1 93.38 100 LYS B C 1
ATOM 3650 O O . LYS B 1 100 ? -6.957 15.867 11.156 1 93.38 100 LYS B O 1
ATOM 3655 N N . LEU B 1 101 ? -7.016 18.062 10.695 1 93.5 101 LEU B N 1
ATOM 3656 C CA . LEU B 1 101 ? -7.418 17.828 9.312 1 93.5 101 LEU B CA 1
ATOM 3657 C C . LEU B 1 101 ? -6.352 17.047 8.562 1 93.5 101 LEU B C 1
ATOM 3659 O O . LEU B 1 101 ? -6.664 16.078 7.852 1 93.5 101 LEU B O 1
ATOM 3663 N N . LYS B 1 102 ? -5.184 17.469 8.719 1 93.19 102 LYS B N 1
ATOM 3664 C CA . LYS B 1 102 ? -4.086 16.812 8.008 1 93.19 102 LYS B CA 1
ATOM 3665 C C . LYS B 1 102 ? -3.877 15.391 8.508 1 93.19 102 LYS B C 1
ATOM 3667 O O . LYS B 1 102 ? -3.541 14.492 7.727 1 93.19 102 LYS B O 1
ATOM 3672 N N . ASN B 1 103 ? -4.047 15.203 9.773 1 93.19 103 ASN B N 1
ATOM 3673 C CA . ASN B 1 103 ? -3.98 13.852 10.312 1 93.19 103 ASN B CA 1
ATOM 3674 C C . ASN B 1 103 ? -5.086 12.961 9.75 1 93.19 103 ASN B C 1
ATOM 3676 O O . ASN B 1 103 ? -4.863 11.781 9.477 1 93.19 103 ASN B O 1
ATOM 3680 N N . LYS B 1 104 ? -6.207 13.508 9.625 1 93.75 104 LYS B N 1
ATOM 3681 C CA . LYS B 1 104 ? -7.312 12.766 9.023 1 93.75 104 LYS B CA 1
ATOM 3682 C C . LYS B 1 104 ? -6.984 12.359 7.59 1 93.75 104 LYS B C 1
ATOM 3684 O O . LYS B 1 104 ? -7.207 11.211 7.199 1 93.75 104 LYS B O 1
ATOM 3689 N N . GLU B 1 105 ? -6.488 13.273 6.871 1 92.75 105 GLU B N 1
ATOM 3690 C CA . GLU B 1 105 ? -6.062 13 5.504 1 92.75 105 GLU B CA 1
ATOM 3691 C C . GLU B 1 105 ? -5.012 11.891 5.461 1 92.75 105 GLU B C 1
ATOM 3693 O O . GLU B 1 105 ? -5.082 10.992 4.621 1 92.75 105 GLU B O 1
ATOM 3698 N N . LEU B 1 106 ? -4.055 12.055 6.297 1 92.69 106 LEU B N 1
ATOM 3699 C CA . LEU B 1 106 ? -2.992 11.062 6.402 1 92.69 106 LEU B CA 1
ATOM 3700 C C . LEU B 1 106 ? -3.564 9.68 6.703 1 92.69 106 LEU B C 1
ATOM 3702 O O . LEU B 1 106 ? -3.248 8.711 6.012 1 92.69 106 LEU B O 1
ATOM 3706 N N . TYR B 1 107 ? -4.434 9.656 7.629 1 92.69 107 TYR B N 1
ATOM 3707 C CA . TYR B 1 107 ? -5.027 8.391 8.047 1 92.69 107 TYR B CA 1
ATOM 3708 C C . TYR B 1 107 ? -5.828 7.762 6.914 1 92.69 107 TYR B C 1
ATOM 3710 O O . TYR B 1 107 ? -5.715 6.559 6.66 1 92.69 107 TYR B O 1
ATOM 3718 N N . GLU B 1 108 ? -6.543 8.523 6.285 1 92.81 108 GLU B N 1
ATOM 3719 C CA . GLU B 1 108 ? -7.379 8.023 5.199 1 92.81 108 GLU B CA 1
ATOM 3720 C C . GLU B 1 108 ? -6.535 7.473 4.055 1 92.81 108 GLU B C 1
ATOM 3722 O O . GLU B 1 108 ? -6.789 6.375 3.557 1 92.81 108 GLU B O 1
ATOM 3727 N N . ASN B 1 109 ? -5.562 8.195 3.662 1 90.62 109 ASN B N 1
ATOM 3728 C CA . ASN B 1 109 ? -4.707 7.77 2.561 1 90.62 109 ASN B CA 1
ATOM 3729 C C . ASN B 1 109 ? -3.902 6.523 2.926 1 90.62 109 ASN B C 1
ATOM 3731 O O . ASN B 1 109 ? -3.824 5.578 2.143 1 90.62 109 ASN B O 1
ATOM 3735 N N . VAL B 1 110 ? -3.342 6.578 4.062 1 90.94 110 VAL B N 1
ATOM 3736 C CA . VAL B 1 110 ? -2.523 5.465 4.535 1 90.94 110 VAL B CA 1
ATOM 3737 C C . VAL B 1 110 ? -3.391 4.219 4.699 1 90.94 110 VAL B C 1
ATOM 3739 O O . VAL B 1 110 ? -3.002 3.125 4.281 1 90.94 110 VAL B O 1
ATOM 3742 N N . ASN B 1 111 ? -4.523 4.387 5.262 1 90.94 111 ASN B N 1
ATOM 3743 C CA . ASN B 1 111 ? -5.402 3.246 5.5 1 90.94 111 ASN B CA 1
ATOM 3744 C C . ASN B 1 111 ? -5.906 2.643 4.191 1 90.94 111 ASN B C 1
ATOM 3746 O O . ASN B 1 111 ? -6.031 1.422 4.074 1 90.94 111 ASN B O 1
ATOM 3750 N N . GLU B 1 112 ? -6.195 3.406 3.301 1 89.06 112 GLU B N 1
ATOM 3751 C CA . GLU B 1 112 ? -6.641 2.914 2 1 89.06 112 GLU B CA 1
ATOM 3752 C C . GLU B 1 112 ? -5.574 2.039 1.348 1 89.06 112 GLU B C 1
ATOM 3754 O O . GLU B 1 112 ? -5.871 0.937 0.879 1 89.06 112 GLU B O 1
ATOM 3759 N N . LEU B 1 113 ? -4.387 2.494 1.349 1 87.5 113 LEU B N 1
ATOM 3760 C CA . LEU B 1 113 ? -3.285 1.762 0.737 1 87.5 113 LEU B CA 1
ATOM 3761 C C . LEU B 1 113 ? -2.971 0.494 1.525 1 87.5 113 LEU B C 1
ATOM 3763 O O . LEU B 1 113 ? -2.686 -0.552 0.938 1 87.5 113 LEU B O 1
ATOM 3767 N N . LYS B 1 114 ? -3.047 0.589 2.795 1 88.06 114 LYS B N 1
ATOM 3768 C CA . LYS B 1 114 ? -2.84 -0.577 3.65 1 88.06 114 LYS B CA 1
ATOM 3769 C C . LYS B 1 114 ? -3.896 -1.646 3.387 1 88.06 114 LYS B C 1
ATOM 3771 O O . LYS B 1 114 ? -3.584 -2.838 3.346 1 88.06 114 LYS B O 1
ATOM 3776 N N . GLU B 1 115 ? -5.059 -1.208 3.242 1 87.06 115 GLU B N 1
ATOM 3777 C CA . GLU B 1 115 ? -6.145 -2.141 2.951 1 87.06 115 GLU B CA 1
ATOM 3778 C C . GLU B 1 115 ? -5.93 -2.838 1.612 1 87.06 115 GLU B C 1
ATOM 3780 O O . GLU B 1 115 ? -6.18 -4.039 1.485 1 87.06 115 GLU B O 1
ATOM 3785 N N . GLU B 1 116 ? -5.516 -2.145 0.656 1 85.31 116 GLU B N 1
ATOM 3786 C CA . GLU B 1 116 ? -5.227 -2.729 -0.65 1 85.31 116 GLU B CA 1
ATOM 3787 C C . GLU B 1 116 ? -4.125 -3.781 -0.554 1 85.31 116 GLU B C 1
ATOM 3789 O O . GLU B 1 116 ? -4.242 -4.863 -1.135 1 85.31 116 GLU B O 1
ATOM 3794 N N . LEU B 1 117 ? -3.098 -3.453 0.16 1 86.5 117 LEU B N 1
ATOM 3795 C CA . LEU B 1 117 ? -1.989 -4.379 0.36 1 86.5 117 LEU B CA 1
ATOM 3796 C C . LEU B 1 117 ? -2.453 -5.629 1.101 1 86.5 117 LEU B C 1
ATOM 3798 O O . LEU B 1 117 ? -2.111 -6.75 0.711 1 86.5 117 LEU B O 1
ATOM 3802 N N . ASP B 1 118 ? -3.258 -5.371 2.084 1 86.19 118 ASP B N 1
ATOM 3803 C CA . ASP B 1 118 ? -3.768 -6.484 2.883 1 86.19 118 ASP B CA 1
ATOM 3804 C C . ASP B 1 118 ? -4.676 -7.387 2.049 1 86.19 118 ASP B C 1
ATOM 3806 O O . ASP B 1 118 ? -4.609 -8.609 2.16 1 86.19 118 ASP B O 1
ATOM 3810 N N . GLU B 1 119 ? -5.441 -6.832 1.312 1 85.75 119 GLU B N 1
ATOM 3811 C CA . GLU B 1 119 ? -6.336 -7.594 0.444 1 85.75 119 GLU B CA 1
ATOM 3812 C C . GLU B 1 119 ? -5.555 -8.445 -0.549 1 85.75 119 GLU B C 1
ATOM 3814 O O . GLU B 1 119 ? -5.883 -9.609 -0.768 1 85.75 119 GLU B O 1
ATOM 3819 N N . LEU B 1 120 ? -4.594 -7.887 -1.143 1 87.12 120 LEU B N 1
ATOM 3820 C CA . LEU B 1 120 ? -3.764 -8.617 -2.096 1 87.12 120 LEU B CA 1
ATOM 3821 C C . LEU B 1 120 ? -3.033 -9.766 -1.411 1 87.12 120 LEU B C 1
ATOM 3823 O O . LEU B 1 120 ? -2.98 -10.875 -1.942 1 87.12 120 LEU B O 1
ATOM 3827 N N . ASN B 1 121 ? -2.537 -9.484 -0.284 1 86.88 121 ASN B N 1
ATOM 3828 C CA . ASN B 1 121 ? -1.854 -10.531 0.477 1 86.88 121 ASN B CA 1
ATOM 3829 C C . ASN B 1 121 ? -2.803 -11.664 0.85 1 86.88 121 ASN B C 1
ATOM 3831 O O . ASN B 1 121 ? -2.436 -12.836 0.775 1 86.88 121 ASN B O 1
ATOM 3835 N N . GLU B 1 122 ? -3.936 -11.281 1.256 1 86.19 122 GLU B N 1
ATOM 3836 C CA . GLU B 1 122 ? -4.949 -12.289 1.562 1 86.19 122 GLU B CA 1
ATOM 3837 C C . GLU B 1 122 ? -5.277 -13.133 0.334 1 86.19 122 GLU B C 1
ATOM 3839 O O . GLU B 1 122 ? -5.398 -14.352 0.43 1 86.19 122 GLU B O 1
ATOM 3844 N N . TYR B 1 123 ? -5.414 -12.539 -0.741 1 88.5 123 TYR B N 1
ATOM 3845 C CA . TYR B 1 123 ? -5.676 -13.234 -1.994 1 88.5 123 TYR B CA 1
ATOM 3846 C C . TYR B 1 123 ? -4.555 -14.211 -2.32 1 88.5 123 TYR B C 1
ATOM 3848 O O . TYR B 1 123 ? -4.809 -15.383 -2.635 1 88.5 123 TYR B O 1
ATOM 3856 N N . ILE B 1 124 ? -3.355 -13.695 -2.217 1 89.75 124 ILE B N 1
ATOM 3857 C CA . ILE B 1 124 ? -2.197 -14.516 -2.549 1 89.75 124 ILE B CA 1
ATOM 3858 C C . ILE B 1 124 ? -2.158 -15.75 -1.643 1 89.75 124 ILE B C 1
ATOM 3860 O O . ILE B 1 124 ? -1.93 -16.859 -2.109 1 89.75 124 ILE B O 1
ATOM 3864 N N . THR B 1 125 ? -2.402 -15.523 -0.4 1 88.38 125 THR B N 1
ATOM 3865 C CA . THR B 1 125 ? -2.373 -16.625 0.563 1 88.38 125 THR B CA 1
ATOM 3866 C C . THR B 1 125 ? -3.412 -17.672 0.208 1 88.38 125 THR B C 1
ATOM 3868 O O . THR B 1 125 ? -3.096 -18.875 0.141 1 88.38 125 THR B O 1
ATOM 3871 N N . LYS B 1 126 ? -4.578 -17.297 -0.078 1 88.25 126 LYS B N 1
ATOM 3872 C CA . LYS B 1 126 ? -5.652 -18.219 -0.442 1 88.25 126 LYS B CA 1
ATOM 3873 C C . LYS B 1 126 ? -5.391 -18.859 -1.802 1 88.25 126 LYS B C 1
ATOM 3875 O O . LYS B 1 126 ? -5.676 -20.031 -2.002 1 88.25 126 LYS B O 1
ATOM 3880 N N . TRP B 1 127 ? -4.871 -18.078 -2.689 1 90.88 127 TRP B N 1
ATOM 3881 C CA . TRP B 1 127 ? -4.531 -18.531 -4.031 1 90.88 127 TRP B CA 1
ATOM 3882 C C . TRP B 1 127 ? -3.482 -19.641 -3.979 1 90.88 127 TRP B C 1
ATOM 3884 O O . TRP B 1 127 ? -3.605 -20.656 -4.668 1 90.88 127 TRP B O 1
ATOM 3894 N N . VAL B 1 128 ? -2.477 -19.453 -3.158 1 91.44 128 VAL B N 1
ATOM 3895 C CA . VAL B 1 128 ? -1.426 -20.453 -3.004 1 91.44 128 VAL B CA 1
ATOM 3896 C C . VAL B 1 128 ? -2.029 -21.766 -2.5 1 91.44 128 VAL B C 1
ATOM 3898 O O . VAL B 1 128 ? -1.664 -22.844 -2.967 1 91.44 128 VAL B O 1
ATOM 3901 N N . HIS B 1 129 ? -2.93 -21.641 -1.605 1 87.81 129 HIS B N 1
ATOM 3902 C CA . HIS B 1 129 ? -3.588 -22.828 -1.083 1 87.81 129 HIS B CA 1
ATOM 3903 C C . HIS B 1 129 ? -4.418 -23.516 -2.162 1 87.81 129 HIS B C 1
ATOM 3905 O O . HIS B 1 129 ? -4.426 -24.75 -2.25 1 87.81 129 HIS B O 1
ATOM 3911 N N . GLU B 1 130 ? -5.051 -22.781 -2.977 1 88.56 130 GLU B N 1
ATOM 3912 C CA . GLU B 1 130 ? -5.918 -23.328 -4.02 1 88.56 130 GLU B CA 1
ATOM 3913 C C . GLU B 1 130 ? -5.098 -24 -5.117 1 88.56 130 GLU B C 1
ATOM 3915 O O . GLU B 1 130 ? -5.441 -25.094 -5.566 1 88.56 130 GLU B O 1
ATOM 3920 N N . ILE B 1 131 ? -4.027 -23.391 -5.52 1 93 131 ILE B N 1
ATOM 3921 C CA . ILE B 1 131 ? -3.264 -23.891 -6.66 1 93 131 ILE B CA 1
ATOM 3922 C C . ILE B 1 131 ? -2.477 -25.141 -6.25 1 93 131 ILE B C 1
ATOM 3924 O O . ILE B 1 131 ? -2.082 -25.938 -7.102 1 93 131 ILE B O 1
ATOM 3928 N N . LYS B 1 132 ? -2.209 -25.344 -4.984 1 91.62 132 LYS B N 1
ATOM 3929 C CA . LYS B 1 132 ? -1.489 -26.5 -4.484 1 91.62 132 LYS B CA 1
ATOM 3930 C C . LYS B 1 132 ? -2.279 -27.781 -4.738 1 91.62 132 LYS B C 1
ATOM 3932 O O . LYS B 1 132 ? -1.694 -28.859 -4.898 1 91.62 132 LYS B O 1
ATOM 3937 N N . ILE B 1 133 ? -3.555 -27.641 -4.832 1 90.75 133 ILE B N 1
ATOM 3938 C CA . ILE B 1 133 ? -4.414 -28.812 -5.016 1 90.75 133 ILE B CA 1
ATOM 3939 C C . ILE B 1 133 ? -4.168 -29.422 -6.391 1 90.75 133 ILE B C 1
ATOM 3941 O O . ILE B 1 133 ? -3.75 -30.578 -6.5 1 90.75 133 ILE B O 1
ATOM 3945 N N . PRO B 1 134 ? -4.367 -28.641 -7.469 1 92.81 134 PRO B N 1
ATOM 3946 C CA . PRO B 1 134 ? -4.102 -29.25 -8.773 1 92.81 134 PRO B CA 1
ATOM 3947 C C . PRO B 1 134 ? -2.639 -29.656 -8.945 1 92.81 134 PRO B C 1
ATOM 3949 O O . PRO B 1 134 ? -2.344 -30.625 -9.648 1 92.81 134 PRO B O 1
ATOM 3952 N N . ILE B 1 135 ? -1.729 -29 -8.336 1 94.19 135 ILE B N 1
ATOM 3953 C CA . ILE B 1 135 ? -0.323 -29.391 -8.414 1 94.19 135 ILE B CA 1
ATOM 3954 C C . ILE B 1 135 ? -0.127 -30.75 -7.773 1 94.19 135 ILE B C 1
ATOM 3956 O O . ILE B 1 135 ? 0.542 -31.625 -8.344 1 94.19 135 ILE B O 1
ATOM 3960 N N . SER B 1 136 ? -0.745 -30.938 -6.598 1 92.88 136 SER B N 1
ATOM 3961 C CA . SER B 1 136 ? -0.636 -32.219 -5.902 1 92.88 136 SER B CA 1
ATOM 3962 C C . SER B 1 136 ? -1.23 -33.344 -6.73 1 92.88 136 SER B C 1
ATOM 3964 O O . SER B 1 136 ? -0.691 -34.469 -6.754 1 92.88 136 SER B O 1
ATOM 3966 N N . VAL B 1 137 ? -2.305 -33.094 -7.398 1 91.81 137 VAL B N 1
ATOM 3967 C CA . VAL B 1 137 ? -2.926 -34.094 -8.266 1 91.81 137 VAL B CA 1
ATOM 3968 C C . VAL B 1 137 ? -1.979 -34.438 -9.414 1 91.81 137 VAL B C 1
ATOM 3970 O O . VAL B 1 137 ? -1.814 -35.594 -9.758 1 91.81 137 VAL B O 1
ATOM 3973 N N . CYS B 1 138 ? -1.365 -33.438 -9.992 1 93.31 138 CYS B N 1
ATOM 3974 C CA . CYS B 1 138 ? -0.394 -33.656 -11.055 1 93.31 138 CYS B CA 1
ATOM 3975 C C . CYS B 1 138 ? 0.767 -34.5 -10.555 1 93.31 138 CYS B C 1
ATOM 3977 O O . CYS B 1 138 ? 1.274 -35.375 -11.273 1 93.31 138 CYS B O 1
ATOM 3979 N N . GLU B 1 139 ? 1.193 -34.281 -9.312 1 91.5 139 GLU B N 1
ATOM 3980 C CA . GLU B 1 139 ? 2.266 -35.062 -8.719 1 91.5 139 GLU B CA 1
ATOM 3981 C C . GLU B 1 139 ? 1.856 -36.531 -8.586 1 91.5 139 GLU B C 1
ATOM 3983 O O . GLU B 1 139 ? 2.646 -37.438 -8.875 1 91.5 139 GLU B O 1
ATOM 3988 N N . LEU B 1 140 ? 0.631 -36.75 -8.172 1 90.88 140 LEU B N 1
ATOM 3989 C CA . LEU B 1 140 ? 0.114 -38.094 -8.047 1 90.88 140 LEU B CA 1
ATOM 3990 C C . LEU B 1 140 ? 0.071 -38.812 -9.406 1 90.88 140 LEU B C 1
ATOM 3992 O O . LEU B 1 140 ? 0.434 -39.969 -9.516 1 90.88 140 LEU B O 1
ATOM 3996 N N . ILE B 1 141 ? -0.372 -38.062 -10.344 1 88.94 141 ILE B N 1
ATOM 3997 C CA . ILE B 1 141 ? -0.421 -38.594 -11.703 1 88.94 141 ILE B CA 1
ATOM 3998 C C . ILE B 1 141 ? 0.989 -38.938 -12.172 1 88.94 141 ILE B C 1
ATOM 4000 O O . ILE B 1 141 ? 1.205 -39.969 -12.789 1 88.94 141 ILE B O 1
ATOM 4004 N N . SER B 1 142 ? 1.886 -38.062 -11.938 1 88.31 142 SER B N 1
ATOM 4005 C CA . SER B 1 142 ? 3.279 -38.281 -12.305 1 88.31 142 SER B CA 1
ATOM 4006 C C . SER B 1 142 ? 3.822 -39.562 -11.648 1 88.31 142 SER B C 1
ATOM 4008 O O . SER B 1 142 ? 4.531 -40.312 -12.289 1 88.31 142 SER B O 1
ATOM 4010 N N . ASP B 1 143 ? 3.453 -39.812 -10.383 1 87.12 143 ASP B N 1
ATOM 4011 C CA . ASP B 1 143 ? 3.867 -41 -9.664 1 87.12 143 ASP B CA 1
ATOM 4012 C C . ASP B 1 143 ? 3.287 -42.281 -10.32 1 87.12 143 ASP B C 1
ATOM 4014 O O . ASP B 1 143 ? 3.982 -43.281 -10.469 1 87.12 143 ASP B O 1
ATOM 4018 N N . LYS B 1 144 ? 2.076 -42.188 -10.758 1 85.56 144 LYS B N 1
ATOM 4019 C CA . LYS B 1 144 ? 1.409 -43.312 -11.414 1 85.56 144 LYS B CA 1
ATOM 4020 C C . LYS B 1 144 ? 2.053 -43.625 -12.758 1 85.56 144 LYS B C 1
ATOM 4022 O O . LYS B 1 144 ? 2.186 -44.781 -13.133 1 85.56 144 LYS B O 1
ATOM 4027 N N . LEU B 1 145 ? 2.422 -42.594 -13.43 1 84.12 145 LEU B N 1
ATOM 4028 C CA . LEU B 1 145 ? 3.068 -42.75 -14.734 1 84.12 145 LEU B CA 1
ATOM 4029 C C . LEU B 1 145 ? 4.41 -43.469 -14.586 1 84.12 145 LEU B C 1
ATOM 4031 O O . LEU B 1 145 ? 4.789 -44.281 -15.438 1 84.12 145 LEU B O 1
ATOM 4035 N N . GLU B 1 146 ? 5.133 -43.188 -13.586 1 79.81 146 GLU B N 1
ATOM 4036 C CA . GLU B 1 146 ? 6.422 -43.812 -13.328 1 79.81 146 GLU B CA 1
ATOM 4037 C C . GLU B 1 146 ? 6.262 -45.312 -13.125 1 79.81 146 GLU B C 1
ATOM 4039 O O . GLU B 1 146 ? 7.117 -46.094 -13.547 1 79.81 146 GLU B O 1
ATOM 4044 N N . ASP B 1 147 ? 5.141 -45.781 -12.625 1 78.44 147 ASP B N 1
ATOM 4045 C CA . ASP B 1 147 ? 4.875 -47.188 -12.352 1 78.44 147 ASP B CA 1
ATOM 4046 C C . ASP B 1 147 ? 4.406 -47.906 -13.609 1 78.44 147 ASP B C 1
ATOM 4048 O O . ASP B 1 147 ? 4.574 -49.125 -13.727 1 78.44 147 ASP B O 1
ATOM 4052 N N . THR B 1 148 ? 3.711 -47.25 -14.477 1 73.69 148 THR B N 1
ATOM 4053 C CA . THR B 1 148 ? 3.053 -47.875 -15.617 1 73.69 148 THR B CA 1
ATOM 4054 C C . THR B 1 148 ? 3.969 -47.906 -16.844 1 73.69 148 THR B C 1
ATOM 4056 O O . THR B 1 148 ? 3.957 -48.844 -17.625 1 73.69 148 THR B O 1
ATOM 4059 N N . ILE B 1 149 ? 4.414 -46.75 -17.125 1 67.19 149 ILE B N 1
ATOM 4060 C CA . ILE B 1 149 ? 5.242 -46.656 -18.328 1 67.19 149 ILE B CA 1
ATOM 4061 C C . ILE B 1 149 ? 6.664 -47.094 -18 1 67.19 149 ILE B C 1
ATOM 4063 O O . ILE B 1 149 ? 7.195 -46.812 -16.938 1 67.19 149 ILE B O 1
ATOM 4067 N N . ASP B 1 150 ? 7.125 -48.125 -18.703 1 58.28 150 ASP B N 1
ATOM 4068 C CA . ASP B 1 150 ? 8.469 -48.688 -18.547 1 58.28 150 ASP B CA 1
ATOM 4069 C C . ASP B 1 150 ? 9.469 -47.562 -18.188 1 58.28 150 ASP B C 1
ATOM 4071 O O . ASP B 1 150 ? 9.336 -46.438 -18.656 1 58.28 150 ASP B O 1
ATOM 4075 N N . THR B 1 151 ? 10.203 -47.75 -16.984 1 55.09 151 THR B N 1
ATOM 4076 C CA . THR B 1 151 ? 11.234 -47.031 -16.25 1 55.09 151 THR B CA 1
ATOM 4077 C C . THR B 1 151 ? 12.117 -46.219 -17.203 1 55.09 151 THR B C 1
ATOM 4079 O O . THR B 1 151 ? 12.867 -45.344 -16.766 1 55.09 151 THR B O 1
ATOM 4082 N N . ASN B 1 152 ? 12.094 -46.656 -18.422 1 52.41 152 ASN B N 1
ATOM 4083 C CA . ASN B 1 152 ? 13.117 -46 -19.25 1 52.41 152 ASN B CA 1
ATOM 4084 C C . ASN B 1 152 ? 12.664 -44.625 -19.75 1 52.41 152 ASN B C 1
ATOM 4086 O O . ASN B 1 152 ? 13.359 -44 -20.547 1 52.41 152 ASN B O 1
ATOM 4090 N N . SER B 1 153 ? 11.367 -44.188 -19.438 1 62.56 153 SER B N 1
ATOM 4091 C CA . SER B 1 153 ? 10.953 -43 -20.172 1 62.56 153 SER B CA 1
ATOM 4092 C C . SER B 1 153 ? 11.227 -41.719 -19.375 1 62.56 153 SER B C 1
ATOM 4094 O O . SER B 1 153 ? 10.867 -41.625 -18.203 1 62.56 153 SER B O 1
ATOM 4096 N N . ASP B 1 154 ? 12.078 -40.812 -19.891 1 79.19 154 ASP B N 1
ATOM 4097 C CA . ASP B 1 154 ? 12.5 -39.438 -19.547 1 79.19 154 ASP B CA 1
ATOM 4098 C C . ASP B 1 154 ? 11.289 -38.531 -19.328 1 79.19 154 ASP B C 1
ATOM 4100 O O . ASP B 1 154 ? 11.422 -37.469 -18.766 1 79.19 154 ASP B O 1
ATOM 4104 N N . ILE B 1 155 ? 10.109 -39.219 -19.516 1 80.88 155 ILE B N 1
ATOM 4105 C CA . ILE B 1 155 ? 8.938 -38.344 -19.516 1 80.88 155 ILE B CA 1
ATOM 4106 C C . ILE B 1 155 ? 8.477 -38.094 -18.078 1 80.88 155 ILE B C 1
ATOM 4108 O O . ILE B 1 155 ? 8.203 -36.969 -17.688 1 80.88 155 ILE B O 1
ATOM 4112 N N . SER B 1 156 ? 8.422 -39.219 -17.312 1 83.62 156 SER B N 1
ATOM 4113 C CA . SER B 1 156 ? 7.973 -39.094 -15.93 1 83.62 156 SER B CA 1
ATOM 4114 C C . SER B 1 156 ? 8.93 -38.25 -15.109 1 83.62 156 SER B C 1
ATOM 4116 O O . SER B 1 156 ? 8.492 -37.406 -14.305 1 83.62 156 SER B O 1
ATOM 4118 N N . GLU B 1 157 ? 10.148 -38.438 -15.367 1 84.62 157 GLU B N 1
ATOM 4119 C CA . GLU B 1 157 ? 11.156 -37.625 -14.656 1 84.62 157 GLU B CA 1
ATOM 4120 C C . GLU B 1 157 ? 11.078 -36.156 -15.039 1 84.62 157 GLU B C 1
ATOM 4122 O O . GLU B 1 157 ? 11.18 -35.281 -14.18 1 84.62 157 GLU B O 1
ATOM 4127 N N . SER B 1 158 ? 10.844 -35.938 -16.266 1 87.75 158 SER B N 1
ATOM 4128 C CA . SER B 1 158 ? 10.719 -34.562 -16.766 1 87.75 158 SER B CA 1
ATOM 4129 C C . SER B 1 158 ? 9.492 -33.875 -16.172 1 87.75 158 SER B C 1
ATOM 4131 O O . SER B 1 158 ? 9.57 -32.719 -15.734 1 87.75 158 SER B O 1
ATOM 4133 N N . LEU B 1 159 ? 8.422 -34.594 -16.141 1 90.31 159 LEU B N 1
ATOM 4134 C CA . LEU B 1 159 ? 7.195 -34.062 -15.555 1 90.31 159 LEU B CA 1
ATOM 4135 C C . LEU B 1 159 ? 7.379 -33.75 -14.078 1 90.31 159 LEU B C 1
ATOM 4137 O O . LEU B 1 159 ? 6.996 -32.688 -13.609 1 90.31 159 LEU B O 1
ATOM 4141 N N . ARG B 1 160 ? 7.984 -34.656 -13.406 1 88.44 160 ARG B N 1
ATOM 4142 C CA . ARG B 1 160 ? 8.242 -34.469 -11.977 1 88.44 160 ARG B CA 1
ATOM 4143 C C . ARG B 1 160 ? 9.117 -33.25 -11.734 1 88.44 160 ARG B C 1
ATOM 4145 O O . ARG B 1 160 ? 8.891 -32.469 -10.789 1 88.44 160 ARG B O 1
ATOM 4152 N N . GLY B 1 161 ? 10.078 -33.125 -12.531 1 88.38 161 GLY B N 1
ATOM 4153 C CA . GLY B 1 161 ? 10.961 -31.969 -12.414 1 88.38 161 GLY B CA 1
ATOM 4154 C C . GLY B 1 161 ? 10.242 -30.641 -12.617 1 88.38 161 GLY B C 1
ATOM 4155 O O . GLY B 1 161 ? 10.43 -29.703 -11.844 1 88.38 161 GLY B O 1
ATOM 4156 N N . GLU B 1 162 ? 9.422 -30.562 -13.633 1 92.06 162 GLU B N 1
ATOM 4157 C CA . GLU B 1 162 ? 8.688 -29.344 -13.914 1 92.06 162 GLU B CA 1
ATOM 4158 C C . GLU B 1 162 ? 7.664 -29.047 -12.82 1 92.06 162 GLU B C 1
ATOM 4160 O O . GLU B 1 162 ? 7.445 -27.891 -12.461 1 92.06 162 GLU B O 1
ATOM 4165 N N . LEU B 1 163 ? 7.082 -30.062 -12.305 1 93 163 LEU B N 1
ATOM 4166 C CA . LEU B 1 163 ? 6.129 -29.891 -11.219 1 93 163 LEU B CA 1
ATOM 4167 C C . LEU B 1 163 ? 6.824 -29.359 -9.969 1 93 163 LEU B C 1
ATOM 4169 O O . LEU B 1 163 ? 6.273 -28.531 -9.242 1 93 163 LEU B O 1
ATOM 4173 N N . ALA B 1 164 ? 7.992 -29.875 -9.703 1 89.31 164 ALA B N 1
ATOM 4174 C CA . ALA B 1 164 ? 8.789 -29.391 -8.578 1 89.31 164 ALA B CA 1
ATOM 4175 C C . ALA B 1 164 ? 9.117 -27.906 -8.742 1 89.31 164 ALA B C 1
ATOM 4177 O O . ALA B 1 164 ? 9.086 -27.141 -7.777 1 89.31 164 ALA B O 1
ATOM 4178 N N . ARG B 1 165 ? 9.406 -27.562 -9.914 1 90.12 165 ARG B N 1
ATOM 4179 C CA . ARG B 1 165 ? 9.688 -26.156 -10.219 1 90.12 165 ARG B CA 1
ATOM 4180 C C . ARG B 1 165 ? 8.453 -25.281 -9.992 1 90.12 165 ARG B C 1
ATOM 4182 O O . ARG B 1 165 ? 8.547 -24.203 -9.406 1 90.12 165 ARG B O 1
ATOM 4189 N N . ILE B 1 166 ? 7.355 -25.719 -10.445 1 93.81 166 ILE B N 1
ATOM 4190 C CA . ILE B 1 166 ? 6.098 -25 -10.25 1 93.81 166 ILE B CA 1
ATOM 4191 C C . ILE B 1 166 ? 5.82 -24.828 -8.758 1 93.81 166 ILE B C 1
ATOM 4193 O O . ILE B 1 166 ? 5.48 -23.734 -8.305 1 93.81 166 ILE B O 1
ATOM 4197 N N . LYS B 1 167 ? 5.9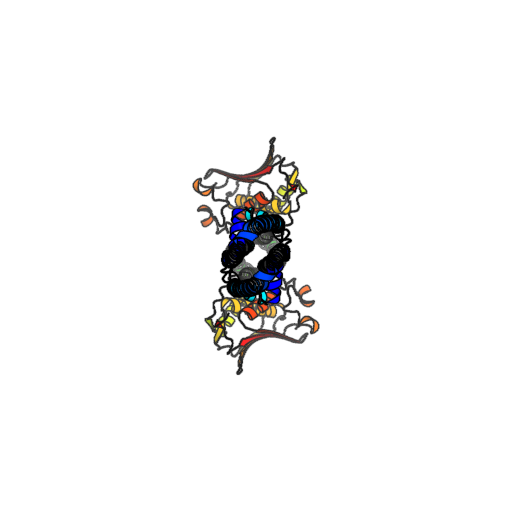96 -25.891 -8.047 1 90.88 167 LYS B N 1
ATOM 4198 C CA . LYS B 1 167 ? 5.758 -25.859 -6.605 1 90.88 167 LYS B CA 1
ATOM 4199 C C . LYS B 1 167 ? 6.672 -24.844 -5.922 1 90.88 167 LYS B C 1
ATOM 4201 O O . LYS B 1 167 ? 6.227 -24.078 -5.062 1 90.88 167 LYS B O 1
ATOM 4206 N N . PHE B 1 168 ? 7.852 -24.859 -6.316 1 88.38 168 PHE B N 1
ATOM 4207 C CA . PHE B 1 168 ? 8.82 -23.906 -5.781 1 88.38 168 PHE B CA 1
ATOM 4208 C C . PHE B 1 168 ? 8.375 -22.469 -6.062 1 88.38 168 PHE B C 1
ATOM 4210 O O . PHE B 1 168 ? 8.359 -21.641 -5.156 1 88.38 168 PHE B O 1
ATOM 4217 N N . LEU B 1 169 ? 8.008 -22.188 -7.23 1 91.12 169 LEU B N 1
ATOM 4218 C CA . LEU B 1 169 ? 7.609 -20.844 -7.637 1 91.12 169 LEU B CA 1
ATOM 4219 C C . LEU B 1 169 ? 6.348 -20.406 -6.898 1 91.12 169 LEU B C 1
ATOM 4221 O O . LEU B 1 169 ? 6.23 -19.25 -6.488 1 91.12 169 LEU B O 1
ATOM 4225 N N . VAL B 1 170 ? 5.449 -21.266 -6.688 1 93.38 170 VAL B N 1
ATOM 4226 C CA . VAL B 1 170 ? 4.211 -20.984 -5.973 1 93.38 170 VAL B CA 1
ATOM 4227 C C . VAL B 1 170 ? 4.527 -20.609 -4.527 1 93.38 170 VAL B C 1
ATOM 4229 O O . VAL B 1 170 ? 3.951 -19.656 -3.986 1 93.38 170 VAL B O 1
ATOM 4232 N N . GLU B 1 171 ? 5.418 -21.25 -3.955 1 88.25 171 GLU B N 1
ATOM 4233 C CA . GLU B 1 171 ? 5.816 -20.938 -2.586 1 88.25 171 GLU B CA 1
ATOM 4234 C C . GLU B 1 171 ? 6.508 -19.578 -2.506 1 88.25 171 GLU B C 1
ATOM 4236 O O . GLU B 1 171 ? 6.344 -18.859 -1.524 1 88.25 171 GLU B O 1
ATOM 4241 N N . GLN B 1 172 ? 7.195 -19.266 -3.502 1 88.06 172 GLN B N 1
ATOM 4242 C CA . GLN B 1 172 ? 7.949 -18.016 -3.504 1 88.06 172 GLN B CA 1
ATOM 4243 C C . GLN B 1 172 ? 7.016 -16.797 -3.545 1 88.06 172 GLN B C 1
ATOM 4245 O O . GLN B 1 172 ? 7.293 -15.773 -2.924 1 88.06 172 GLN B O 1
ATOM 4250 N N . VAL B 1 173 ? 5.965 -16.922 -4.227 1 89.38 173 VAL B N 1
ATOM 4251 C CA . VAL B 1 173 ? 5.059 -15.781 -4.336 1 89.38 173 VAL B CA 1
ATOM 4252 C C . VAL B 1 173 ? 4.391 -15.523 -2.984 1 89.38 173 VAL B C 1
ATOM 4254 O O . VAL B 1 173 ? 4.117 -14.375 -2.633 1 89.38 173 VAL B O 1
ATOM 4257 N N . LEU B 1 174 ? 4.168 -16.562 -2.268 1 87.25 174 LEU B N 1
ATOM 4258 C CA . LEU B 1 174 ? 3.627 -16.438 -0.919 1 87.25 174 LEU B CA 1
ATOM 4259 C C . LEU B 1 174 ? 4.551 -15.594 -0.044 1 87.25 174 LEU B C 1
ATOM 4261 O O . LEU B 1 174 ? 4.094 -14.695 0.667 1 87.25 174 LEU B O 1
ATOM 4265 N N . TYR B 1 175 ? 5.766 -15.852 -0.175 1 84.94 175 TYR B N 1
ATOM 4266 C CA . TYR B 1 175 ? 6.746 -15.117 0.616 1 84.94 175 TYR B CA 1
ATOM 4267 C C . TYR B 1 175 ? 6.82 -13.664 0.176 1 84.94 175 TYR B C 1
ATOM 4269 O O . TYR B 1 175 ? 6.996 -12.766 1.005 1 84.94 175 TYR B O 1
ATOM 4277 N N . ALA B 1 176 ? 6.668 -13.445 -1.077 1 83.5 176 ALA B N 1
ATOM 4278 C CA . ALA B 1 176 ? 6.676 -12.078 -1.586 1 83.5 176 ALA B CA 1
ATOM 4279 C C . ALA B 1 176 ? 5.523 -11.266 -1 1 83.5 176 ALA B C 1
ATOM 4281 O O . ALA B 1 176 ? 5.707 -10.109 -0.613 1 83.5 176 ALA B O 1
ATOM 4282 N N . GLY B 1 177 ? 4.379 -11.875 -0.953 1 83.19 177 GLY B N 1
ATOM 4283 C CA . GLY B 1 177 ? 3.234 -11.227 -0.331 1 83.19 177 GLY B CA 1
ATOM 4284 C C . GLY B 1 177 ? 3.467 -10.875 1.127 1 83.19 177 GLY B C 1
ATOM 4285 O O . GLY B 1 177 ? 3.148 -9.766 1.564 1 83.19 177 GLY B O 1
ATOM 4286 N N . ARG B 1 178 ? 4.098 -11.711 1.751 1 80.75 178 ARG B N 1
ATOM 4287 C CA . ARG B 1 178 ? 4.328 -11.523 3.18 1 80.75 178 ARG B CA 1
ATOM 4288 C C . ARG B 1 178 ? 5.422 -10.492 3.428 1 80.75 178 ARG B C 1
ATOM 4290 O O . ARG B 1 178 ? 5.363 -9.742 4.406 1 80.75 178 ARG B O 1
ATOM 4297 N N . ALA B 1 179 ? 6.398 -10.469 2.561 1 75.81 179 ALA B N 1
ATOM 4298 C CA . ALA B 1 179 ? 7.516 -9.539 2.684 1 75.81 179 ALA B CA 1
ATOM 4299 C C . ALA B 1 179 ? 7.055 -8.102 2.49 1 75.81 179 ALA B C 1
ATOM 4301 O O . ALA B 1 179 ? 7.66 -7.168 3.023 1 75.81 179 ALA B O 1
ATOM 4302 N N . SER B 1 180 ? 5.969 -7.961 1.732 1 71.5 180 SER B N 1
ATOM 4303 C CA . SER B 1 180 ? 5.461 -6.629 1.417 1 71.5 180 SER B CA 1
ATOM 4304 C C . SER B 1 180 ? 4.527 -6.121 2.512 1 71.5 180 SER B C 1
ATOM 4306 O O . SER B 1 180 ? 4.176 -4.941 2.535 1 71.5 180 SER B O 1
ATOM 4308 N N . SER B 1 181 ? 4.168 -7.059 3.387 1 66 181 SER B N 1
ATOM 4309 C CA . SER B 1 181 ? 3.227 -6.641 4.418 1 66 181 SER B CA 1
ATOM 4310 C C . SER B 1 181 ? 3.881 -5.691 5.418 1 66 181 SER B C 1
ATOM 4312 O O . SER B 1 181 ? 5.035 -5.895 5.805 1 66 181 SER B O 1
ATOM 4314 N N . TYR B 1 182 ? 3.416 -4.496 5.492 1 56.31 182 TYR B N 1
ATOM 4315 C CA . TYR B 1 182 ? 3.846 -3.402 6.355 1 56.31 182 TYR B CA 1
ATOM 4316 C C . TYR B 1 182 ? 4.031 -3.885 7.789 1 56.31 182 TYR B C 1
ATOM 4318 O O . TYR B 1 182 ? 4.969 -3.465 8.477 1 56.31 182 TYR B O 1
ATOM 4326 N N . SER B 1 183 ? 2.982 -4.648 8.266 1 55.31 183 SER B N 1
ATOM 4327 C CA . SER B 1 183 ? 3.004 -5.066 9.656 1 55.31 183 SER B CA 1
ATOM 4328 C C . SER B 1 183 ? 3.791 -6.363 9.836 1 55.31 183 SER B C 1
ATOM 4330 O O . SER B 1 183 ? 3.225 -7.395 10.203 1 55.31 183 SER B O 1
ATOM 4332 N N . GLN B 1 184 ? 4.906 -6.43 9.047 1 60 184 GLN B N 1
ATOM 4333 C CA . GLN B 1 184 ? 5.57 -7.723 9.172 1 60 184 GLN B CA 1
ATOM 4334 C C . GLN B 1 184 ? 6.008 -7.977 10.609 1 60 184 GLN B C 1
ATOM 4336 O O . GLN B 1 184 ? 6.859 -7.262 11.141 1 60 184 GLN B O 1
ATOM 4341 N N . ASP B 1 185 ? 5.035 -8.641 11.398 1 66.69 185 ASP B N 1
ATOM 4342 C CA . ASP B 1 185 ? 5.477 -9.109 12.703 1 66.69 185 ASP B CA 1
ATOM 4343 C C . ASP B 1 185 ? 6.566 -10.172 12.57 1 66.69 185 ASP B C 1
ATOM 4345 O O . ASP B 1 185 ? 6.305 -11.289 12.109 1 66.69 185 ASP B O 1
ATOM 4349 N N . LEU B 1 186 ? 7.816 -9.68 12.5 1 82.62 186 LEU B N 1
ATOM 4350 C CA . LEU B 1 186 ? 8.945 -10.602 12.586 1 82.62 186 LEU B CA 1
ATOM 4351 C C . LEU B 1 186 ? 8.93 -11.367 13.906 1 82.62 186 LEU B C 1
ATOM 4353 O O . LEU B 1 186 ? 8.672 -10.789 14.961 1 82.62 186 LEU B O 1
ATOM 4357 N N . LEU B 1 187 ? 8.922 -12.648 13.758 1 87.31 187 LEU B N 1
ATOM 4358 C CA . LEU B 1 187 ? 9 -13.484 14.945 1 87.31 187 LEU B CA 1
ATOM 4359 C C . LEU B 1 187 ? 10.422 -13.977 15.18 1 87.31 187 LEU B C 1
ATOM 4361 O O . LEU B 1 187 ? 10.805 -15.039 14.68 1 87.31 187 LEU B O 1
ATOM 4365 N N . ILE B 1 188 ? 11.117 -13.25 16.047 1 91.12 188 ILE B N 1
ATOM 4366 C CA . ILE B 1 188 ? 12.523 -13.562 16.281 1 91.12 188 ILE B CA 1
ATOM 4367 C C . ILE B 1 188 ? 12.648 -14.586 17.406 1 91.12 188 ILE B C 1
ATOM 4369 O O . ILE B 1 188 ? 12.164 -14.352 18.516 1 91.12 188 ILE B O 1
ATOM 4373 N N . ASN B 1 189 ? 13.18 -15.727 17.031 1 93.5 189 ASN B N 1
ATOM 4374 C CA . ASN B 1 189 ? 13.438 -16.797 17.984 1 93.5 189 ASN B CA 1
ATOM 4375 C C . ASN B 1 189 ? 14.789 -17.453 17.734 1 93.5 189 ASN B C 1
ATOM 4377 O O . ASN B 1 189 ? 15.461 -17.156 16.734 1 93.5 189 ASN B O 1
ATOM 4381 N N . GLU B 1 190 ? 15.164 -18.188 18.688 1 95.56 190 GLU B N 1
ATOM 4382 C CA . GLU B 1 190 ? 16.359 -19.016 18.484 1 95.56 190 GLU B CA 1
ATOM 4383 C C . GLU B 1 190 ? 16.078 -20.125 17.484 1 95.56 190 GLU B C 1
ATOM 4385 O O . GLU B 1 190 ? 15.148 -20.922 17.656 1 95.56 190 GLU B O 1
ATOM 4390 N N . VAL B 1 191 ? 16.844 -20.125 16.422 1 96.62 191 VAL B N 1
ATOM 4391 C CA . VAL B 1 191 ? 16.609 -21.078 15.336 1 96.62 191 VAL B CA 1
ATOM 4392 C C . VAL B 1 191 ? 17.859 -21.938 15.125 1 96.62 191 VAL B C 1
ATOM 4394 O O . VAL B 1 191 ? 18.984 -21.422 15.102 1 96.62 191 VAL B O 1
ATOM 4397 N N . ASN B 1 192 ? 17.641 -23.203 15.031 1 97.62 192 ASN B N 1
ATOM 4398 C CA . ASN B 1 192 ? 18.703 -24.141 14.719 1 97.62 192 ASN B CA 1
ATOM 4399 C C . ASN B 1 192 ? 19 -24.172 13.227 1 97.62 192 ASN B C 1
ATOM 4401 O O . ASN B 1 192 ? 18.156 -24.578 12.43 1 97.62 192 ASN B O 1
ATOM 4405 N N . ILE B 1 193 ? 20.219 -23.828 12.852 1 97.69 193 ILE B N 1
ATOM 4406 C CA . ILE B 1 193 ? 20.594 -23.688 11.445 1 97.69 193 ILE B CA 1
ATOM 4407 C C . ILE B 1 193 ? 20.531 -25.047 10.758 1 97.69 193 ILE B C 1
ATOM 4409 O O . ILE B 1 193 ? 20.047 -25.156 9.625 1 97.69 193 ILE B O 1
ATOM 4413 N N . LYS B 1 194 ? 21 -26.047 11.414 1 97.75 194 LYS B N 1
ATOM 4414 C CA . LYS B 1 194 ? 21.016 -27.391 10.852 1 97.75 194 LYS B CA 1
ATOM 4415 C C . LYS B 1 194 ? 19.609 -27.828 10.461 1 97.75 194 LYS B C 1
ATOM 4417 O O . LYS B 1 194 ? 19.391 -28.406 9.383 1 97.75 194 LYS B O 1
ATOM 4422 N N . GLN B 1 195 ? 18.734 -27.531 11.312 1 97.19 195 GLN B N 1
ATOM 4423 C CA . GLN B 1 195 ? 17.344 -27.922 11.047 1 97.19 195 GLN B CA 1
ATOM 4424 C C . GLN B 1 195 ? 16.797 -27.203 9.812 1 97.19 195 GLN B C 1
ATOM 4426 O O . GLN B 1 195 ? 16.156 -27.828 8.969 1 97.19 195 GLN B O 1
ATOM 4431 N N . VAL B 1 196 ? 17.094 -25.953 9.734 1 97.38 196 VAL B N 1
ATOM 4432 C CA . VAL B 1 196 ? 16.594 -25.172 8.609 1 97.38 196 VAL B CA 1
ATOM 4433 C C . VAL B 1 196 ? 17.234 -25.641 7.312 1 97.38 196 VAL B C 1
ATOM 4435 O O . VAL B 1 196 ? 16.562 -25.781 6.289 1 97.38 196 VAL B O 1
ATOM 4438 N N . VAL B 1 197 ? 18.484 -25.953 7.352 1 97.69 197 VAL B N 1
ATOM 4439 C CA . VAL B 1 197 ? 19.219 -26.422 6.176 1 97.69 197 VAL B CA 1
ATOM 4440 C C . VAL B 1 197 ? 18.656 -27.781 5.723 1 97.69 197 VAL B C 1
ATOM 4442 O O . VAL B 1 197 ? 18.391 -27.984 4.539 1 97.69 197 VAL B O 1
ATOM 4445 N N . ASN B 1 198 ? 18.422 -28.641 6.645 1 96.69 198 ASN B N 1
ATOM 4446 C CA . ASN B 1 198 ? 17.906 -29.953 6.32 1 96.69 198 ASN B CA 1
ATOM 4447 C C . ASN B 1 198 ? 16.516 -29.875 5.668 1 96.69 198 ASN B C 1
ATOM 4449 O O . ASN B 1 198 ? 16.25 -30.578 4.695 1 96.69 198 ASN B O 1
ATOM 4453 N N . GLU B 1 199 ? 15.773 -29.031 6.207 1 95.12 199 GLU B N 1
ATOM 4454 C CA . GLU B 1 199 ? 14.43 -28.859 5.656 1 95.12 199 GLU B CA 1
ATOM 4455 C C . GLU B 1 199 ? 14.492 -28.297 4.238 1 95.12 199 GLU B C 1
ATOM 4457 O O . GLU B 1 199 ? 13.758 -28.75 3.354 1 95.12 199 GLU B O 1
ATOM 4462 N N . ALA B 1 200 ? 15.344 -27.359 4.059 1 94.12 200 ALA B N 1
ATOM 4463 C CA . ALA B 1 200 ? 15.492 -26.734 2.744 1 94.12 200 ALA B CA 1
ATOM 4464 C C . ALA B 1 200 ? 16.031 -27.734 1.723 1 94.12 200 ALA B C 1
ATOM 4466 O O . ALA B 1 200 ? 15.555 -27.781 0.581 1 94.12 200 ALA B O 1
ATOM 4467 N N . VAL B 1 201 ? 16.953 -28.531 2.115 1 93.69 201 VAL B N 1
ATOM 4468 C CA . VAL B 1 201 ? 17.547 -29.547 1.249 1 93.69 201 VAL B CA 1
ATOM 4469 C C . VAL B 1 201 ? 16.484 -30.578 0.878 1 93.69 201 VAL B C 1
ATOM 4471 O O . VAL B 1 201 ? 16.375 -30.984 -0.284 1 93.69 201 VAL B O 1
ATOM 4474 N N . LYS B 1 202 ? 15.719 -30.922 1.85 1 90.75 202 LYS B N 1
ATOM 4475 C CA . LYS B 1 202 ? 14.656 -31.906 1.613 1 90.75 202 LYS B CA 1
ATOM 4476 C C . LYS B 1 202 ? 13.648 -31.375 0.596 1 90.75 202 LYS B C 1
ATOM 4478 O O . LYS B 1 202 ? 13.211 -32.125 -0.288 1 90.75 202 LYS B O 1
ATOM 4483 N N . LYS B 1 203 ? 13.312 -30.188 0.694 1 85.56 203 LYS B N 1
ATOM 4484 C CA . LYS B 1 203 ? 12.352 -29.562 -0.212 1 85.56 203 LYS B CA 1
ATOM 4485 C C . LYS B 1 203 ? 12.883 -29.531 -1.643 1 85.56 203 LYS B C 1
ATOM 4487 O O . LYS B 1 203 ? 12.109 -29.578 -2.6 1 85.56 203 LYS B O 1
ATOM 4492 N N . ASN B 1 204 ? 14.188 -29.484 -1.755 1 87 204 ASN B N 1
ATOM 4493 C CA . ASN B 1 204 ? 14.805 -29.391 -3.072 1 87 204 ASN B CA 1
ATOM 4494 C C . ASN B 1 204 ? 15.445 -30.703 -3.492 1 87 204 ASN B C 1
ATOM 4496 O O . ASN B 1 204 ? 16.25 -30.75 -4.426 1 87 204 ASN B O 1
ATOM 4500 N N . ALA B 1 205 ? 15.141 -31.75 -2.842 1 87.75 205 ALA B N 1
ATOM 4501 C CA . ALA B 1 205 ? 15.781 -33.031 -3.023 1 87.75 205 ALA B CA 1
ATOM 4502 C C . ALA B 1 205 ? 15.711 -33.5 -4.48 1 87.75 205 ALA B C 1
ATOM 4504 O O . ALA B 1 205 ? 16.672 -34.031 -5.016 1 87.75 205 ALA B O 1
ATOM 4505 N N . PHE B 1 206 ? 14.617 -33.219 -5.125 1 83.94 206 PHE B N 1
ATOM 4506 C CA . PHE B 1 206 ? 14.445 -33.625 -6.508 1 83.94 206 PHE B CA 1
ATOM 4507 C C . PHE B 1 206 ? 15.523 -33.031 -7.402 1 83.94 206 PHE B C 1
ATOM 4509 O O . PHE B 1 206 ? 16.078 -33.75 -8.258 1 83.94 206 PHE B O 1
ATOM 4516 N N . PHE B 1 207 ? 15.852 -31.891 -7.207 1 86.56 207 PHE B N 1
ATOM 4517 C CA . PHE B 1 207 ? 16.828 -31.203 -8.055 1 86.56 207 PHE B CA 1
ATOM 4518 C C . PHE B 1 207 ? 18.234 -31.75 -7.816 1 86.56 207 PHE B C 1
ATOM 4520 O O . PHE B 1 207 ? 18.984 -31.953 -8.766 1 86.56 207 PHE B O 1
ATOM 4527 N N . PHE B 1 208 ? 18.531 -32.031 -6.551 1 90.25 208 PHE B N 1
ATOM 4528 C CA . PHE B 1 208 ? 19.828 -32.594 -6.215 1 90.25 208 PHE B CA 1
ATOM 4529 C C . PHE B 1 208 ? 20 -34 -6.82 1 90.25 208 PHE B C 1
ATOM 4531 O O . PHE B 1 208 ? 21.047 -34.312 -7.383 1 90.25 208 PHE B O 1
ATOM 4538 N N . ILE B 1 209 ? 18.953 -34.688 -6.781 1 88.94 209 ILE B N 1
ATOM 4539 C CA . ILE B 1 209 ? 18.984 -36.062 -7.258 1 88.94 209 ILE B CA 1
ATOM 4540 C C . ILE B 1 209 ? 19 -36.094 -8.781 1 88.94 209 ILE B C 1
ATOM 4542 O O . ILE B 1 209 ? 19.812 -36.781 -9.398 1 88.94 209 ILE B O 1
ATOM 4546 N N . SER B 1 210 ? 18.125 -35.312 -9.383 1 86.38 210 SER B N 1
ATOM 4547 C CA . SER B 1 210 ? 17.969 -35.312 -10.836 1 86.38 210 SER B CA 1
ATOM 4548 C C . SER B 1 210 ? 19.25 -34.875 -11.531 1 86.38 210 SER B C 1
ATOM 4550 O O . SER B 1 210 ? 19.578 -35.375 -12.602 1 86.38 210 SER B O 1
ATOM 4552 N N . LYS B 1 211 ? 20 -34.031 -10.93 1 89.44 211 LYS B N 1
ATOM 4553 C CA . LYS B 1 211 ? 21.219 -33.531 -11.531 1 89.44 211 LYS B CA 1
ATOM 4554 C C . LYS B 1 211 ? 22.453 -34.219 -10.945 1 89.44 211 LYS B C 1
ATOM 4556 O O . LYS B 1 211 ? 23.578 -33.875 -11.258 1 89.44 211 LYS B O 1
ATOM 4561 N N . ARG B 1 212 ? 22.266 -35.219 -10.031 1 94.38 212 ARG B N 1
ATOM 4562 C CA . ARG B 1 212 ? 23.328 -35.969 -9.375 1 94.38 212 ARG B CA 1
ATOM 4563 C C . ARG B 1 212 ? 24.328 -35.031 -8.711 1 94.38 212 ARG B C 1
ATOM 4565 O O . ARG B 1 212 ? 25.531 -35.188 -8.891 1 94.38 212 ARG B O 1
ATOM 4572 N N . ILE B 1 213 ? 23.75 -34.031 -8.07 1 95.19 213 ILE B N 1
ATOM 4573 C CA . ILE B 1 213 ? 24.578 -33.062 -7.383 1 95.19 213 ILE B CA 1
ATOM 4574 C C . ILE B 1 213 ? 25.109 -33.656 -6.074 1 95.19 213 ILE B C 1
ATOM 4576 O O . ILE B 1 213 ? 24.344 -34.25 -5.312 1 95.19 213 ILE B O 1
ATOM 4580 N N . ASP B 1 214 ? 26.406 -33.562 -5.855 1 96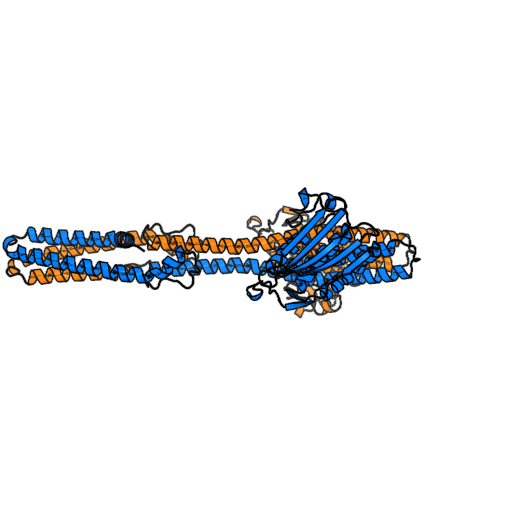.69 214 ASP B N 1
ATOM 4581 C CA . ASP B 1 214 ? 27 -33.969 -4.59 1 96.69 214 ASP B CA 1
ATOM 4582 C C . ASP B 1 214 ? 26.812 -32.906 -3.518 1 96.69 214 ASP B C 1
ATOM 4584 O O . ASP B 1 214 ? 27.438 -31.844 -3.555 1 96.69 214 ASP B O 1
ATOM 4588 N N . LEU B 1 215 ? 25.906 -33.156 -2.568 1 97 215 LEU B N 1
ATOM 4589 C CA . LEU B 1 215 ? 25.594 -32.219 -1.486 1 97 215 LEU B CA 1
ATOM 4590 C C . LEU B 1 215 ? 26.438 -32.531 -0.257 1 97 215 LEU B C 1
ATOM 4592 O O . LEU B 1 215 ? 26.422 -33.625 0.262 1 97 215 LEU B O 1
ATOM 4596 N N . ARG B 1 216 ? 27.188 -31.578 0.189 1 97.5 216 ARG B N 1
ATOM 4597 C CA . ARG B 1 216 ? 28.062 -31.719 1.345 1 97.5 216 ARG B CA 1
ATOM 4598 C C . ARG B 1 216 ? 27.656 -30.781 2.469 1 97.5 216 ARG B C 1
ATOM 4600 O O . ARG B 1 216 ? 27.656 -29.547 2.295 1 97.5 216 ARG B O 1
ATOM 4607 N N . LEU B 1 217 ? 27.297 -31.297 3.555 1 97.25 217 LEU B N 1
ATOM 4608 C CA . LEU B 1 217 ? 26.891 -30.531 4.734 1 97.25 217 LEU B CA 1
ATOM 4609 C C . LEU B 1 217 ? 27.969 -30.625 5.82 1 97.25 217 LEU B C 1
ATOM 4611 O O . LEU B 1 217 ? 28.375 -31.719 6.211 1 97.25 217 LEU B O 1
ATOM 4615 N N . LYS B 1 218 ? 28.453 -29.469 6.227 1 95.75 218 LYS B N 1
ATOM 4616 C CA . LYS B 1 218 ? 29.516 -29.453 7.227 1 95.75 218 LYS B CA 1
ATOM 4617 C C . LYS B 1 218 ? 29.266 -28.391 8.281 1 95.75 218 LYS B C 1
ATOM 4619 O O . LYS B 1 218 ? 28.844 -27.266 7.953 1 95.75 218 LYS B O 1
ATOM 4624 N N . GLU B 1 219 ? 29.453 -28.703 9.602 1 94.88 219 GLU B N 1
ATOM 4625 C CA . GLU B 1 219 ? 29.547 -27.75 10.703 1 94.88 219 GLU B CA 1
ATOM 4626 C C . GLU B 1 219 ? 28.297 -26.875 10.781 1 94.88 219 GLU B C 1
ATOM 4628 O O . GLU B 1 219 ? 28.406 -25.656 10.836 1 94.88 219 GLU B O 1
ATOM 4633 N N . LEU B 1 220 ? 27.156 -27.5 10.867 1 96.38 220 LEU B N 1
ATOM 4634 C CA . LEU B 1 220 ? 25.906 -26.75 10.797 1 96.38 220 LEU B CA 1
ATOM 4635 C C . LEU B 1 220 ? 25.266 -26.625 12.18 1 96.38 220 LEU B C 1
ATOM 4637 O O . LEU B 1 220 ? 24.188 -26.062 12.312 1 96.38 220 LEU B O 1
ATOM 4641 N N . GLN B 1 221 ? 25.969 -27.094 13.234 1 95.62 221 GLN B N 1
ATOM 4642 C CA . GLN B 1 221 ? 25.375 -27.156 14.562 1 95.62 221 GLN B CA 1
ATOM 4643 C C . GLN B 1 221 ? 25.484 -25.812 15.273 1 95.62 221 GLN B C 1
ATOM 4645 O O . GLN B 1 221 ? 26.25 -25.672 16.234 1 95.62 221 GLN B O 1
ATOM 4650 N N . PHE B 1 222 ? 24.656 -24.828 14.883 1 96.44 222 PHE B N 1
ATOM 4651 C CA . PHE B 1 222 ? 24.609 -23.5 15.484 1 96.44 222 PHE B CA 1
ATOM 4652 C C . PHE B 1 222 ? 23.172 -23.047 15.688 1 96.44 222 PHE B C 1
ATOM 4654 O O . PHE B 1 222 ? 22.266 -23.469 14.961 1 96.44 222 PHE B O 1
ATOM 4661 N N . ASN B 1 223 ? 23 -22.25 16.703 1 95.94 223 ASN B N 1
ATOM 4662 C CA . ASN B 1 223 ? 21.75 -21.547 16.922 1 95.94 223 ASN B CA 1
ATOM 4663 C C . ASN B 1 223 ? 21.922 -20.031 16.734 1 95.94 223 ASN B C 1
ATOM 4665 O O . ASN B 1 223 ? 22.922 -19.469 17.172 1 95.94 223 ASN B O 1
ATOM 4669 N N . VAL B 1 224 ? 20.938 -19.469 16.078 1 95.94 224 VAL B N 1
ATOM 4670 C CA . VAL B 1 224 ? 21 -18.016 15.852 1 95.94 224 VAL B CA 1
ATOM 4671 C C . VAL B 1 224 ? 19.625 -17.406 16.156 1 95.94 224 VAL B C 1
ATOM 4673 O O . VAL B 1 224 ? 18.609 -18.094 16.156 1 95.94 224 VAL B O 1
ATOM 4676 N N . LEU B 1 225 ? 19.656 -16.125 16.516 1 94.75 225 LEU B N 1
ATOM 4677 C CA . LEU B 1 225 ? 18.422 -15.383 16.688 1 94.75 225 LEU B CA 1
ATOM 4678 C C . LEU B 1 225 ? 17.938 -14.82 15.359 1 94.75 225 LEU B C 1
ATOM 4680 O O . LEU B 1 225 ? 18.594 -13.969 14.766 1 94.75 225 LEU B O 1
ATOM 4684 N N . THR B 1 226 ? 16.812 -15.305 14.906 1 95.06 226 THR B N 1
ATOM 4685 C CA . THR B 1 226 ? 16.266 -14.875 13.617 1 95.06 226 THR B CA 1
ATOM 4686 C C . THR B 1 226 ? 14.82 -15.32 13.477 1 95.06 226 THR B C 1
ATOM 4688 O O . THR B 1 226 ? 14.188 -15.734 14.453 1 95.06 226 THR B O 1
ATOM 4691 N N . ASP B 1 227 ? 14.234 -15.062 12.359 1 93.94 227 ASP B N 1
ATOM 4692 C CA . ASP B 1 227 ? 12.93 -15.578 11.969 1 93.94 227 ASP B CA 1
ATOM 4693 C C . ASP B 1 227 ? 13.062 -16.812 11.078 1 93.94 227 ASP B C 1
ATOM 4695 O O . ASP B 1 227 ? 13.578 -16.719 9.961 1 93.94 227 ASP B O 1
ATOM 4699 N N . LYS B 1 228 ? 12.625 -17.938 11.547 1 94.69 228 LYS B N 1
ATOM 4700 C CA . LYS B 1 228 ? 12.797 -19.219 10.859 1 94.69 228 LYS B CA 1
ATOM 4701 C C . LYS B 1 228 ? 12.203 -19.172 9.461 1 94.69 228 LYS B C 1
ATOM 4703 O O . LYS B 1 228 ? 12.805 -19.656 8.5 1 94.69 228 LYS B O 1
ATOM 4708 N N . LYS B 1 229 ? 11.062 -18.547 9.383 1 91.31 229 LYS B N 1
ATOM 4709 C CA . LYS B 1 229 ? 10.359 -18.5 8.102 1 91.31 229 LYS B CA 1
ATOM 4710 C C . LYS B 1 229 ? 11.18 -17.734 7.059 1 91.31 229 LYS B C 1
ATOM 4712 O O . LYS B 1 229 ? 11.336 -18.219 5.93 1 91.31 229 LYS B O 1
ATOM 4717 N N . TRP B 1 230 ? 11.711 -16.688 7.438 1 92.25 230 TRP B N 1
ATOM 4718 C CA . TRP B 1 230 ? 12.414 -15.836 6.484 1 92.25 230 TRP B CA 1
ATOM 4719 C C . TRP B 1 230 ? 13.805 -16.391 6.191 1 92.25 230 TRP B C 1
ATOM 4721 O O . TRP B 1 230 ? 14.305 -16.281 5.07 1 92.25 230 TRP B O 1
ATOM 4731 N N . LEU B 1 231 ? 14.383 -16.969 7.195 1 95 231 LEU B N 1
ATOM 4732 C CA . LEU B 1 231 ? 15.648 -17.641 6.934 1 95 231 LEU B CA 1
ATOM 4733 C C . LEU B 1 231 ? 15.461 -18.781 5.934 1 95 231 LEU B C 1
ATOM 4735 O O . LEU B 1 231 ? 16.281 -18.953 5.027 1 95 231 LEU B O 1
ATOM 4739 N N . SER B 1 232 ? 14.398 -19.516 6.082 1 94.31 232 SER B N 1
ATOM 4740 C CA . SER B 1 232 ? 14.078 -20.594 5.148 1 94.31 232 SER B CA 1
ATOM 4741 C C . SER B 1 232 ? 13.898 -20.062 3.732 1 94.31 232 SER B C 1
ATOM 4743 O O . SER B 1 232 ? 14.398 -20.656 2.773 1 94.31 232 SER B O 1
ATOM 4745 N N . TYR B 1 233 ? 13.219 -18.984 3.627 1 92.19 233 TYR B N 1
ATOM 4746 C CA . TYR B 1 233 ? 13.016 -18.359 2.324 1 92.19 233 TYR B CA 1
ATOM 4747 C C . TYR B 1 233 ? 14.344 -18.016 1.671 1 92.19 233 TYR B C 1
ATOM 4749 O O . TYR B 1 233 ? 14.578 -18.359 0.508 1 92.19 233 TYR B O 1
ATOM 4757 N N . ILE B 1 234 ? 15.188 -17.344 2.457 1 95.12 234 ILE B N 1
ATOM 4758 C CA . ILE B 1 234 ? 16.484 -16.906 1.942 1 95.12 234 ILE B CA 1
ATOM 4759 C C . ILE B 1 234 ? 17.297 -18.125 1.501 1 95.12 234 ILE B C 1
ATOM 4761 O O . ILE B 1 234 ? 17.844 -18.141 0.398 1 95.12 234 ILE B O 1
ATOM 4765 N N . LEU B 1 235 ? 17.297 -19.109 2.301 1 96.19 235 LEU B N 1
ATOM 4766 C CA . LEU B 1 235 ? 18.062 -20.312 2.002 1 96.19 235 LEU B CA 1
ATOM 4767 C C . LEU B 1 235 ? 17.516 -21.016 0.76 1 96.19 235 LEU B C 1
ATOM 4769 O O . LEU B 1 235 ? 18.281 -21.5 -0.076 1 96.19 235 LEU B O 1
ATOM 4773 N N . GLU B 1 236 ? 16.25 -21.078 0.633 1 93.31 236 GLU B N 1
ATOM 4774 C CA . GLU B 1 236 ? 15.633 -21.719 -0.525 1 93.31 236 GLU B CA 1
ATOM 4775 C C . GLU B 1 236 ? 16 -20.984 -1.816 1 93.31 236 GLU B C 1
ATOM 4777 O O . GLU B 1 236 ? 16.266 -21.625 -2.84 1 93.31 236 GLU B O 1
ATOM 4782 N N . GLN B 1 237 ? 16.031 -19.719 -1.73 1 92.5 237 GLN B N 1
ATOM 4783 C CA . GLN B 1 237 ? 16.406 -18.938 -2.904 1 92.5 237 GLN B CA 1
ATOM 4784 C C . GLN B 1 237 ? 17.859 -19.234 -3.314 1 92.5 237 GLN B C 1
ATOM 4786 O O . GLN B 1 237 ? 18.141 -19.422 -4.5 1 92.5 237 GLN B O 1
ATOM 4791 N N . VAL B 1 238 ? 18.672 -19.344 -2.34 1 95.56 238 VAL B N 1
ATOM 4792 C CA . VAL B 1 238 ? 20.094 -19.578 -2.576 1 95.56 238 VAL B CA 1
ATOM 4793 C C . VAL B 1 238 ? 20.312 -20.984 -3.121 1 95.56 238 VAL B C 1
ATOM 4795 O O . VAL B 1 238 ? 21.047 -21.188 -4.09 1 95.56 238 VAL B O 1
ATOM 4798 N N . LEU B 1 239 ? 19.625 -21.922 -2.549 1 94.81 239 LEU B N 1
ATOM 4799 C CA . LEU B 1 239 ? 19.75 -23.297 -2.984 1 94.81 239 LEU B CA 1
ATOM 4800 C C . LEU B 1 239 ? 19.188 -23.484 -4.391 1 94.81 239 LEU B C 1
ATOM 4802 O O . LEU B 1 239 ? 19.766 -24.219 -5.199 1 94.81 239 LEU B O 1
ATOM 4806 N N . ASN B 1 240 ? 18.078 -22.859 -4.625 1 90.38 240 ASN B N 1
ATOM 4807 C CA . ASN B 1 240 ? 17.516 -22.938 -5.965 1 90.38 240 ASN B CA 1
ATOM 4808 C C . ASN B 1 240 ? 18.484 -22.391 -7.012 1 90.38 240 ASN B C 1
ATOM 4810 O O . ASN B 1 240 ? 18.609 -22.953 -8.102 1 90.38 240 ASN B O 1
ATOM 4814 N N . ASN B 1 241 ? 19.156 -21.344 -6.688 1 90.25 241 ASN B N 1
ATOM 4815 C CA . ASN B 1 241 ? 20.156 -20.797 -7.59 1 90.25 241 ASN B CA 1
ATOM 4816 C C . ASN B 1 241 ? 21.312 -21.766 -7.801 1 90.25 241 ASN B C 1
ATOM 4818 O O . ASN B 1 241 ? 21.797 -21.922 -8.922 1 90.25 241 ASN B O 1
ATOM 4822 N N . ALA B 1 242 ? 21.75 -22.344 -6.73 1 92.81 242 ALA B N 1
ATOM 4823 C CA . ALA B 1 242 ? 22.844 -23.312 -6.82 1 92.81 242 ALA B CA 1
ATOM 4824 C C . ALA B 1 242 ? 22.469 -24.469 -7.754 1 92.81 242 ALA B C 1
ATOM 4826 O O . ALA B 1 242 ? 23.234 -24.828 -8.641 1 92.81 242 ALA B O 1
ATOM 4827 N N . CYS B 1 243 ? 21.281 -24.938 -7.586 1 90 243 CYS B N 1
ATOM 4828 C CA . CYS B 1 243 ? 20.828 -26.062 -8.414 1 90 243 CYS B CA 1
ATOM 4829 C C . CYS B 1 243 ? 20.672 -25.625 -9.867 1 90 243 CYS B C 1
ATOM 4831 O O . CYS B 1 243 ? 20.922 -26.422 -10.781 1 90 243 CYS B O 1
ATOM 4833 N N . LYS B 1 244 ? 20.281 -24.438 -10.047 1 87.25 244 LYS B N 1
ATOM 4834 C CA . LYS B 1 244 ? 20.031 -23.922 -11.391 1 87.25 244 LYS B CA 1
ATOM 4835 C C . LYS B 1 244 ? 21.344 -23.766 -12.164 1 87.25 244 LYS B C 1
ATOM 4837 O O . LYS B 1 244 ? 21.391 -24.078 -13.359 1 87.25 244 LYS B O 1
ATOM 4842 N N . TYR B 1 245 ? 22.391 -23.406 -11.477 1 90.31 245 TYR B N 1
ATOM 4843 C CA . TYR B 1 245 ? 23.578 -22.969 -12.203 1 90.31 245 TYR B CA 1
ATOM 4844 C C . TYR B 1 245 ? 24.703 -23.984 -12.078 1 90.31 245 TYR B C 1
ATOM 4846 O O . TYR B 1 245 ? 25.734 -23.859 -12.75 1 90.31 245 TYR B O 1
ATOM 4854 N N . VAL B 1 246 ? 24.5 -24.984 -11.273 1 92.56 246 VAL B N 1
ATOM 4855 C CA . VAL B 1 246 ? 25.453 -26.078 -11.164 1 92.56 246 VAL B CA 1
ATOM 4856 C C . VAL B 1 246 ? 25.172 -27.109 -12.25 1 92.56 246 VAL B C 1
ATOM 4858 O O . VAL B 1 246 ? 24.016 -27.438 -12.516 1 92.56 246 VAL B O 1
ATOM 4861 N N . GLY B 1 247 ? 26.109 -27.562 -12.969 1 89.38 247 GLY B N 1
ATOM 4862 C CA . GLY B 1 247 ? 25.938 -28.594 -13.977 1 89.38 247 GLY B CA 1
ATOM 4863 C C . GLY B 1 247 ? 25.719 -29.969 -13.391 1 89.38 247 GLY B C 1
ATOM 4864 O O . GLY B 1 247 ? 25.734 -30.141 -12.172 1 89.38 247 GLY B O 1
ATOM 4865 N N . GLU B 1 248 ? 25.453 -30.906 -14.242 1 91.88 248 GLU B N 1
ATOM 4866 C CA . GLU B 1 248 ? 25.297 -32.281 -13.805 1 91.88 248 GLU B CA 1
ATOM 4867 C C . GLU B 1 248 ? 26.547 -32.781 -13.07 1 91.88 248 GLU B C 1
ATOM 4869 O O . GLU B 1 248 ? 27.672 -32.469 -13.477 1 91.88 248 GLU B O 1
ATOM 4874 N N . ASN B 1 249 ? 26.359 -33.5 -12.016 1 92.81 249 ASN B N 1
ATOM 4875 C CA . ASN B 1 249 ? 27.438 -34.062 -11.203 1 92.81 249 ASN B CA 1
ATOM 4876 C C . ASN B 1 249 ? 28.234 -32.969 -10.508 1 92.81 249 ASN B C 1
ATOM 4878 O O . ASN B 1 249 ? 29.438 -33.125 -10.242 1 92.81 249 ASN B O 1
ATOM 4882 N N . GLY B 1 250 ? 27.672 -31.828 -10.352 1 95.12 250 GLY B N 1
ATOM 4883 C CA . GLY B 1 250 ? 28.328 -30.75 -9.641 1 95.12 250 GLY B CA 1
ATOM 4884 C C . GLY B 1 250 ? 28.312 -30.938 -8.133 1 95.12 250 GLY B C 1
ATOM 4885 O O . GLY B 1 250 ? 27.906 -31.984 -7.637 1 95.12 250 GLY B O 1
ATOM 4886 N N . ILE B 1 251 ? 28.906 -29.922 -7.465 1 97.06 251 ILE B N 1
ATOM 4887 C CA . ILE B 1 251 ? 29.031 -30 -6.016 1 97.06 251 ILE B CA 1
ATOM 4888 C C . ILE B 1 251 ? 28.406 -28.75 -5.383 1 97.06 251 ILE B C 1
ATOM 4890 O O . ILE B 1 251 ? 28.594 -27.641 -5.871 1 97.06 251 ILE B O 1
ATOM 4894 N N . VAL B 1 252 ? 27.656 -28.922 -4.336 1 97.81 252 VAL B N 1
ATOM 4895 C CA . VAL B 1 252 ? 27.141 -27.859 -3.48 1 97.81 252 VAL B CA 1
ATOM 4896 C C . VAL B 1 252 ? 27.531 -28.141 -2.029 1 97.81 252 VAL B C 1
ATOM 4898 O O . VAL B 1 252 ? 27.266 -29.219 -1.499 1 97.81 252 VAL B O 1
ATOM 4901 N N . GLU B 1 253 ? 28.188 -27.188 -1.443 1 98.06 253 GLU B N 1
ATOM 4902 C CA . GLU B 1 253 ? 28.625 -27.297 -0.054 1 98.06 253 GLU B CA 1
ATOM 4903 C C . GLU B 1 253 ? 27.906 -26.281 0.83 1 98.06 253 GLU B C 1
ATOM 4905 O O . GLU B 1 253 ? 27.781 -25.109 0.468 1 98.06 253 GLU B O 1
ATOM 4910 N N . ILE B 1 254 ? 27.375 -26.719 1.926 1 98.31 254 ILE B N 1
ATOM 4911 C CA . ILE B 1 254 ? 26.75 -25.859 2.92 1 98.31 254 ILE B CA 1
ATOM 4912 C C . ILE B 1 254 ? 27.469 -26.016 4.262 1 98.31 254 ILE B C 1
ATOM 4914 O O . ILE B 1 254 ? 27.594 -27.125 4.773 1 98.31 254 ILE B O 1
ATOM 4918 N N . TYR B 1 255 ? 27.969 -24.953 4.785 1 97.94 255 TYR B N 1
ATOM 4919 C CA . TYR B 1 255 ? 28.703 -25.016 6.043 1 97.94 255 TYR B CA 1
ATOM 4920 C C . TYR B 1 255 ? 28.578 -23.719 6.812 1 97.94 255 TYR B C 1
ATOM 4922 O O . TYR B 1 255 ? 28.156 -22.688 6.254 1 97.94 255 TYR B O 1
ATOM 4930 N N . CYS B 1 256 ? 28.891 -23.797 8.078 1 97.81 256 CYS B N 1
ATOM 4931 C CA . CYS B 1 256 ? 28.891 -22.609 8.922 1 97.81 256 CYS B CA 1
ATOM 4932 C C . CYS B 1 256 ? 30.297 -22.312 9.43 1 97.81 256 CYS B C 1
ATOM 4934 O O . CYS B 1 256 ? 31.109 -23.219 9.594 1 97.81 256 CYS B O 1
ATOM 4936 N N . GLU B 1 257 ? 30.469 -21.047 9.523 1 96.69 257 GLU B N 1
ATOM 4937 C CA . GLU B 1 257 ? 31.672 -20.547 10.18 1 96.69 257 GLU B CA 1
ATOM 4938 C C . GLU B 1 257 ? 31.328 -19.578 11.305 1 96.69 257 GLU B C 1
ATOM 4940 O O . GLU B 1 257 ? 30.328 -18.859 11.227 1 96.69 257 GLU B O 1
ATOM 4945 N N . GLU B 1 258 ? 32.125 -19.688 12.383 1 95.25 258 GLU B N 1
ATOM 4946 C CA . GLU B 1 258 ? 31.891 -18.797 13.516 1 95.25 258 GLU B CA 1
ATOM 4947 C C . GLU B 1 258 ? 33.156 -18 13.867 1 95.25 258 GLU B C 1
ATOM 4949 O O . GLU B 1 258 ? 34.25 -18.547 13.836 1 95.25 258 GLU B O 1
ATOM 4954 N N . ASP B 1 259 ? 32.969 -16.766 14.055 1 92.75 259 ASP B N 1
ATOM 4955 C CA . ASP B 1 259 ? 34.031 -15.961 14.664 1 92.75 259 ASP B CA 1
ATOM 4956 C C . ASP B 1 259 ? 33.5 -15.172 15.859 1 92.75 259 ASP B C 1
ATOM 4958 O O . ASP B 1 259 ? 32.438 -15.484 16.391 1 92.75 259 ASP B O 1
ATOM 4962 N N . GLU B 1 260 ? 34.219 -14.219 16.391 1 91.94 260 GLU B N 1
ATOM 4963 C CA . GLU B 1 260 ? 33.844 -13.484 17.594 1 91.94 260 GLU B CA 1
ATOM 4964 C C . GLU B 1 260 ? 32.656 -12.578 17.328 1 91.94 260 GLU B C 1
ATOM 4966 O O . GLU B 1 260 ? 31.859 -12.32 18.25 1 91.94 260 GLU B O 1
ATOM 4971 N N . LYS B 1 261 ? 32.438 -12.281 16.125 1 92.94 261 LYS B N 1
ATOM 4972 C CA . LYS B 1 261 ? 31.469 -11.242 15.828 1 92.94 261 LYS B CA 1
ATOM 4973 C C . LYS B 1 261 ? 30.172 -11.844 15.289 1 92.94 261 LYS B C 1
ATOM 4975 O O . LYS B 1 261 ? 29.094 -11.258 15.453 1 92.94 261 LYS B O 1
ATOM 4980 N N . ALA B 1 262 ? 30.359 -12.969 14.609 1 95.69 262 ALA B N 1
ATOM 4981 C CA . ALA B 1 262 ? 29.156 -13.422 13.891 1 95.69 262 ALA B CA 1
ATOM 4982 C C . ALA B 1 262 ? 29.25 -14.906 13.562 1 95.69 262 ALA B C 1
ATOM 4984 O O . ALA B 1 262 ? 30.328 -15.508 13.648 1 95.69 262 ALA B O 1
ATOM 4985 N N . ILE B 1 263 ? 28.109 -15.523 13.344 1 96.94 263 ILE B N 1
ATOM 4986 C CA . ILE B 1 263 ? 27.969 -16.828 12.703 1 96.94 263 ILE B CA 1
ATOM 4987 C C . ILE B 1 263 ? 27.625 -16.656 11.227 1 96.94 263 ILE B C 1
ATOM 4989 O O . ILE B 1 263 ? 26.75 -15.859 10.883 1 96.94 263 ILE B O 1
ATOM 4993 N N . ARG B 1 264 ? 28.375 -17.312 10.344 1 98.12 264 ARG B N 1
ATOM 4994 C CA . ARG B 1 264 ? 28.156 -17.203 8.906 1 98.12 264 ARG B CA 1
ATOM 4995 C C . ARG B 1 264 ? 27.734 -18.531 8.305 1 98.12 264 ARG B C 1
ATOM 4997 O O . ARG B 1 264 ? 28.391 -19.562 8.516 1 98.12 264 ARG B O 1
ATOM 5004 N N . LEU B 1 265 ? 26.562 -18.594 7.695 1 98.31 265 LEU B N 1
ATOM 5005 C CA . LEU B 1 265 ? 26.109 -19.719 6.91 1 98.31 265 LEU B CA 1
ATOM 5006 C C . LEU B 1 265 ? 26.5 -19.578 5.449 1 98.31 265 LEU B C 1
ATOM 5008 O O . LEU B 1 265 ? 26.109 -18.609 4.785 1 98.31 265 LEU B O 1
ATOM 5012 N N . CYS B 1 266 ? 27.281 -20.531 4.961 1 98.31 266 CYS B N 1
ATOM 5013 C CA . CYS B 1 266 ? 27.844 -20.438 3.613 1 98.31 266 CYS B CA 1
ATOM 5014 C C . CYS B 1 266 ? 27.266 -21.531 2.715 1 98.31 266 CYS B C 1
ATOM 5016 O O . CYS B 1 266 ? 27.156 -22.688 3.127 1 98.31 266 CYS B O 1
ATOM 5018 N N . VAL B 1 267 ? 26.812 -21.156 1.578 1 98.25 267 VAL B N 1
ATOM 5019 C CA . VAL B 1 267 ? 26.406 -22.062 0.517 1 98.25 267 VAL B CA 1
ATOM 5020 C C . VAL B 1 267 ? 27.297 -21.859 -0.711 1 98.25 267 VAL B C 1
ATOM 5022 O O . VAL B 1 267 ? 27.188 -20.844 -1.395 1 98.25 267 VAL B O 1
ATOM 5025 N N . ARG B 1 268 ? 28.109 -22.828 -0.988 1 97.81 268 ARG B N 1
ATOM 5026 C CA . ARG B 1 268 ? 29.062 -22.734 -2.086 1 97.81 268 ARG B CA 1
ATOM 5027 C C . ARG B 1 268 ? 28.781 -23.781 -3.154 1 97.81 268 ARG B C 1
ATOM 5029 O O . ARG B 1 268 ? 28.562 -24.953 -2.84 1 97.81 268 ARG B O 1
ATOM 5036 N N . ASP B 1 269 ? 28.719 -23.297 -4.352 1 96.75 269 ASP B N 1
ATOM 5037 C CA . ASP B 1 269 ? 28.531 -24.219 -5.461 1 96.75 269 ASP B CA 1
ATOM 5038 C C . ASP B 1 269 ? 29.703 -24.141 -6.445 1 96.75 269 ASP B C 1
ATOM 5040 O O . ASP B 1 269 ? 30.5 -23.188 -6.402 1 96.75 269 ASP B O 1
ATOM 5044 N N . ASN B 1 270 ? 29.906 -25.156 -7.246 1 96.31 270 ASN B N 1
ATOM 5045 C CA . ASN B 1 270 ? 30.953 -25.141 -8.273 1 96.31 270 ASN B CA 1
ATOM 5046 C C . ASN B 1 270 ? 30.359 -24.953 -9.664 1 96.31 270 ASN B C 1
ATOM 5048 O O . ASN B 1 270 ? 30.75 -25.641 -10.609 1 96.31 270 ASN B O 1
ATOM 5052 N N . GLY B 1 271 ? 29.359 -24.109 -9.719 1 92.88 271 GLY B N 1
ATOM 5053 C CA . GLY B 1 271 ? 28.672 -23.859 -10.977 1 92.88 271 GLY B CA 1
ATOM 5054 C C . GLY B 1 271 ? 29.422 -22.891 -11.883 1 92.88 271 GLY B C 1
ATOM 5055 O O . GLY B 1 271 ? 30.656 -22.828 -11.836 1 92.88 271 GLY B O 1
ATOM 5056 N N . ILE B 1 272 ? 28.719 -22.172 -12.719 1 91.12 272 ILE B N 1
ATOM 5057 C CA . ILE B 1 272 ? 29.281 -21.375 -13.812 1 91.12 272 ILE B CA 1
ATOM 5058 C C . ILE B 1 272 ? 29.844 -20.062 -13.258 1 91.12 272 ILE B C 1
ATOM 5060 O O . ILE B 1 272 ? 30.562 -19.344 -13.953 1 91.12 272 ILE B O 1
ATOM 5064 N N . GLY B 1 273 ? 29.531 -19.828 -12.039 1 92.25 273 GLY B N 1
ATOM 5065 C CA . GLY B 1 273 ? 30.016 -18.609 -11.438 1 92.25 273 GLY B CA 1
ATOM 5066 C C . GLY B 1 273 ? 29.359 -17.359 -12 1 92.25 273 GLY B C 1
ATOM 5067 O O . GLY B 1 273 ? 28.5 -17.453 -12.875 1 92.25 273 GLY B O 1
ATOM 5068 N N . ILE B 1 274 ? 29.688 -16.203 -11.422 1 92.06 274 ILE B N 1
ATOM 5069 C CA . ILE B 1 274 ? 29.109 -14.922 -11.812 1 92.06 274 ILE B CA 1
ATOM 5070 C C . ILE B 1 274 ? 30.219 -14.008 -12.352 1 92.06 274 ILE B C 1
ATOM 5072 O O . ILE B 1 274 ? 31.312 -13.945 -11.781 1 92.06 274 ILE B O 1
ATOM 5076 N N . LEU B 1 275 ? 29.922 -13.328 -13.359 1 90.88 275 LEU B N 1
ATOM 5077 C CA . LEU B 1 275 ? 30.875 -12.375 -13.914 1 90.88 275 LEU B CA 1
ATOM 5078 C C . LEU B 1 275 ? 31.156 -11.242 -12.93 1 90.88 275 LEU B C 1
ATOM 5080 O O . LEU B 1 275 ? 30.234 -10.781 -12.242 1 90.88 275 LEU B O 1
ATOM 5084 N N . PRO B 1 276 ? 32.344 -10.742 -12.953 1 90.06 276 PRO B N 1
ATOM 5085 C CA . PRO B 1 276 ? 32.719 -9.68 -12.008 1 90.06 276 PRO B CA 1
ATOM 5086 C C . PRO B 1 276 ? 31.797 -8.461 -12.117 1 90.06 276 PRO B C 1
ATOM 5088 O O . PRO B 1 276 ? 31.453 -7.852 -11.109 1 90.06 276 PRO B O 1
ATOM 5091 N N . LYS B 1 277 ? 31.391 -8.109 -13.25 1 88.38 277 LYS B N 1
ATOM 5092 C CA . LYS B 1 277 ? 30.578 -6.926 -13.461 1 88.38 277 LYS B CA 1
ATOM 5093 C C . LYS B 1 277 ? 29.172 -7.121 -12.883 1 88.38 277 LYS B C 1
ATOM 5095 O O . LYS B 1 277 ? 28.469 -6.148 -12.594 1 88.38 277 LYS B O 1
ATOM 5100 N N . ASP B 1 278 ? 28.75 -8.391 -12.742 1 90.81 278 ASP B N 1
ATOM 5101 C CA . ASP B 1 278 ? 27.375 -8.695 -12.352 1 90.81 278 ASP B CA 1
ATOM 5102 C C . ASP B 1 278 ? 27.281 -8.977 -10.852 1 90.81 278 ASP B C 1
ATOM 5104 O O . ASP B 1 278 ? 26.188 -8.922 -10.273 1 90.81 278 ASP B O 1
ATOM 5108 N N . ILE B 1 279 ? 28.375 -9.211 -10.227 1 90.81 279 ILE B N 1
ATOM 5109 C CA . ILE B 1 279 ? 28.375 -9.711 -8.859 1 90.81 279 ILE B CA 1
ATOM 5110 C C . ILE B 1 279 ? 27.766 -8.664 -7.93 1 90.81 279 ILE B C 1
ATOM 5112 O O . ILE B 1 279 ? 27.031 -9.008 -6.992 1 90.81 279 ILE B O 1
ATOM 5116 N N . TYR B 1 280 ? 27.984 -7.379 -8.234 1 90.12 280 TYR B N 1
ATOM 5117 C CA . TYR B 1 280 ? 27.516 -6.324 -7.344 1 90.12 280 TYR B CA 1
ATOM 5118 C C . TYR B 1 280 ? 26.031 -6.027 -7.586 1 90.12 280 TYR B C 1
ATOM 5120 O O . TYR B 1 280 ? 25.406 -5.332 -6.793 1 90.12 280 TYR B O 1
ATOM 5128 N N . ARG B 1 281 ? 25.469 -6.684 -8.562 1 92.88 281 ARG B N 1
ATOM 5129 C CA . ARG B 1 281 ? 24.094 -6.359 -8.945 1 92.88 281 ARG B CA 1
ATOM 5130 C C . ARG B 1 281 ? 23.156 -7.535 -8.688 1 92.88 281 ARG B C 1
ATOM 5132 O O . ARG B 1 281 ? 21.953 -7.438 -8.914 1 92.88 281 ARG B O 1
ATOM 5139 N N . VAL B 1 282 ? 23.672 -8.609 -8.164 1 92.75 282 VAL B N 1
ATOM 5140 C CA . VAL B 1 282 ? 22.875 -9.836 -8.07 1 92.75 282 VAL B CA 1
ATOM 5141 C C . VAL B 1 282 ? 21.703 -9.625 -7.121 1 92.75 282 VAL B C 1
ATOM 5143 O O . VAL B 1 282 ? 20.688 -10.32 -7.215 1 92.75 282 VAL B O 1
ATOM 5146 N N . PHE B 1 283 ? 21.844 -8.57 -6.207 1 94.44 283 PHE B N 1
ATOM 5147 C CA . PHE B 1 283 ? 20.781 -8.336 -5.242 1 94.44 283 PHE B CA 1
ATOM 5148 C C . PHE B 1 283 ? 19.922 -7.148 -5.66 1 94.44 283 PHE B C 1
ATOM 5150 O O . PHE B 1 283 ? 19 -6.754 -4.941 1 94.44 283 PHE B O 1
ATOM 5157 N N . ASP B 1 284 ? 20.188 -6.625 -6.852 1 92 284 ASP B N 1
ATOM 5158 C CA . ASP B 1 284 ? 19.406 -5.5 -7.344 1 92 284 ASP B CA 1
ATOM 5159 C C . ASP B 1 284 ? 18.031 -5.957 -7.805 1 92 284 ASP B C 1
ATOM 5161 O O . ASP B 1 284 ? 17.875 -7.047 -8.367 1 92 284 ASP B O 1
ATOM 5165 N N . LYS B 1 285 ? 17.188 -5.047 -7.66 1 87.88 285 LYS B N 1
ATOM 5166 C CA . LYS B 1 285 ? 15.797 -5.336 -8.023 1 87.88 285 LYS B CA 1
ATOM 5167 C C . LYS B 1 285 ? 15.68 -5.695 -9.5 1 87.88 285 LYS B C 1
ATOM 5169 O O . LYS B 1 285 ? 16.062 -4.906 -10.367 1 87.88 285 LYS B O 1
ATOM 5174 N N . GLY B 1 286 ? 15.195 -6.887 -9.773 1 86.38 286 GLY B N 1
ATOM 5175 C CA . GLY B 1 286 ? 14.875 -7.305 -11.125 1 86.38 286 GLY B CA 1
ATOM 5176 C C . GLY B 1 286 ? 16.109 -7.715 -11.922 1 86.38 286 GLY B C 1
ATOM 5177 O O . GLY B 1 286 ? 16 -7.984 -13.125 1 86.38 286 GLY B O 1
ATOM 5178 N N . PHE B 1 287 ? 17.203 -7.871 -11.266 1 87.12 287 PHE B N 1
ATOM 5179 C CA . PHE B 1 287 ? 18.438 -8.148 -11.984 1 87.12 287 PHE B CA 1
ATOM 5180 C C . PHE B 1 287 ? 18.547 -9.625 -12.336 1 87.12 287 PHE B C 1
ATOM 5182 O O . PHE B 1 287 ? 18.328 -10.492 -11.484 1 87.12 287 PHE B O 1
ATOM 5189 N N . THR B 1 288 ? 18.703 -9.844 -13.672 1 83.62 288 THR B N 1
ATOM 5190 C CA . THR B 1 288 ? 18.984 -11.18 -14.172 1 83.62 288 THR B CA 1
ATOM 5191 C C . THR B 1 288 ? 20.266 -11.18 -15.016 1 83.62 288 THR B C 1
ATOM 5193 O O . THR B 1 288 ? 20.422 -10.336 -15.906 1 83.62 288 THR B O 1
ATOM 5196 N N . GLY B 1 289 ? 21.312 -11.672 -14.602 1 74.19 289 GLY B N 1
ATOM 5197 C CA . GLY B 1 289 ? 22.578 -11.664 -15.32 1 74.19 289 GLY B CA 1
ATOM 5198 C C . GLY B 1 289 ? 22.469 -12.25 -16.719 1 74.19 289 GLY B C 1
ATOM 5199 O O . GLY B 1 289 ? 21.406 -12.734 -17.109 1 74.19 289 GLY B O 1
ATOM 5200 N N . SER B 1 290 ? 23.453 -11.977 -17.625 1 64.88 290 SER B N 1
ATOM 5201 C CA . SER B 1 290 ? 23.516 -12.469 -19 1 64.88 290 SER B CA 1
ATOM 5202 C C . SER B 1 290 ? 23.297 -13.977 -19.047 1 64.88 290 SER B C 1
ATOM 5204 O O . SER B 1 290 ? 22.703 -14.484 -20.016 1 64.88 290 SER B O 1
ATOM 5206 N N . ASN B 1 291 ? 23.766 -14.609 -18.047 1 56.91 291 ASN B N 1
ATOM 5207 C CA . ASN B 1 291 ? 23.625 -16.062 -18 1 56.91 291 ASN B CA 1
ATOM 5208 C C . ASN B 1 291 ? 22.188 -16.469 -17.719 1 56.91 291 ASN B C 1
ATOM 5210 O O . ASN B 1 291 ? 21.75 -17.547 -18.156 1 56.91 291 ASN B O 1
ATOM 5214 N N . GLY B 1 292 ? 21.516 -15.695 -16.953 1 55.44 292 GLY B N 1
ATOM 5215 C CA . GLY B 1 292 ? 20.125 -15.969 -16.641 1 55.44 292 GLY B CA 1
ATOM 5216 C C . GLY B 1 292 ? 19.219 -15.953 -17.859 1 55.44 292 GLY B C 1
ATOM 5217 O O . GLY B 1 292 ? 18.266 -16.734 -17.938 1 55.44 292 GLY B O 1
ATOM 5218 N N . ARG B 1 293 ? 19.547 -15.227 -18.828 1 52.69 293 ARG B N 1
ATOM 5219 C CA . ARG B 1 293 ? 18.766 -15.141 -20.047 1 52.69 293 ARG B CA 1
ATOM 5220 C C . ARG B 1 293 ? 18.828 -16.453 -20.828 1 52.69 293 ARG B C 1
ATOM 5222 O O . ARG B 1 293 ? 17.844 -16.844 -21.469 1 52.69 293 ARG B O 1
ATOM 5229 N N . LYS B 1 294 ? 19.938 -17.094 -20.688 1 51.31 294 LYS B N 1
ATOM 5230 C CA . LYS B 1 294 ? 20.094 -18.328 -21.453 1 51.31 294 LYS B CA 1
ATOM 5231 C C . LYS B 1 294 ? 19.406 -19.5 -20.766 1 51.31 294 LYS B C 1
ATOM 5233 O O . LYS B 1 294 ? 18.875 -20.391 -21.438 1 51.31 294 LYS B O 1
ATOM 5238 N N . ASN B 1 295 ? 19.703 -19.516 -19.359 1 52.5 295 ASN B N 1
ATOM 5239 C CA . ASN B 1 295 ? 19.25 -20.703 -18.641 1 52.5 295 ASN B CA 1
ATOM 5240 C C . ASN B 1 295 ? 17.859 -20.484 -18.031 1 52.5 295 ASN B C 1
ATOM 5242 O O . ASN B 1 295 ? 17.531 -21.062 -17 1 52.5 295 ASN B O 1
ATOM 5246 N N . GLY B 1 296 ? 17.078 -19.703 -18.688 1 59.16 296 GLY B N 1
ATOM 5247 C CA . GLY B 1 296 ? 15.672 -19.594 -18.312 1 59.16 296 GLY B CA 1
ATOM 5248 C C . GLY B 1 296 ? 15.344 -18.297 -17.609 1 59.16 296 GLY B C 1
ATOM 5249 O O . GLY B 1 296 ? 16.219 -17.656 -17.016 1 59.16 296 GLY B O 1
ATOM 5250 N N . LYS B 1 297 ? 14.367 -17.578 -17.922 1 67.38 297 LYS B N 1
ATOM 5251 C CA . LYS B 1 297 ? 13.859 -16.266 -17.547 1 67.38 297 LYS B CA 1
ATOM 5252 C C . LYS B 1 297 ? 13.523 -16.203 -16.062 1 67.38 297 LYS B C 1
ATOM 5254 O O . LYS B 1 297 ? 12.836 -17.078 -15.531 1 67.38 297 LYS B O 1
ATOM 5259 N N . SER B 1 298 ? 14.383 -15.766 -15.156 1 79.94 298 SER B N 1
ATOM 5260 C CA . SER B 1 298 ? 14.148 -15.516 -13.734 1 79.94 298 SER B CA 1
ATOM 5261 C C . SER B 1 298 ? 13.523 -14.141 -13.516 1 79.94 298 SER B C 1
ATOM 5263 O O . SER B 1 298 ? 13.594 -13.273 -14.391 1 79.94 298 SER B O 1
ATOM 5265 N N . THR B 1 299 ? 12.867 -14.039 -12.375 1 81.06 299 THR B N 1
ATOM 5266 C CA . THR B 1 299 ? 12.211 -12.773 -12.062 1 81.06 299 THR B CA 1
ATOM 5267 C C . THR B 1 299 ? 13.234 -11.719 -11.656 1 81.06 299 THR B C 1
ATOM 5269 O O . THR B 1 299 ? 13.016 -10.523 -11.852 1 81.06 299 THR B O 1
ATOM 5272 N N . GLY B 1 300 ? 14.383 -12.195 -11.094 1 86.38 300 GLY B N 1
ATOM 5273 C CA . GLY B 1 300 ? 15.352 -11.281 -10.5 1 86.38 300 GLY B CA 1
ATOM 5274 C C . GLY B 1 300 ? 14.883 -10.68 -9.195 1 86.38 300 GLY B C 1
ATOM 5275 O O . GLY B 1 300 ? 15.484 -9.719 -8.695 1 86.38 300 GLY B O 1
ATOM 5276 N N . MET B 1 301 ? 13.867 -11.234 -8.656 1 87.5 301 MET B N 1
ATOM 5277 C CA . MET B 1 301 ? 13.289 -10.664 -7.438 1 87.5 301 MET B CA 1
ATOM 5278 C C . MET B 1 301 ? 13.672 -11.5 -6.219 1 87.5 301 MET B C 1
ATOM 5280 O O . MET B 1 301 ? 13.633 -11.008 -5.086 1 87.5 301 MET B O 1
ATOM 5284 N N . GLY B 1 302 ? 14.062 -12.727 -6.41 1 89.31 302 GLY B N 1
ATOM 5285 C CA . GLY B 1 302 ? 14.336 -13.633 -5.305 1 89.31 302 GLY B CA 1
ATOM 5286 C C . GLY B 1 302 ? 15.453 -13.148 -4.398 1 89.31 302 GLY B C 1
ATOM 5287 O O . GLY B 1 302 ? 15.25 -12.961 -3.197 1 89.31 302 GLY B O 1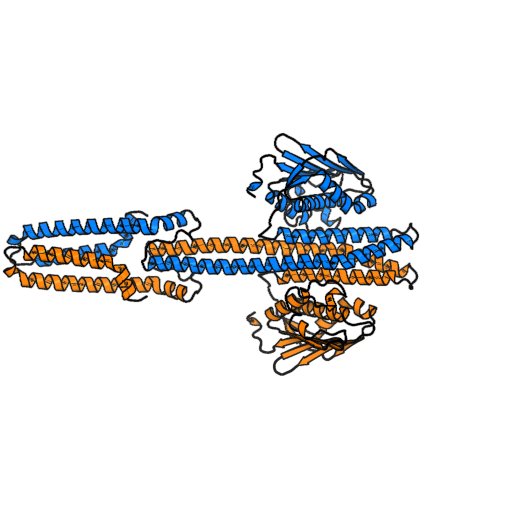
ATOM 5288 N N . LEU B 1 303 ? 16.562 -12.836 -5.031 1 92.38 303 LEU B N 1
ATOM 5289 C CA . LEU B 1 303 ? 17.719 -12.398 -4.254 1 92.38 303 LEU B CA 1
ATOM 5290 C C . LEU B 1 303 ? 17.5 -10.984 -3.711 1 92.38 303 LEU B C 1
ATOM 5292 O O . LEU B 1 303 ? 18 -10.656 -2.629 1 92.38 303 LEU B O 1
ATOM 5296 N N . TYR B 1 304 ? 16.797 -10.242 -4.441 1 90.69 304 TYR B N 1
ATOM 5297 C CA . TYR B 1 304 ? 16.453 -8.906 -3.971 1 90.69 304 TYR B CA 1
ATOM 5298 C C . TYR B 1 304 ? 15.672 -8.969 -2.662 1 90.69 304 TYR B C 1
ATOM 5300 O O . TYR B 1 304 ? 16.031 -8.305 -1.686 1 90.69 304 TYR B O 1
ATOM 5308 N N . PHE B 1 305 ? 14.641 -9.812 -2.623 1 88.62 305 PHE B N 1
ATOM 5309 C CA . PHE B 1 305 ? 13.836 -9.969 -1.417 1 88.62 305 PHE B CA 1
ATOM 5310 C C . PHE B 1 305 ? 14.648 -10.602 -0.299 1 88.62 305 PHE B C 1
ATOM 5312 O O . PHE B 1 305 ? 14.453 -10.289 0.877 1 88.62 305 PHE B O 1
ATOM 5319 N N . SER B 1 306 ? 15.523 -11.469 -0.725 1 93.25 306 SER B N 1
ATOM 5320 C CA . SER B 1 306 ? 16.391 -12.086 0.273 1 93.25 306 SER B CA 1
ATOM 5321 C C . SER B 1 306 ? 17.234 -11.039 1 1 93.25 306 SER B C 1
ATOM 5323 O O . SER B 1 306 ? 17.328 -11.055 2.229 1 93.25 306 SER B O 1
ATOM 5325 N N . LYS B 1 307 ? 17.797 -10.141 0.282 1 93.88 307 LYS B N 1
ATOM 5326 C CA . LYS B 1 307 ? 18.609 -9.078 0.869 1 93.88 307 LYS B CA 1
ATOM 5327 C C . LYS B 1 307 ? 17.766 -8.156 1.736 1 93.88 307 LYS B C 1
ATOM 5329 O O . LYS B 1 307 ? 18.156 -7.812 2.855 1 93.88 307 LYS B O 1
ATOM 5334 N N . LYS B 1 308 ? 16.641 -7.824 1.222 1 88.5 308 LYS B N 1
ATOM 5335 C CA . LYS B 1 308 ? 15.727 -6.957 1.955 1 88.5 308 LYS B CA 1
ATOM 5336 C C . LYS B 1 308 ? 15.352 -7.566 3.303 1 88.5 308 LYS B C 1
ATOM 5338 O O . LYS B 1 308 ? 15.398 -6.891 4.332 1 88.5 308 LYS B O 1
ATOM 5343 N N . MET B 1 309 ? 15.062 -8.797 3.283 1 90.38 309 MET B N 1
ATOM 5344 C CA . MET B 1 309 ? 14.617 -9.469 4.504 1 90.38 309 MET B CA 1
ATOM 5345 C C . MET B 1 309 ? 15.789 -9.688 5.457 1 90.38 309 MET B C 1
ATOM 5347 O O . MET B 1 309 ? 15.633 -9.578 6.676 1 90.38 309 MET B O 1
ATOM 5351 N N . ALA B 1 310 ? 16.906 -10.031 4.883 1 93.81 310 ALA B N 1
ATOM 5352 C CA . ALA B 1 310 ? 18.109 -10.172 5.719 1 93.81 310 ALA B CA 1
ATOM 5353 C C . ALA B 1 310 ? 18.391 -8.883 6.477 1 93.81 310 ALA B C 1
ATOM 5355 O O . ALA B 1 310 ? 18.656 -8.906 7.684 1 93.81 310 ALA B O 1
ATOM 5356 N N . GLU B 1 311 ? 18.266 -7.812 5.82 1 91.62 311 GLU B N 1
ATOM 5357 C CA . GLU B 1 311 ? 18.516 -6.512 6.441 1 91.62 311 GLU B CA 1
ATOM 5358 C C . GLU B 1 311 ? 17.484 -6.219 7.527 1 91.62 311 GLU B C 1
ATOM 5360 O O . GLU B 1 311 ? 17.828 -5.707 8.594 1 91.62 311 GLU B O 1
ATOM 5365 N N . LYS B 1 312 ? 16.297 -6.574 7.207 1 87.88 312 LYS B N 1
ATOM 5366 C CA . LYS B 1 312 ? 15.242 -6.367 8.195 1 87.88 312 LYS B CA 1
ATOM 5367 C C . LYS B 1 312 ? 15.5 -7.188 9.453 1 87.88 312 LYS B C 1
ATOM 5369 O O . LYS B 1 312 ? 15.125 -6.777 10.555 1 87.88 312 LYS B O 1
ATOM 5374 N N . LEU B 1 313 ? 16.125 -8.25 9.273 1 91.31 313 LEU B N 1
ATOM 5375 C CA . LEU B 1 313 ? 16.422 -9.148 10.383 1 91.31 313 LEU B CA 1
ATOM 5376 C C . LEU B 1 313 ? 17.75 -8.781 11.031 1 91.31 313 LEU B C 1
ATOM 5378 O O . LEU B 1 313 ? 18.219 -9.477 11.938 1 91.31 313 LEU B O 1
ATOM 5382 N N . ASN B 1 314 ? 18.359 -7.73 10.516 1 92.38 314 ASN B N 1
ATOM 5383 C CA . ASN B 1 314 ? 19.688 -7.289 10.953 1 92.38 314 ASN B CA 1
ATOM 5384 C C . ASN B 1 314 ? 20.75 -8.336 10.656 1 92.38 314 ASN B C 1
ATOM 5386 O O . ASN B 1 314 ? 21.641 -8.562 11.477 1 92.38 314 ASN B O 1
ATOM 5390 N N . HIS B 1 315 ? 20.484 -9.102 9.617 1 95.56 315 HIS B N 1
ATOM 5391 C CA . HIS B 1 315 ? 21.484 -10 9.055 1 95.56 315 HIS B CA 1
ATOM 5392 C C . HIS B 1 315 ? 22.125 -9.406 7.809 1 95.56 315 HIS B C 1
ATOM 5394 O O . HIS B 1 315 ? 21.781 -8.297 7.395 1 95.56 315 HIS B O 1
ATOM 5400 N N . ASP B 1 316 ? 23.156 -10.008 7.406 1 95.94 316 ASP B N 1
ATOM 5401 C CA . ASP B 1 316 ? 23.766 -9.617 6.133 1 95.94 316 ASP B CA 1
ATOM 5402 C C . ASP B 1 316 ? 23.844 -10.812 5.18 1 95.94 316 ASP B C 1
ATOM 5404 O O . ASP B 1 316 ? 23.938 -11.961 5.617 1 95.94 316 ASP B O 1
ATOM 5408 N N . ILE B 1 317 ? 23.672 -10.57 3.893 1 97.19 317 ILE B N 1
ATOM 5409 C CA . ILE B 1 317 ? 23.844 -11.586 2.863 1 97.19 317 ILE B CA 1
ATOM 5410 C C . ILE B 1 317 ? 24.75 -11.047 1.754 1 97.19 317 ILE B C 1
ATOM 5412 O O . ILE B 1 317 ? 24.547 -9.938 1.267 1 97.19 317 ILE B O 1
ATOM 5416 N N . LYS B 1 318 ? 25.734 -11.789 1.405 1 97 318 LYS B N 1
ATOM 5417 C CA . LYS B 1 318 ? 26.672 -11.414 0.345 1 97 318 LYS B CA 1
ATOM 5418 C C . LYS B 1 318 ? 26.922 -12.586 -0.604 1 97 318 LYS B C 1
ATOM 5420 O O . LYS B 1 318 ? 26.672 -13.734 -0.256 1 97 318 LYS B O 1
ATOM 5425 N N . ALA B 1 319 ? 27.359 -12.219 -1.797 1 96.75 319 ALA B N 1
ATOM 5426 C CA . ALA B 1 319 ? 27.734 -13.211 -2.795 1 96.75 319 ALA B CA 1
ATOM 5427 C C . ALA B 1 319 ? 29.203 -13.039 -3.209 1 96.75 319 ALA B C 1
ATOM 5429 O O . ALA B 1 319 ? 29.656 -11.914 -3.434 1 96.75 319 ALA B O 1
ATOM 5430 N N . VAL B 1 320 ? 29.922 -14.109 -3.164 1 96.62 320 VAL B N 1
ATOM 5431 C CA . VAL B 1 320 ? 31.281 -14.18 -3.68 1 96.62 320 VAL B CA 1
ATOM 5432 C C . VAL B 1 320 ? 31.375 -15.227 -4.785 1 96.62 320 VAL B C 1
ATOM 5434 O O . VAL B 1 320 ? 30.812 -16.312 -4.656 1 96.62 320 VAL B O 1
ATOM 5437 N N . SER B 1 321 ? 32 -14.812 -5.887 1 95.94 321 SER B N 1
ATOM 5438 C CA . SER B 1 321 ? 32.031 -15.75 -7.008 1 95.94 321 SER B CA 1
ATOM 5439 C C . SER B 1 321 ? 33.219 -15.508 -7.914 1 95.94 321 SER B C 1
ATOM 5441 O O . SER B 1 321 ? 33.875 -14.461 -7.84 1 95.94 321 SER B O 1
ATOM 5443 N N . GLN B 1 322 ? 33.594 -16.531 -8.578 1 94.94 322 GLN B N 1
ATOM 5444 C CA . GLN B 1 322 ? 34.562 -16.484 -9.672 1 94.94 322 GLN B CA 1
ATOM 5445 C C . GLN B 1 322 ? 34 -17.125 -10.93 1 94.94 322 GLN B C 1
ATOM 5447 O O . GLN B 1 322 ? 33.594 -18.297 -10.906 1 94.94 322 GLN B O 1
ATOM 5452 N N . ALA B 1 323 ? 34.062 -16.406 -12.016 1 92.56 323 ALA B N 1
ATOM 5453 C CA . ALA B 1 323 ? 33.469 -16.875 -13.266 1 92.56 323 ALA B CA 1
ATOM 5454 C C . ALA B 1 323 ? 34.094 -18.219 -13.68 1 92.56 323 ALA B C 1
ATOM 5456 O O . ALA B 1 323 ? 35.312 -18.375 -13.688 1 92.56 323 ALA B O 1
ATOM 5457 N N . GLY B 1 324 ? 33.156 -19.125 -13.969 1 92.31 324 GLY B N 1
ATOM 5458 C CA . GLY B 1 324 ? 33.562 -20.438 -14.445 1 92.31 324 GLY B CA 1
ATOM 5459 C C . GLY B 1 324 ? 34.062 -21.359 -13.328 1 92.31 324 GLY B C 1
ATOM 5460 O O . GLY B 1 324 ? 34.5 -22.469 -13.586 1 92.31 324 GLY B O 1
ATOM 5461 N N . LYS B 1 325 ? 33.938 -20.922 -12.047 1 94.19 325 LYS B N 1
ATOM 5462 C CA . LYS B 1 325 ? 34.531 -21.719 -10.977 1 94.19 325 LYS B CA 1
ATOM 5463 C C . LYS B 1 325 ? 33.531 -22.016 -9.875 1 94.19 325 LYS B C 1
ATOM 5465 O O . LYS B 1 325 ? 33.25 -23.188 -9.578 1 94.19 325 LYS B O 1
ATOM 5470 N N . TYR B 1 326 ? 33.094 -20.859 -9.281 1 95.94 326 TYR B N 1
ATOM 5471 C CA . TYR B 1 326 ? 32.219 -21.141 -8.172 1 95.94 326 TYR B CA 1
ATOM 5472 C C . TYR B 1 326 ? 31.375 -19.906 -7.828 1 95.94 326 TYR B C 1
ATOM 5474 O O . TYR B 1 326 ? 31.641 -18.812 -8.312 1 95.94 326 TYR B O 1
ATOM 5482 N N . THR B 1 327 ? 30.328 -20.016 -7.113 1 96.81 327 THR B N 1
ATOM 5483 C CA . THR B 1 327 ? 29.547 -19 -6.438 1 96.81 327 THR B CA 1
ATOM 5484 C C . THR B 1 327 ? 29.297 -19.375 -4.98 1 96.81 327 THR B C 1
ATOM 5486 O O . THR B 1 327 ? 29.016 -20.531 -4.672 1 96.81 327 THR B O 1
ATOM 5489 N N . GLU B 1 328 ? 29.516 -18.469 -4.121 1 97.94 328 GLU B N 1
ATOM 5490 C CA . GLU B 1 328 ? 29.281 -18.672 -2.693 1 97.94 328 GLU B CA 1
ATOM 5491 C C . GLU B 1 328 ? 28.406 -17.562 -2.115 1 97.94 328 GLU B C 1
ATOM 5493 O O . GLU B 1 328 ? 28.703 -16.375 -2.254 1 97.94 328 GLU B O 1
ATOM 5498 N N . PHE B 1 329 ? 27.328 -17.938 -1.536 1 98.19 329 PHE B N 1
ATOM 5499 C CA . PHE B 1 329 ? 26.484 -17.016 -0.786 1 98.19 329 PHE B CA 1
ATOM 5500 C C . PHE B 1 329 ? 26.75 -17.125 0.709 1 98.19 329 PHE B C 1
ATOM 5502 O O . PHE B 1 329 ? 26.859 -18.234 1.247 1 98.19 329 PHE B O 1
ATOM 5509 N N . ILE B 1 330 ? 26.891 -16.031 1.338 1 98.19 330 ILE B N 1
ATOM 5510 C CA . ILE B 1 330 ? 27.219 -15.992 2.76 1 98.19 330 ILE B CA 1
ATOM 5511 C C . ILE B 1 330 ? 26.141 -15.203 3.512 1 98.19 330 ILE B C 1
ATOM 5513 O O . ILE B 1 330 ? 25.922 -14.023 3.25 1 98.19 330 ILE B O 1
ATOM 5517 N N . ILE B 1 331 ? 25.453 -15.828 4.41 1 98.06 331 ILE B N 1
ATOM 5518 C CA . ILE B 1 331 ? 24.5 -15.195 5.305 1 98.06 331 ILE B CA 1
ATOM 5519 C C . ILE B 1 331 ? 25.141 -14.992 6.68 1 98.06 331 ILE B C 1
ATOM 5521 O O . ILE B 1 331 ? 25.562 -15.961 7.324 1 98.06 331 ILE B O 1
ATOM 5525 N N . THR B 1 332 ? 25.156 -13.766 7.164 1 97.69 332 THR B N 1
ATOM 5526 C CA . THR B 1 332 ? 25.859 -13.43 8.406 1 97.69 332 THR B CA 1
ATOM 5527 C C . THR B 1 332 ? 24.859 -13.086 9.508 1 97.69 332 THR B C 1
ATOM 5529 O O . THR B 1 332 ? 24.031 -12.188 9.344 1 97.69 332 THR B O 1
ATOM 5532 N N . PHE B 1 333 ? 25.016 -13.812 10.594 1 96.81 333 PHE B N 1
ATOM 5533 C CA . PHE B 1 333 ? 24.25 -13.555 11.805 1 96.81 333 PHE B CA 1
ATOM 5534 C C . PHE B 1 333 ? 25.125 -12.891 12.867 1 96.81 333 PHE B C 1
ATOM 5536 O O . PHE B 1 333 ? 25.969 -13.547 13.477 1 96.81 333 PHE B O 1
ATOM 5543 N N . TYR B 1 334 ? 24.828 -11.672 13.156 1 94.38 334 TYR B N 1
ATOM 5544 C CA . TYR B 1 334 ? 25.656 -10.961 14.117 1 94.38 334 TYR B CA 1
ATOM 5545 C C . TYR B 1 334 ? 25.266 -11.312 15.547 1 94.38 334 TYR B C 1
ATOM 5547 O O . TYR B 1 334 ? 24.078 -11.406 15.867 1 94.38 334 TYR B O 1
ATOM 5555 N N . LYS B 1 335 ? 26.266 -11.617 16.406 1 87.75 335 LYS B N 1
ATOM 5556 C CA . LYS B 1 335 ? 26.047 -11.992 17.797 1 87.75 335 LYS B CA 1
ATOM 5557 C C . LYS B 1 335 ? 25.562 -10.797 18.609 1 87.75 335 LYS B C 1
ATOM 5559 O O . LYS B 1 335 ? 24.75 -10.953 19.531 1 87.75 335 LYS B O 1
ATOM 5564 N N . LEU B 1 336 ? 26.062 -9.523 18.516 1 70.44 336 LEU B N 1
ATOM 5565 C CA . LEU B 1 336 ? 25.719 -8.359 19.328 1 70.44 336 LEU B CA 1
ATOM 5566 C C . LEU B 1 336 ? 24.531 -7.621 18.75 1 70.44 336 LEU B C 1
ATOM 5568 O O . LEU B 1 336 ? 24.109 -6.582 19.266 1 70.44 336 LEU B O 1
ATOM 5572 N N . SER B 1 337 ? 23.953 -8.156 17.797 1 59.38 337 SER B N 1
ATOM 5573 C CA . SER B 1 337 ? 22.938 -7.301 17.188 1 59.38 337 SER B CA 1
ATOM 5574 C C . SER B 1 337 ? 21.719 -7.141 18.094 1 59.38 337 SER B C 1
ATOM 5576 O O . SER B 1 337 ? 21.328 -8.078 18.797 1 59.38 337 SER B O 1
ATOM 5578 N N . ASP B 1 338 ? 21.5 -5.945 18.656 1 53.19 338 ASP B N 1
ATOM 5579 C CA . ASP B 1 338 ? 20.281 -5.598 19.406 1 53.19 338 ASP B CA 1
ATOM 5580 C C . ASP B 1 338 ? 19.031 -6.102 18.688 1 53.19 338 ASP B C 1
ATOM 5582 O O . ASP B 1 338 ? 18.5 -5.422 17.812 1 53.19 338 ASP B O 1
ATOM 5586 N N . TYR B 1 339 ? 18.875 -7.352 18.594 1 55.81 339 TYR B N 1
ATOM 5587 C CA . TYR B 1 339 ? 17.781 -8.008 17.891 1 55.81 339 TYR B CA 1
ATOM 5588 C C . TYR B 1 339 ? 16.438 -7.5 18.391 1 55.81 339 TYR B C 1
ATOM 5590 O O . TYR B 1 339 ? 15.414 -7.684 17.719 1 55.81 339 TYR B O 1
ATOM 5598 N N . PHE B 1 340 ? 16.438 -6.934 19.578 1 49.44 340 PHE B N 1
ATOM 5599 C CA . PHE B 1 340 ? 15.141 -6.539 20.141 1 49.44 340 PHE B CA 1
ATOM 5600 C C . PHE B 1 340 ? 14.656 -5.242 19.5 1 49.44 340 PHE B C 1
ATOM 5602 O O . PHE B 1 340 ? 13.492 -4.875 19.656 1 49.44 340 PHE B O 1
ATOM 5609 N N . LYS B 1 341 ? 15.5 -4.582 19.031 1 45.72 341 LYS B N 1
ATOM 5610 C CA . LYS B 1 341 ? 14.992 -3.326 18.484 1 45.72 341 LYS B CA 1
ATOM 5611 C C . LYS B 1 341 ? 14.43 -3.529 17.078 1 45.72 341 LYS B C 1
ATOM 5613 O O . LYS B 1 341 ? 14.227 -2.562 16.344 1 45.72 341 LYS B O 1
ATOM 5618 N N . VAL B 1 342 ? 14.367 -4.633 16.672 1 44.06 342 VAL B N 1
ATOM 5619 C CA . VAL B 1 342 ? 13.719 -4.785 15.367 1 44.06 342 VAL B CA 1
ATOM 5620 C C . VAL B 1 342 ? 12.203 -4.637 15.531 1 44.06 342 VAL B C 1
ATOM 5622 O O . VAL B 1 342 ? 11.617 -5.203 16.453 1 44.06 342 VAL B O 1
#

Organism: NCBI:txid2716538